Protein AF-A0A8S2F5X7-F1 (afdb_monomer_lite)

Sequence (512 aa):
NLPKNDICSKSENYFACSNTGPCISKDHICDGRFDCPNKIDESHCSKLCSESVCPNHTKCIEHQLFGKLCRCLNTGYHLKMKNNSFICEDIDECSSLDYCSFECVNLNGDYKCKCPTADFVFDEETKSCKRLNNRSHIQLLALLNEQLVLYNMLNVIIDHVDIQIYQTNLIQYDSEQMFFLYYDDRQSTVFCTQANNNSIVIPLITKIRVGDWTYDSNDKTLYLIENSTQTLRIYASITCTTKFSIKMISWPLTAKTITNYPLIRLDIKNKYLYRIFDQCIIQTSTHNPTTVLNMYETTKQIQGLTYDTLTQRIFWTQKETDEQYAIYSCSFQLKSCYDTLIRLPVSQPFIFYNDGILYYSQQRHTFEFMYMFGKKRFNLINVFNTTYESVRSIVFLDTLIYYNHSLCRSSNPCKSNEICLTTNISSYTCLFANETLTYVSFVTSPSKIRIGQLPISVGIVSLIFIFILAIIVVLLVKWYRHQLVDKRQQQHQRSPMDNTADPLGFPLLIDD

Secondary structure (DSSP, 8-state):
---THHHHSSSTTEEESSTTS-EEEGGGSSSSS--STT-HHHHT------TTSS-TTEEEEEETTTEEEEEESSTTEEEEEETTEEEEEE--GGGSTTS-SSEEEEETTEEEEE-SSTTEEEETTTTEEEESS-TTT-PEEEEETTEEEEE-TTS-EEEEE-----S-S-EEEETTTTEEEEEETTTTEEEEEESS-TT-EEEEEES--EEEEEEETTTTEEEEEETTTTEEEEEES---SSEEEEEEEEEE-SSS---SS--EEEETTTTEEEEEETTEEEEEESS-TT-EEEEEE-SSPEEEEEEETTTTEEEEEEE-SSS-EEEEEEETTTTEEEEEEEEE-SS---EEEETTEEEEEEETTEEEEEESSSTTBT--EEEEE-SS-----EEETT---S----HHHHS--S-TTEEEEEEETTEEEEEE-SEEEEEE---------------S-HHHHHHHHHHHHHHHHHHHHHHHHHHHHHHHHGGGS-------------------

Radius of gyration: 37.57 Å; chains: 1; bounding box: 142×71×78 Å

Foldseek 3Di:
DPQPQVVQVPDPFWDALDSRWDIDGLQQALPPDQPTPVSLSNPQQQQDFDPPPADPQWGWDQDSRRRIDIAGVAAQWGWDDDPNHTDTDGNQPVLDPFQALADWAGDRRDIDYDADDPQWDQDQALNFTDGPPPPWPFWKWFCDPQWTWTADPQLDTPDTQPARHAPWQEKAAQLVLQKIWTAHQVQRFIWIAHNVHRQFIGTDGGPFAFLEWDAQNQQRKIWTQTPVQRWTKIWGPDDSDLWGKIFIDIDHPPDPDDDPHWYWEALNAQQWIWIDDQQWTWIAHNVGRPDIDTLDHDPWDWQEWYADNRQRKIKTWTDPDPQKIFIWMDGPVNRDIDPGLDIARHDHKYWDDDRQKIWIDRDFQWIWIARSHHPRGPVTDTSDNPPDGDTSYMDTSPCPPPQNDDPCPPPNPEDPQWRWDANHNPGIDTHGGPDMDTGRHDRDRPPPDPPDDDDDDPVPVVVVVVVVVVVVVVVVVVVVVVVVVVVVVVVVDDDDDDDDDDDDDDDDDDDD

Organism: NCBI:txid1234261

Structure (mmCIF, N/CA/C/O backbone):
data_AF-A0A8S2F5X7-F1
#
_entry.id   AF-A0A8S2F5X7-F1
#
loop_
_atom_site.group_PDB
_atom_site.id
_atom_site.type_symbol
_atom_site.label_atom_id
_atom_site.label_alt_id
_atom_site.label_comp_id
_atom_site.label_asym_id
_atom_site.label_entity_id
_atom_site.label_seq_id
_atom_site.pdbx_PDB_ins_code
_atom_site.Cartn_x
_atom_site.Cartn_y
_atom_site.Cartn_z
_atom_site.occupancy
_atom_site.B_iso_or_equiv
_atom_site.auth_seq_id
_atom_site.auth_comp_id
_atom_site.auth_asym_id
_atom_site.auth_atom_id
_atom_site.pdbx_PDB_model_num
ATOM 1 N N . ASN A 1 1 ? 19.664 37.870 -21.908 1.00 28.17 1 ASN A N 1
ATOM 2 C CA . ASN A 1 1 ? 20.348 37.117 -22.982 1.00 28.17 1 ASN A CA 1
ATOM 3 C C . ASN A 1 1 ? 20.633 35.698 -22.520 1.00 28.17 1 ASN A C 1
ATOM 5 O O . ASN A 1 1 ? 21.740 35.404 -22.098 1.00 28.17 1 ASN A O 1
ATOM 9 N N . LEU A 1 2 ? 19.611 34.841 -22.542 1.00 28.05 2 LEU A N 1
ATOM 10 C CA . LEU A 1 2 ? 19.786 33.393 -22.401 1.00 28.05 2 LEU A CA 1
ATOM 11 C C . LEU A 1 2 ? 20.360 32.854 -23.724 1.00 28.05 2 LEU A C 1
ATOM 13 O O . LEU A 1 2 ? 19.927 33.326 -24.782 1.00 28.05 2 LEU A O 1
ATOM 17 N N . PRO A 1 3 ? 21.325 31.918 -23.714 1.00 38.69 3 PRO A N 1
ATOM 18 C CA . PRO A 1 3 ? 21.802 31.311 -24.948 1.00 38.69 3 PRO A CA 1
ATOM 19 C C . PRO A 1 3 ? 20.632 30.555 -25.592 1.00 38.69 3 PRO A C 1
ATOM 21 O O . PRO A 1 3 ? 20.057 29.656 -24.985 1.00 38.69 3 PRO A O 1
ATOM 24 N N . LYS A 1 4 ? 20.275 30.932 -26.829 1.00 48.62 4 LYS A N 1
ATOM 25 C CA . LYS A 1 4 ? 19.169 30.382 -27.647 1.00 48.62 4 LYS A CA 1
ATOM 26 C C . LYS A 1 4 ? 19.181 28.848 -27.811 1.00 48.62 4 LYS A C 1
ATOM 28 O O . LYS A 1 4 ? 18.230 28.285 -28.340 1.00 48.62 4 LYS A O 1
ATOM 33 N N . ASN A 1 5 ? 20.229 28.178 -27.345 1.00 48.31 5 ASN A N 1
ATOM 34 C CA . ASN A 1 5 ? 20.485 26.762 -27.551 1.00 48.31 5 ASN A CA 1
ATOM 35 C C . ASN A 1 5 ? 19.670 25.830 -26.634 1.00 48.31 5 ASN A C 1
ATOM 37 O O . ASN A 1 5 ? 19.427 24.679 -26.986 1.00 48.31 5 ASN A O 1
ATOM 41 N N . ASP A 1 6 ? 19.197 26.331 -25.490 1.00 50.72 6 ASP A N 1
ATOM 42 C CA . ASP A 1 6 ? 18.423 25.534 -24.523 1.00 50.72 6 ASP A CA 1
ATOM 43 C C . ASP A 1 6 ? 16.944 25.365 -24.934 1.00 50.72 6 ASP A C 1
ATOM 45 O O . ASP A 1 6 ? 16.216 24.546 -24.377 1.00 50.72 6 ASP A O 1
ATOM 49 N N . ILE A 1 7 ? 16.497 26.140 -25.931 1.00 54.81 7 ILE A N 1
ATOM 50 C CA . ILE A 1 7 ? 15.123 26.135 -26.460 1.00 54.81 7 ILE A CA 1
ATOM 51 C C . ILE A 1 7 ? 15.000 25.160 -27.641 1.00 54.81 7 ILE A C 1
ATOM 53 O O . ILE A 1 7 ? 13.971 24.511 -27.804 1.00 54.81 7 ILE A O 1
ATOM 57 N N . CYS A 1 8 ? 16.056 25.012 -28.445 1.00 55.88 8 CYS A N 1
ATOM 58 C CA . CYS A 1 8 ? 16.018 24.188 -29.655 1.00 55.88 8 CYS A CA 1
ATOM 59 C C . CYS A 1 8 ? 16.308 22.707 -29.401 1.00 55.88 8 CYS A C 1
ATOM 61 O O . CYS A 1 8 ? 15.781 21.865 -30.112 1.00 55.88 8 CYS A O 1
ATOM 63 N N . SER A 1 9 ? 17.085 22.378 -28.367 1.00 51.78 9 SER A N 1
ATOM 64 C CA . SER A 1 9 ? 17.365 20.993 -27.954 1.00 51.78 9 SER A CA 1
ATOM 65 C C . SER A 1 9 ? 16.241 20.358 -27.120 1.00 51.78 9 SER A C 1
ATOM 67 O O . SER A 1 9 ? 16.167 19.136 -27.033 1.00 51.78 9 SER A O 1
ATOM 69 N N . LYS A 1 10 ? 15.342 21.170 -26.541 1.00 54.47 10 LYS A N 1
ATOM 70 C CA . LYS A 1 10 ? 14.155 20.717 -25.785 1.00 54.47 10 LYS A CA 1
ATOM 71 C C . LYS A 1 10 ? 12.901 20.521 -26.646 1.00 54.47 10 LYS A C 1
ATOM 73 O O . LYS A 1 10 ? 11.905 20.010 -26.148 1.00 54.47 10 LYS A O 1
ATOM 78 N N . SER A 1 11 ? 12.931 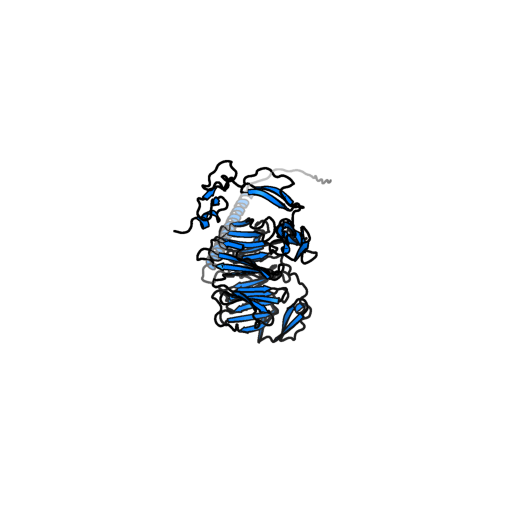20.940 -27.911 1.00 55.59 11 SER A N 1
ATOM 79 C CA . SER A 1 11 ? 11.802 20.839 -28.836 1.00 55.59 11 SER A CA 1
ATOM 80 C C . SER A 1 11 ? 12.011 19.676 -29.804 1.00 55.59 11 SER A C 1
ATOM 82 O O . SER A 1 11 ? 13.014 19.631 -30.513 1.00 55.59 11 SER A O 1
ATOM 84 N N . GLU A 1 12 ? 11.062 18.738 -29.868 1.00 58.66 12 GLU A N 1
ATOM 85 C CA . GLU A 1 12 ? 11.167 17.541 -30.715 1.00 58.66 12 GLU A CA 1
ATOM 86 C C . GLU A 1 12 ? 11.274 17.841 -32.218 1.00 58.66 12 GLU A C 1
ATOM 88 O O . GLU A 1 12 ? 11.702 16.960 -32.955 1.00 58.66 12 GLU A O 1
ATOM 93 N N . ASN A 1 13 ? 10.988 19.067 -32.670 1.00 73.50 13 ASN A N 1
ATOM 94 C CA . ASN A 1 13 ? 10.886 19.410 -34.095 1.00 73.50 13 ASN A CA 1
ATOM 95 C C . ASN A 1 13 ? 12.012 20.312 -34.627 1.00 73.50 13 ASN A C 1
ATOM 97 O O . ASN A 1 13 ? 12.040 20.595 -35.822 1.00 73.50 13 ASN A O 1
ATOM 101 N N . TYR A 1 14 ? 12.942 20.766 -33.781 1.00 78.75 14 TYR A N 1
ATOM 102 C CA . TYR A 1 14 ? 13.989 21.712 -34.185 1.00 78.75 14 TYR A CA 1
ATOM 103 C C . TYR A 1 14 ? 15.395 21.132 -34.000 1.00 78.75 14 TYR A C 1
ATOM 105 O O . TYR A 1 14 ? 15.634 20.275 -33.150 1.00 78.75 14 TYR A O 1
ATOM 113 N N . PHE A 1 15 ? 16.332 21.607 -34.816 1.00 76.56 15 PHE A N 1
ATOM 114 C CA . PHE A 1 15 ? 17.741 21.229 -34.812 1.00 76.56 15 PHE A CA 1
ATOM 115 C C . PHE A 1 15 ? 18.625 22.470 -34.765 1.00 76.56 15 PHE A C 1
ATOM 117 O O . PHE A 1 15 ? 18.369 23.455 -35.455 1.00 76.56 15 PHE A O 1
ATOM 124 N N . ALA A 1 16 ? 19.664 22.434 -33.933 1.00 80.81 16 ALA A N 1
ATOM 125 C CA . ALA A 1 16 ? 20.588 23.547 -33.759 1.00 80.81 16 ALA A CA 1
ATOM 126 C C . ALA A 1 16 ? 21.824 23.369 -34.651 1.00 80.81 16 ALA A C 1
ATOM 128 O O . ALA A 1 16 ? 22.562 22.397 -34.514 1.00 80.81 16 ALA A O 1
ATOM 129 N N . CYS A 1 17 ? 22.091 24.348 -35.519 1.00 74.00 17 CYS A N 1
ATOM 130 C CA . CYS A 1 17 ? 23.213 24.309 -36.462 1.00 74.00 17 CYS A CA 1
ATOM 131 C C . CYS A 1 17 ? 24.606 24.361 -35.802 1.00 74.00 17 CYS A C 1
ATOM 133 O O . CYS A 1 17 ? 25.608 24.032 -36.435 1.00 74.00 17 CYS A O 1
ATOM 135 N N . SER A 1 18 ? 24.705 24.845 -34.561 1.00 72.44 18 SER A N 1
ATOM 136 C CA . SER A 1 18 ? 25.920 24.821 -33.734 1.00 72.44 18 SER A CA 1
ATOM 137 C C . SER A 1 18 ? 25.580 25.192 -32.286 1.00 72.44 18 SER A C 1
ATOM 139 O O . SER A 1 18 ? 24.459 25.613 -32.003 1.00 72.44 18 SER A O 1
ATOM 141 N N . ASN A 1 19 ? 26.564 25.141 -31.379 1.00 62.44 19 ASN A N 1
ATOM 142 C CA . ASN A 1 19 ? 26.390 25.562 -29.980 1.00 62.44 19 ASN A CA 1
ATOM 143 C C . ASN A 1 19 ? 25.943 27.033 -29.803 1.00 62.44 19 ASN A C 1
ATOM 145 O O . ASN A 1 19 ? 25.488 27.418 -28.726 1.00 62.44 19 ASN A O 1
ATOM 149 N N . THR A 1 20 ? 26.075 27.858 -30.843 1.00 60.69 20 THR A N 1
ATOM 150 C CA . THR A 1 20 ? 25.688 29.279 -30.872 1.00 60.69 20 THR A CA 1
ATOM 151 C C . THR A 1 20 ? 24.896 29.652 -32.135 1.00 60.69 20 THR A C 1
ATOM 153 O O . THR A 1 20 ? 24.701 30.836 -32.416 1.00 60.69 20 THR A O 1
ATOM 156 N N . GLY A 1 21 ? 24.458 28.658 -32.912 1.00 68.56 21 GLY A N 1
ATOM 157 C CA . GLY A 1 21 ? 23.900 28.825 -34.253 1.00 68.56 21 GLY A CA 1
ATOM 158 C C . GLY A 1 21 ? 22.380 29.022 -34.294 1.00 68.56 21 GLY A C 1
ATOM 159 O O . GLY A 1 21 ? 21.706 28.912 -33.267 1.00 68.56 21 GLY A O 1
ATOM 160 N N . PRO A 1 22 ? 21.822 29.330 -35.482 1.00 77.50 22 PRO A N 1
ATOM 161 C CA . PRO A 1 22 ? 20.378 29.348 -35.699 1.00 77.50 22 PRO A CA 1
ATOM 162 C C . PRO A 1 22 ? 19.781 27.938 -35.583 1.00 77.50 22 PRO A C 1
ATOM 164 O O . PRO A 1 22 ? 20.491 26.937 -35.710 1.00 77.50 22 PRO A O 1
ATOM 167 N N . CYS A 1 23 ? 18.471 27.878 -35.342 1.00 80.25 23 CYS A N 1
ATOM 168 C CA . CYS A 1 23 ? 17.723 26.628 -35.280 1.00 80.25 23 CYS A CA 1
ATOM 169 C C . CYS A 1 23 ? 16.854 26.479 -36.520 1.00 80.25 23 CYS A C 1
ATOM 171 O O . CYS A 1 23 ? 16.148 27.417 -36.890 1.00 80.25 23 CYS A O 1
ATOM 173 N N . ILE A 1 24 ? 16.903 25.301 -37.125 1.00 79.38 24 ILE A N 1
ATOM 174 C CA . ILE A 1 24 ? 16.149 24.935 -38.324 1.00 79.38 24 ILE A CA 1
ATOM 175 C C . ILE A 1 24 ? 15.167 23.806 -37.986 1.00 79.38 24 ILE A C 1
ATOM 177 O O . ILE A 1 24 ? 15.310 23.158 -36.946 1.00 79.38 24 ILE A O 1
ATOM 181 N N . SER A 1 25 ? 14.146 23.588 -38.820 1.00 79.00 25 SER A N 1
ATOM 182 C CA . SER A 1 25 ? 13.263 22.420 -38.659 1.00 79.00 25 SER A CA 1
ATOM 183 C C . SER A 1 25 ? 14.061 21.137 -38.874 1.00 79.00 25 SER A C 1
ATOM 185 O O . SER A 1 25 ? 14.966 21.106 -39.706 1.00 79.00 25 SER A O 1
ATOM 187 N N . LYS A 1 26 ? 13.695 20.057 -38.181 1.00 74.12 26 LYS A N 1
ATOM 188 C CA . LYS A 1 26 ? 14.249 18.725 -38.460 1.00 74.12 26 LYS A CA 1
ATOM 189 C C . LYS A 1 26 ? 13.960 18.233 -39.884 1.00 74.12 26 LYS A C 1
ATOM 191 O O . LYS A 1 26 ? 14.715 17.410 -40.387 1.00 74.12 26 LYS A O 1
ATOM 196 N N . ASP A 1 27 ? 12.924 18.768 -40.529 1.00 76.12 27 ASP A N 1
ATOM 197 C CA . ASP A 1 27 ? 12.588 18.482 -41.932 1.00 76.12 27 ASP A CA 1
ATOM 198 C C . ASP A 1 27 ? 13.569 19.118 -42.934 1.00 76.12 27 ASP A C 1
ATOM 200 O O . ASP A 1 27 ? 13.604 18.708 -44.090 1.00 76.12 27 ASP A O 1
ATOM 204 N N . HIS A 1 28 ? 14.360 20.101 -42.489 1.00 78.06 28 HIS A N 1
ATOM 205 C CA . HIS A 1 28 ? 15.387 20.807 -43.271 1.00 78.06 28 HIS A CA 1
ATOM 206 C C . HIS A 1 28 ? 16.789 20.233 -43.052 1.00 78.06 28 HIS A C 1
ATOM 208 O O . HIS A 1 28 ? 17.799 20.898 -43.240 1.00 78.06 28 HIS A O 1
ATOM 214 N N . ILE A 1 29 ? 16.862 19.000 -42.566 1.00 76.06 29 ILE A N 1
ATOM 215 C CA . ILE A 1 29 ? 18.111 18.256 -42.476 1.00 76.06 29 ILE A CA 1
ATOM 216 C C . ILE A 1 29 ? 18.056 17.231 -43.582 1.00 76.06 29 ILE A C 1
ATOM 218 O O . ILE A 1 29 ? 17.041 16.544 -43.733 1.00 76.06 29 ILE A O 1
ATOM 222 N N . CYS A 1 30 ? 19.151 17.075 -44.319 1.00 71.75 30 CYS A N 1
ATOM 223 C CA . CYS A 1 30 ? 19.222 16.101 -45.397 1.00 71.75 30 CYS A CA 1
ATOM 224 C C . CYS A 1 30 ? 18.225 16.340 -46.556 1.00 71.75 30 CYS A C 1
ATOM 226 O O . CYS A 1 30 ? 17.946 15.417 -47.346 1.00 71.75 30 CYS A O 1
ATOM 228 N N . ASP A 1 31 ? 17.681 17.550 -46.676 1.00 73.50 31 ASP A N 1
ATOM 229 C CA . ASP A 1 31 ? 16.715 17.943 -47.702 1.00 73.50 31 ASP A CA 1
ATOM 230 C C . ASP A 1 31 ? 17.398 18.390 -49.013 1.00 73.50 31 ASP A C 1
ATOM 232 O O . ASP A 1 31 ? 16.740 18.593 -50.039 1.00 73.50 31 ASP A O 1
ATOM 236 N N . GLY A 1 32 ? 18.735 18.432 -49.016 1.00 71.62 32 GLY A N 1
ATOM 237 C CA . GLY A 1 32 ? 19.561 18.819 -50.153 1.00 71.62 32 GLY A CA 1
ATOM 238 C C . GLY A 1 32 ? 19.787 20.327 -50.254 1.00 71.62 32 GLY A C 1
ATOM 239 O O . GLY A 1 32 ? 20.273 20.791 -51.292 1.00 71.62 32 GLY A O 1
ATOM 240 N N . ARG A 1 33 ? 19.439 21.097 -49.215 1.00 78.44 33 ARG A N 1
ATOM 241 C CA . ARG A 1 33 ? 19.672 22.540 -49.111 1.00 78.44 33 ARG A CA 1
ATOM 242 C C . ARG A 1 33 ? 20.505 22.844 -47.871 1.00 78.44 33 ARG A C 1
ATOM 244 O O . ARG A 1 33 ? 20.418 22.183 -46.855 1.00 78.44 33 ARG A O 1
ATOM 251 N N . PHE A 1 34 ? 21.369 23.851 -47.984 1.00 82.19 34 PHE A N 1
ATOM 252 C CA . PHE A 1 34 ? 22.152 24.329 -46.846 1.00 82.19 34 PHE A CA 1
ATOM 253 C C . PHE A 1 34 ? 21.364 25.425 -46.121 1.00 82.19 34 PHE A C 1
ATOM 255 O O . PHE A 1 34 ? 21.477 26.604 -46.464 1.00 82.19 34 PHE A O 1
ATOM 262 N N . ASP A 1 35 ? 20.581 25.031 -45.128 1.00 82.25 35 ASP A N 1
ATOM 263 C CA . ASP A 1 35 ? 19.828 25.891 -44.218 1.00 82.25 35 ASP A CA 1
ATOM 264 C C . ASP A 1 35 ? 20.657 26.291 -42.983 1.00 82.25 35 ASP A C 1
ATOM 266 O O . ASP A 1 35 ? 20.445 27.354 -42.387 1.00 82.25 35 ASP A O 1
ATOM 270 N N . CYS A 1 36 ? 21.678 25.504 -42.626 1.00 80.62 36 CYS A N 1
ATOM 271 C CA . CYS A 1 36 ? 22.664 25.887 -41.622 1.00 80.62 36 CYS A CA 1
ATOM 272 C C . CYS A 1 36 ? 23.822 26.720 -42.210 1.00 80.62 36 CYS A C 1
ATOM 274 O O . CYS A 1 36 ? 24.428 26.327 -43.209 1.00 80.62 36 CYS A O 1
ATOM 276 N N . PRO A 1 37 ? 24.287 27.785 -41.516 1.00 81.12 37 PRO A N 1
ATOM 277 C CA . PRO A 1 37 ? 25.455 28.572 -41.945 1.00 81.12 37 PRO A CA 1
ATOM 278 C C . PRO A 1 37 ? 26.729 27.732 -42.112 1.00 81.12 37 PRO A C 1
ATOM 280 O O . PRO A 1 37 ? 27.577 28.024 -42.953 1.00 81.12 37 PRO A O 1
ATOM 283 N N . ASN A 1 38 ? 26.842 26.668 -41.312 1.00 77.31 38 ASN A N 1
ATOM 284 C CA . ASN A 1 38 ? 27.977 25.750 -41.304 1.00 77.31 38 ASN A CA 1
ATOM 285 C C . ASN A 1 38 ? 27.779 24.535 -42.225 1.00 77.31 38 ASN A C 1
ATOM 287 O O . ASN A 1 38 ? 28.657 23.676 -42.259 1.00 77.31 38 ASN A O 1
ATOM 291 N N . LYS A 1 39 ? 26.649 24.443 -42.944 1.00 78.88 39 LYS A N 1
ATOM 292 C CA . LYS A 1 39 ? 26.298 23.323 -43.840 1.00 78.88 39 LYS A CA 1
ATOM 293 C C . LYS A 1 39 ? 26.241 21.944 -43.161 1.00 78.88 39 LYS A C 1
ATOM 295 O O . LYS A 1 39 ? 26.389 20.913 -43.817 1.00 78.88 39 LYS A O 1
ATOM 300 N N . ILE A 1 40 ? 26.108 21.924 -41.834 1.00 77.25 40 ILE A N 1
ATOM 301 C CA . ILE A 1 40 ? 26.164 20.700 -41.020 1.00 77.25 40 ILE A CA 1
ATOM 302 C C . ILE A 1 40 ? 24.901 19.837 -41.151 1.00 77.25 40 ILE A C 1
ATOM 304 O O . ILE A 1 40 ? 24.936 18.633 -40.926 1.00 77.25 40 ILE A O 1
ATOM 308 N N . ASP A 1 41 ? 23.804 20.476 -41.536 1.00 73.81 41 ASP A N 1
ATOM 309 C CA . ASP A 1 41 ? 22.525 19.892 -41.931 1.00 73.81 41 ASP A CA 1
ATOM 310 C C . ASP A 1 41 ? 22.629 18.960 -43.147 1.00 73.81 41 ASP A C 1
ATOM 312 O O . ASP A 1 41 ? 21.831 18.039 -43.284 1.00 73.81 41 ASP A O 1
ATOM 316 N N . GLU A 1 42 ? 23.658 19.123 -43.980 1.00 78.31 42 GLU A N 1
ATOM 317 C CA . GLU A 1 42 ? 23.863 18.319 -45.193 1.00 78.31 42 GLU A CA 1
ATOM 318 C C . GLU A 1 42 ? 25.200 17.562 -45.208 1.00 78.31 42 GLU A C 1
ATOM 320 O O . GLU A 1 42 ? 25.403 16.634 -45.995 1.00 78.31 42 GLU A O 1
ATOM 325 N N . SER A 1 43 ? 26.139 17.909 -44.322 1.00 68.88 43 SER A N 1
ATOM 326 C CA . SER A 1 43 ? 27.493 17.338 -44.329 1.00 68.88 43 SER A CA 1
ATOM 327 C C . SER A 1 43 ? 27.544 15.847 -43.979 1.00 68.88 43 SER A C 1
ATOM 329 O O . SER A 1 43 ? 28.499 15.162 -44.344 1.00 68.88 43 SER A O 1
ATOM 331 N N . HIS A 1 44 ? 26.526 15.330 -43.286 1.00 65.94 44 HIS A N 1
ATOM 332 C CA . HIS A 1 44 ? 26.411 13.920 -42.898 1.00 65.94 44 HIS A CA 1
ATOM 333 C C . HIS A 1 44 ? 25.274 13.187 -43.630 1.00 65.94 44 HIS A C 1
ATOM 335 O O . HIS A 1 44 ? 24.839 12.123 -43.195 1.00 65.94 44 HIS A O 1
ATOM 341 N N . CYS A 1 45 ? 24.833 13.698 -44.784 1.00 64.56 45 CYS A N 1
ATOM 342 C CA . CYS A 1 45 ? 23.673 13.177 -45.503 1.00 64.56 45 CYS A CA 1
ATOM 343 C C . CYS A 1 45 ? 23.956 12.059 -46.527 1.00 64.56 45 CYS A C 1
ATOM 345 O O . CYS A 1 45 ? 23.464 12.059 -47.658 1.00 64.56 45 CYS A O 1
ATOM 347 N N . SER A 1 46 ? 24.774 11.069 -46.167 1.00 65.06 46 SER A N 1
ATOM 348 C CA . SER A 1 46 ? 25.006 9.917 -47.054 1.00 65.06 46 SER A CA 1
ATOM 349 C C . SER A 1 46 ? 23.789 8.979 -47.048 1.00 65.06 46 SER A C 1
ATOM 351 O O . SER A 1 46 ? 23.644 8.170 -46.137 1.00 65.06 46 SER A O 1
ATOM 353 N N . LYS A 1 47 ? 22.928 9.096 -48.069 1.00 56.16 47 LYS A N 1
ATOM 354 C CA . LYS A 1 47 ? 21.625 8.408 -48.201 1.00 56.16 47 LYS A CA 1
ATOM 355 C C . LYS A 1 47 ? 21.673 6.908 -48.548 1.00 56.16 47 LYS A C 1
ATOM 357 O O . LYS A 1 47 ? 20.618 6.304 -48.644 1.00 56.16 47 LYS A O 1
ATOM 362 N N . LEU A 1 48 ? 22.843 6.286 -48.742 1.00 58.81 48 LEU A N 1
ATOM 363 C CA . LEU A 1 48 ? 22.921 4.849 -49.048 1.00 58.81 48 LEU A CA 1
ATOM 364 C C . LEU A 1 48 ? 23.488 4.041 -47.880 1.00 58.81 48 LEU A C 1
ATOM 366 O O . LEU A 1 48 ? 24.658 4.170 -47.511 1.00 58.81 48 LEU A O 1
ATOM 370 N N . CYS A 1 49 ? 22.652 3.157 -47.342 1.00 62.00 49 CYS A N 1
ATOM 371 C CA . CYS A 1 49 ? 23.084 2.081 -46.466 1.00 62.00 49 CYS A CA 1
ATOM 372 C C . CYS A 1 49 ? 23.764 0.971 -47.284 1.00 62.00 49 CYS A C 1
ATOM 374 O O . CYS A 1 49 ? 23.097 0.223 -47.993 1.00 62.00 49 CYS A O 1
ATOM 376 N N . SER A 1 50 ? 25.087 0.841 -47.152 1.00 63.22 50 SER A N 1
ATOM 377 C CA . SER A 1 50 ? 25.863 -0.286 -47.695 1.00 63.22 50 SER A CA 1
ATOM 378 C C . SER A 1 50 ? 26.279 -1.239 -46.569 1.00 63.22 50 SER A C 1
ATOM 380 O O . SER A 1 50 ? 26.591 -0.791 -45.464 1.00 63.22 50 SER A O 1
ATOM 382 N N . GLU A 1 51 ? 26.330 -2.547 -46.843 1.00 56.19 51 GLU A N 1
ATOM 383 C CA . GLU A 1 51 ? 26.639 -3.596 -45.847 1.00 56.19 51 GLU A CA 1
ATOM 384 C C . GLU A 1 51 ? 28.015 -3.438 -45.168 1.00 56.19 51 GLU A C 1
ATOM 386 O O . GLU A 1 51 ? 28.217 -3.927 -44.064 1.00 56.19 51 GLU A O 1
ATOM 391 N N . SER A 1 52 ? 28.948 -2.700 -45.776 1.00 60.78 52 SER A N 1
ATOM 392 C CA . SER A 1 52 ? 30.312 -2.477 -45.275 1.00 60.78 52 SER A CA 1
ATOM 393 C C . SER A 1 52 ? 30.464 -1.317 -44.283 1.00 60.78 52 SER A C 1
ATOM 395 O O . SER A 1 52 ? 31.568 -1.049 -43.811 1.00 60.78 52 SER A O 1
ATOM 397 N N . VAL A 1 53 ? 29.386 -0.585 -43.990 1.00 67.25 53 VAL A N 1
ATOM 398 C CA . VAL A 1 53 ? 29.452 0.663 -43.210 1.00 67.25 53 VAL A CA 1
ATOM 399 C C . VAL A 1 53 ? 29.271 0.434 -41.710 1.00 67.25 53 VAL A C 1
ATOM 401 O O . VAL A 1 53 ? 29.730 1.249 -40.910 1.00 67.25 53 VAL A O 1
ATOM 404 N N . CYS A 1 54 ? 28.621 -0.662 -41.320 1.00 71.12 54 CYS A N 1
ATOM 405 C CA . CYS A 1 54 ? 28.345 -0.977 -39.926 1.00 71.12 54 CYS A CA 1
ATOM 406 C C . CYS A 1 54 ? 29.064 -2.275 -39.499 1.00 71.12 54 CYS A C 1
ATOM 408 O O . CYS A 1 54 ? 29.237 -3.173 -40.322 1.00 71.12 54 CYS A O 1
ATOM 410 N N . PRO A 1 55 ? 29.511 -2.389 -38.234 1.00 73.94 55 PRO A N 1
ATOM 411 C CA . PRO A 1 55 ? 30.223 -3.571 -37.746 1.00 73.94 55 PRO A CA 1
ATOM 412 C C . PRO A 1 55 ? 29.346 -4.834 -37.709 1.00 73.94 55 PRO A C 1
ATOM 414 O O . PRO A 1 55 ? 28.121 -4.776 -37.811 1.00 73.94 55 PRO A O 1
ATOM 417 N N . ASN A 1 56 ? 29.968 -6.002 -37.540 1.00 72.44 56 ASN A N 1
ATOM 418 C CA . ASN A 1 56 ? 29.261 -7.287 -37.525 1.00 72.44 56 ASN A CA 1
ATOM 419 C C . ASN A 1 56 ? 28.101 -7.314 -36.509 1.00 72.44 56 ASN A C 1
ATOM 421 O O . ASN A 1 56 ? 28.203 -6.761 -35.415 1.00 72.44 56 ASN A O 1
ATOM 425 N N . HIS A 1 57 ? 27.010 -7.996 -36.880 1.00 75.94 57 HIS A N 1
ATOM 426 C CA . HIS A 1 57 ? 25.746 -8.081 -36.125 1.00 75.94 57 HIS A CA 1
ATOM 427 C C . HIS A 1 57 ? 24.968 -6.762 -35.993 1.00 75.94 57 HIS A C 1
ATOM 429 O O . HIS A 1 57 ? 24.109 -6.625 -35.118 1.00 75.94 57 HIS A O 1
ATOM 435 N N . THR A 1 58 ? 25.203 -5.811 -36.898 1.00 79.62 58 THR A N 1
ATOM 436 C CA . THR A 1 58 ? 24.418 -4.577 -36.998 1.00 79.62 58 THR A CA 1
ATOM 437 C C . THR A 1 58 ? 23.805 -4.409 -38.388 1.00 79.62 58 THR A C 1
ATOM 439 O O . THR A 1 58 ? 24.292 -4.952 -39.375 1.00 79.62 58 THR A O 1
ATOM 442 N N . LYS A 1 59 ? 22.702 -3.666 -38.462 1.00 80.31 59 LYS A N 1
ATOM 443 C CA . LYS A 1 59 ? 22.016 -3.261 -39.685 1.00 80.31 59 LYS A CA 1
ATOM 444 C C . LYS A 1 59 ? 22.083 -1.743 -39.815 1.00 80.31 59 LYS A C 1
ATOM 446 O O . LYS A 1 59 ? 21.776 -1.030 -38.861 1.00 80.31 59 LYS A O 1
ATOM 451 N N . CYS A 1 60 ? 22.426 -1.259 -41.003 1.00 78.06 60 CYS A N 1
ATOM 452 C CA . CYS A 1 60 ? 22.288 0.152 -41.343 1.00 78.06 60 CYS A CA 1
ATOM 453 C C . CYS A 1 60 ? 20.808 0.489 -41.580 1.00 78.06 60 CYS A C 1
ATOM 455 O O . CYS A 1 60 ? 20.104 -0.234 -42.289 1.00 78.06 60 CYS A O 1
ATOM 457 N N . ILE A 1 61 ? 20.341 1.571 -40.967 1.00 75.62 61 ILE A N 1
ATOM 458 C CA . ILE A 1 61 ? 19.039 2.185 -41.210 1.00 75.62 61 ILE A CA 1
ATOM 459 C C . ILE A 1 61 ? 19.245 3.625 -41.674 1.00 75.62 61 ILE A C 1
ATOM 461 O O . ILE A 1 61 ? 20.120 4.335 -41.177 1.00 75.62 61 ILE A O 1
ATOM 465 N N . GLU A 1 62 ? 18.441 4.049 -42.638 1.00 68.31 62 GLU A N 1
ATOM 466 C CA . GLU A 1 62 ? 18.401 5.443 -43.069 1.00 68.31 62 GLU A CA 1
ATOM 467 C C . GLU A 1 62 ? 17.763 6.283 -41.955 1.00 68.31 62 GLU A C 1
ATOM 469 O O . GLU A 1 62 ? 16.744 5.895 -41.378 1.00 68.31 62 GLU A O 1
ATOM 474 N N . HIS A 1 63 ? 18.382 7.410 -41.607 1.00 66.69 63 HIS A N 1
ATOM 475 C CA . HIS A 1 63 ? 17.916 8.279 -40.528 1.00 66.69 63 HIS A CA 1
ATOM 476 C C . HIS A 1 63 ? 17.838 9.722 -41.013 1.00 66.69 63 HIS A C 1
ATOM 478 O O . HIS A 1 63 ? 18.840 10.273 -41.460 1.00 66.69 63 HIS A O 1
ATOM 484 N N . GLN A 1 64 ? 16.676 10.357 -40.859 1.00 60.97 64 GLN A N 1
ATOM 485 C CA . GLN A 1 64 ? 16.416 11.703 -41.385 1.00 60.97 64 GLN A CA 1
ATOM 486 C C . GLN A 1 64 ? 17.420 12.754 -40.877 1.00 60.97 64 GLN A C 1
ATOM 488 O O . GLN A 1 64 ? 17.860 13.590 -41.650 1.00 60.97 64 GLN A O 1
ATOM 493 N N . LEU A 1 65 ? 17.866 12.659 -39.614 1.00 60.09 65 LEU A N 1
ATOM 494 C CA . LEU A 1 65 ? 18.814 13.625 -39.025 1.00 60.09 65 LEU A CA 1
ATOM 495 C C . LEU A 1 65 ? 20.300 13.328 -39.286 1.00 60.09 65 LEU A C 1
ATOM 497 O O . LEU A 1 65 ? 21.139 14.199 -39.093 1.00 60.09 65 LEU A O 1
ATOM 501 N N . PHE A 1 66 ? 20.650 12.084 -39.623 1.00 60.38 66 PHE A N 1
ATOM 502 C CA . PHE A 1 66 ? 22.050 11.622 -39.610 1.00 60.38 66 PHE A CA 1
ATOM 503 C C . PHE A 1 66 ? 22.463 10.916 -40.910 1.00 60.38 66 PHE A C 1
ATOM 505 O O . PHE A 1 66 ? 23.571 10.386 -40.994 1.00 60.38 66 PHE A O 1
ATOM 512 N N . GLY A 1 67 ? 21.569 10.857 -41.903 1.00 64.75 67 GLY A N 1
ATOM 513 C CA . GLY A 1 67 ? 21.703 10.082 -43.138 1.00 64.75 67 GLY A CA 1
ATOM 514 C C . GLY A 1 67 ? 21.627 8.572 -42.893 1.00 64.75 67 GLY A C 1
ATOM 515 O O . GLY A 1 67 ? 20.720 7.901 -43.379 1.00 64.75 67 GLY A O 1
ATOM 516 N N . LYS A 1 68 ? 22.548 8.048 -42.080 1.00 69.00 68 LYS A N 1
ATOM 517 C CA . LYS A 1 68 ? 22.707 6.634 -41.728 1.00 69.00 68 LYS A CA 1
ATOM 518 C C . LYS A 1 68 ? 22.865 6.450 -40.220 1.00 69.00 68 LYS A C 1
ATOM 520 O O . LYS A 1 68 ? 23.561 7.211 -39.554 1.00 69.00 68 LYS A O 1
ATOM 525 N N . LEU A 1 69 ? 22.284 5.384 -39.692 1.00 74.06 69 LEU A N 1
ATOM 526 C CA . LEU A 1 69 ? 22.448 4.957 -38.309 1.00 74.06 69 LEU A CA 1
ATOM 527 C C . LEU A 1 69 ? 22.616 3.436 -38.280 1.00 74.06 69 LEU A C 1
ATOM 529 O O . LEU A 1 69 ? 21.881 2.711 -38.943 1.00 74.06 69 LEU A O 1
ATOM 533 N N . CYS A 1 70 ? 23.591 2.931 -37.528 1.00 77.19 70 CYS A N 1
ATOM 534 C CA . CYS A 1 70 ? 23.708 1.495 -37.291 1.00 77.19 70 CYS A CA 1
ATOM 535 C C . CYS A 1 70 ? 22.805 1.119 -36.108 1.00 77.19 70 CYS A C 1
ATOM 537 O O . CYS A 1 70 ? 22.760 1.838 -35.113 1.00 77.19 70 CYS A O 1
ATOM 539 N N . ARG A 1 71 ? 22.103 -0.011 -36.200 1.00 82.56 71 ARG A N 1
ATOM 540 C CA . ARG A 1 71 ? 21.360 -0.635 -35.093 1.00 82.56 71 ARG A CA 1
ATOM 541 C C . ARG A 1 71 ? 21.727 -2.107 -34.992 1.00 82.56 71 ARG A C 1
ATOM 543 O O . ARG A 1 71 ? 22.150 -2.683 -35.986 1.00 82.56 71 ARG A O 1
ATOM 550 N N . CYS A 1 72 ? 21.538 -2.742 -33.846 1.00 86.38 72 CYS A N 1
ATOM 551 C CA . CYS A 1 72 ? 21.742 -4.187 -33.754 1.00 86.38 72 CYS A CA 1
ATOM 552 C C . CYS A 1 72 ? 20.778 -4.958 -34.668 1.00 86.38 72 CYS A C 1
ATOM 554 O O . CYS A 1 72 ? 19.660 -4.509 -34.934 1.00 86.38 72 CYS A O 1
ATOM 556 N N . LEU A 1 73 ? 21.251 -6.085 -35.214 1.00 82.69 73 LEU A N 1
ATOM 557 C CA . LEU A 1 73 ? 20.479 -6.915 -36.144 1.00 82.69 73 LEU A CA 1
ATOM 558 C C . LEU A 1 73 ? 19.261 -7.536 -35.444 1.00 82.69 73 LEU A C 1
ATOM 560 O O . LEU A 1 73 ? 18.160 -7.536 -35.995 1.00 82.69 73 LEU A O 1
ATOM 564 N N . ASN A 1 74 ? 19.481 -8.014 -34.218 1.00 83.75 74 ASN A N 1
ATOM 565 C CA . ASN A 1 74 ? 18.472 -8.615 -33.360 1.00 83.75 74 ASN A CA 1
ATOM 566 C C . ASN A 1 74 ? 17.821 -7.542 -32.478 1.00 83.75 74 ASN A C 1
ATOM 568 O O . ASN A 1 74 ? 18.496 -6.648 -31.963 1.00 83.75 74 ASN A O 1
ATOM 572 N N . THR A 1 75 ? 16.506 -7.645 -32.293 1.00 82.06 75 THR A N 1
ATOM 573 C CA . THR A 1 75 ? 15.783 -6.915 -31.241 1.00 82.06 75 THR A CA 1
ATOM 574 C C . THR A 1 75 ? 16.263 -7.375 -29.862 1.00 82.06 75 THR A C 1
ATOM 576 O O . THR A 1 75 ? 16.742 -8.498 -29.751 1.00 82.06 75 THR A O 1
ATOM 579 N N . GLY A 1 76 ? 16.168 -6.519 -28.840 1.00 82.38 76 GLY A N 1
ATOM 580 C CA . GLY A 1 76 ? 16.702 -6.823 -27.501 1.00 82.38 76 GLY A CA 1
ATOM 581 C C . GLY A 1 76 ? 18.202 -6.537 -27.343 1.00 82.38 76 GLY A C 1
ATOM 582 O O . GLY A 1 76 ? 18.793 -6.890 -26.338 1.00 82.38 76 GLY A O 1
ATOM 583 N N . TYR A 1 77 ? 18.841 -5.878 -28.320 1.00 86.44 77 TYR A N 1
ATOM 584 C CA . TYR A 1 77 ? 20.256 -5.496 -28.250 1.00 86.44 77 TYR A CA 1
ATOM 585 C C . TYR A 1 77 ? 20.454 -4.015 -28.565 1.00 86.44 77 TYR A C 1
ATOM 587 O O . TYR A 1 77 ? 19.814 -3.462 -29.465 1.00 86.44 77 TYR A O 1
ATOM 595 N N . HIS A 1 78 ? 21.393 -3.378 -27.867 1.00 85.56 78 HIS A N 1
ATOM 596 C CA . HIS A 1 78 ? 21.782 -1.989 -28.088 1.00 85.56 78 HIS A CA 1
ATOM 597 C C . HIS A 1 78 ? 23.265 -1.881 -28.449 1.00 85.56 78 HIS A C 1
ATOM 599 O O . HIS A 1 78 ? 24.087 -2.726 -28.092 1.00 85.56 78 HIS A O 1
ATOM 605 N N . LEU A 1 79 ? 23.616 -0.829 -29.192 1.00 84.44 79 LEU A N 1
ATOM 606 C CA . LEU A 1 79 ? 25.003 -0.581 -29.565 1.00 84.44 79 LEU A CA 1
ATOM 607 C C . LEU A 1 79 ? 25.752 0.095 -28.427 1.00 84.44 79 LEU A C 1
ATOM 609 O O . LEU A 1 79 ? 25.366 1.167 -27.966 1.00 84.44 79 LEU A O 1
ATOM 613 N N . LYS A 1 80 ? 26.884 -0.493 -28.051 1.00 83.69 80 LYS A N 1
ATOM 614 C CA . LYS A 1 80 ? 27.805 0.060 -27.065 1.00 83.69 80 LYS A CA 1
ATOM 615 C C . LYS A 1 80 ? 29.203 0.162 -27.645 1.00 83.69 80 LYS A C 1
ATOM 617 O O . LYS A 1 80 ? 29.687 -0.750 -28.315 1.00 83.69 80 LYS A O 1
ATOM 622 N N . MET A 1 81 ? 29.861 1.287 -27.387 1.00 79.31 81 MET A N 1
ATOM 623 C CA . MET A 1 81 ? 31.241 1.498 -27.804 1.00 79.31 81 MET A CA 1
ATOM 624 C C . MET A 1 81 ? 32.188 0.846 -26.793 1.00 79.31 81 MET A C 1
ATOM 626 O O . MET A 1 81 ? 32.191 1.197 -25.614 1.00 79.31 81 MET A O 1
ATOM 630 N N . LYS A 1 82 ? 33.013 -0.091 -27.257 1.00 78.06 82 LYS A N 1
ATOM 631 C CA . LYS A 1 82 ? 34.049 -0.758 -26.465 1.00 78.06 82 LYS A CA 1
ATOM 632 C C . LYS A 1 82 ? 35.326 -0.831 -27.297 1.00 78.06 82 LYS A C 1
ATOM 634 O O . LYS A 1 82 ? 35.311 -1.372 -28.397 1.00 78.06 82 LYS A O 1
ATOM 639 N N . ASN A 1 83 ? 36.425 -0.277 -26.784 1.00 78.06 83 ASN A N 1
ATOM 640 C CA . ASN A 1 83 ? 37.740 -0.264 -27.445 1.00 78.06 83 ASN A CA 1
ATOM 641 C C . ASN A 1 83 ? 37.693 0.225 -28.910 1.00 78.06 83 ASN A C 1
ATOM 643 O O . ASN A 1 83 ? 38.161 -0.465 -29.809 1.00 78.06 83 ASN A O 1
ATOM 647 N N . ASN A 1 84 ? 37.091 1.394 -29.157 1.00 71.25 84 ASN A N 1
ATOM 648 C CA . ASN A 1 84 ? 36.910 1.986 -30.494 1.00 71.25 84 ASN A CA 1
ATOM 649 C C . ASN A 1 84 ? 36.102 1.131 -31.499 1.00 71.25 84 ASN A C 1
ATOM 651 O O . ASN A 1 84 ? 36.086 1.445 -32.686 1.00 71.25 84 ASN A O 1
ATOM 655 N N . SER A 1 85 ? 35.392 0.095 -31.041 1.00 72.88 85 SER A N 1
ATOM 656 C CA . SER A 1 85 ? 34.454 -0.694 -31.846 1.00 72.88 85 SER A CA 1
ATOM 657 C C . SER A 1 85 ? 33.043 -0.605 -31.267 1.00 72.88 85 SER A C 1
ATOM 659 O O . SER A 1 85 ? 32.870 -0.582 -30.048 1.00 72.88 85 SER A O 1
ATOM 661 N N . PHE A 1 86 ? 32.021 -0.599 -32.126 1.00 78.00 86 PHE A N 1
ATOM 662 C CA . PHE A 1 86 ? 30.637 -0.786 -31.687 1.00 78.00 86 PHE A CA 1
ATOM 663 C C . PHE A 1 86 ? 30.333 -2.280 -31.578 1.00 78.00 86 PHE A C 1
ATOM 665 O O . PHE A 1 86 ? 30.637 -3.045 -32.492 1.00 78.00 86 PHE A O 1
ATOM 672 N N . ILE A 1 87 ? 29.756 -2.690 -30.452 1.00 83.62 87 ILE A N 1
ATOM 673 C CA . ILE A 1 87 ? 29.348 -4.068 -30.169 1.00 83.62 87 ILE A CA 1
ATOM 674 C C . ILE A 1 87 ? 27.875 -4.044 -29.763 1.00 83.62 87 ILE A C 1
ATOM 676 O O . ILE A 1 87 ? 27.434 -3.110 -29.093 1.00 83.62 87 ILE A O 1
ATOM 680 N N . CYS A 1 88 ? 27.124 -5.063 -30.176 1.00 86.88 88 CYS A N 1
ATOM 681 C CA . CYS A 1 88 ? 25.771 -5.296 -29.691 1.00 86.88 88 CYS A CA 1
ATOM 682 C C . CYS A 1 88 ? 25.819 -5.981 -28.331 1.00 86.88 88 CYS A C 1
ATOM 684 O O . CYS A 1 88 ? 26.282 -7.116 -28.227 1.00 86.88 88 CYS A O 1
ATOM 686 N N . GLU A 1 89 ? 25.366 -5.275 -27.305 1.00 88.31 89 GLU A N 1
ATOM 687 C CA . GLU A 1 89 ? 25.165 -5.820 -25.969 1.00 88.31 89 GLU A CA 1
ATOM 688 C C . GLU A 1 89 ? 23.670 -6.029 -25.742 1.00 88.31 89 GLU A C 1
ATOM 690 O O . GLU A 1 89 ? 22.840 -5.266 -26.247 1.00 88.31 89 GLU A O 1
ATOM 695 N N . ASP A 1 90 ? 23.353 -7.097 -25.021 1.00 90.62 90 ASP A N 1
ATOM 696 C CA . ASP A 1 90 ? 22.006 -7.398 -24.559 1.00 90.62 90 ASP A CA 1
ATOM 697 C C . ASP A 1 90 ? 21.419 -6.192 -23.813 1.00 90.62 90 ASP A C 1
ATOM 699 O O . ASP A 1 90 ? 22.121 -5.497 -23.069 1.00 90.62 90 ASP A O 1
ATOM 703 N N . ILE A 1 91 ? 20.154 -5.883 -24.074 1.00 88.25 91 ILE A N 1
ATOM 704 C CA . ILE A 1 91 ? 19.426 -4.881 -23.305 1.00 88.25 91 ILE A CA 1
ATOM 705 C C . ILE A 1 91 ? 18.968 -5.582 -22.037 1.00 88.25 91 ILE A C 1
ATOM 707 O O . ILE A 1 91 ? 18.154 -6.482 -22.105 1.00 88.25 91 ILE A O 1
ATOM 711 N N . ASP A 1 92 ? 19.453 -5.148 -20.877 1.00 85.06 92 ASP A N 1
ATOM 712 C CA . ASP A 1 92 ? 18.897 -5.637 -19.618 1.00 85.06 92 ASP A CA 1
ATOM 713 C C . ASP A 1 92 ? 17.556 -4.941 -19.357 1.00 85.06 92 ASP A C 1
ATOM 715 O O . ASP A 1 92 ? 17.509 -3.871 -18.737 1.00 85.06 92 ASP A O 1
ATOM 719 N N . GLU A 1 93 ? 16.454 -5.505 -19.853 1.00 85.06 93 GLU A N 1
ATOM 720 C CA . GLU A 1 93 ? 15.120 -4.934 -19.642 1.00 85.06 93 GLU A CA 1
ATOM 721 C C . GLU A 1 93 ? 14.743 -4.876 -18.153 1.00 85.06 93 GLU A C 1
ATOM 723 O O . GLU A 1 93 ? 14.016 -3.976 -17.724 1.00 85.06 93 GLU A O 1
ATOM 728 N N . CYS A 1 94 ? 15.282 -5.780 -17.335 1.00 81.12 94 CYS A N 1
ATOM 729 C CA . CYS A 1 94 ? 15.007 -5.837 -15.901 1.00 81.12 94 CYS A CA 1
ATOM 730 C C . CYS A 1 94 ? 15.731 -4.753 -15.095 1.00 81.12 94 CYS A C 1
ATOM 732 O O . CYS A 1 94 ? 15.388 -4.520 -13.933 1.00 81.12 94 CYS A O 1
ATOM 734 N N . SER A 1 95 ? 16.687 -4.048 -15.705 1.00 76.56 95 SER A N 1
ATOM 735 C CA . SER A 1 95 ? 17.293 -2.850 -15.117 1.00 76.56 95 SER A CA 1
ATOM 736 C C . SER A 1 95 ? 16.324 -1.655 -15.044 1.00 76.56 95 SER A C 1
ATOM 738 O O . SER A 1 95 ? 16.553 -0.718 -14.276 1.00 76.56 95 SER A O 1
ATOM 740 N N . SER A 1 96 ? 15.215 -1.689 -15.794 1.00 70.25 96 SER A N 1
ATOM 741 C CA . SER A 1 96 ? 14.146 -0.684 -15.766 1.00 70.25 96 SER A CA 1
ATOM 742 C C . SER A 1 96 ? 12.898 -1.206 -15.042 1.00 70.25 96 SER A C 1
ATOM 744 O O . SER A 1 96 ? 12.530 -2.372 -15.160 1.00 70.25 96 SER A O 1
ATOM 746 N N . LEU A 1 97 ? 12.183 -0.332 -14.322 1.00 65.50 97 LEU A N 1
ATOM 747 C CA . LEU A 1 97 ? 11.001 -0.712 -13.525 1.00 65.50 97 LEU A CA 1
ATOM 748 C C . LEU A 1 97 ? 9.719 -0.887 -14.364 1.00 65.50 97 LEU A C 1
ATOM 750 O O . LEU A 1 97 ? 8.641 -1.028 -13.784 1.00 65.50 97 LEU A O 1
ATOM 754 N N . ASP A 1 98 ? 9.801 -0.799 -15.694 1.00 68.06 98 ASP A N 1
ATOM 755 C CA . ASP A 1 98 ? 8.633 -0.651 -16.577 1.00 68.06 98 ASP A CA 1
ATOM 756 C C . ASP A 1 98 ? 8.267 -1.912 -17.372 1.00 68.06 98 ASP A C 1
ATOM 758 O O . ASP A 1 98 ? 7.214 -1.955 -18.015 1.00 68.06 98 ASP A O 1
ATOM 762 N N . TYR A 1 99 ? 9.122 -2.937 -17.352 1.00 71.69 99 TYR A N 1
ATOM 763 C CA . TYR A 1 99 ? 8.985 -4.090 -18.246 1.00 71.69 99 TYR A CA 1
ATOM 764 C C . TYR A 1 99 ? 8.075 -5.196 -17.712 1.00 71.69 99 TYR A C 1
ATOM 766 O O . TYR A 1 99 ? 7.362 -5.824 -18.501 1.00 71.69 99 TYR A O 1
ATOM 774 N N . CYS A 1 100 ? 8.065 -5.413 -16.397 1.00 73.81 100 CYS A N 1
ATOM 775 C CA . CYS A 1 100 ? 7.229 -6.411 -15.737 1.00 73.81 100 CYS A CA 1
ATOM 776 C C . CYS A 1 100 ? 6.525 -5.801 -14.529 1.00 73.81 100 CYS A C 1
ATOM 778 O O . CYS A 1 100 ? 7.135 -5.061 -13.762 1.00 73.81 100 CYS A O 1
ATOM 780 N N . SER A 1 101 ? 5.261 -6.174 -14.310 1.00 71.75 101 SER A N 1
ATOM 781 C CA . SER A 1 101 ? 4.554 -5.762 -13.097 1.00 71.75 101 SER A CA 1
ATOM 782 C C . SER A 1 101 ? 5.102 -6.416 -11.828 1.00 71.75 101 SER A C 1
ATOM 784 O O . SER A 1 101 ? 5.013 -5.813 -10.773 1.00 71.75 101 SER A O 1
ATOM 786 N N . PHE A 1 102 ? 5.620 -7.647 -11.896 1.00 74.75 102 PHE A N 1
ATOM 787 C CA . PHE A 1 102 ? 6.089 -8.397 -10.723 1.00 74.75 102 PHE A CA 1
ATOM 788 C C . PHE A 1 102 ? 7.573 -8.773 -10.840 1.00 74.75 102 PHE A C 1
ATOM 790 O O . PHE A 1 102 ? 8.427 -7.916 -10.664 1.00 74.75 102 PHE A O 1
ATOM 797 N N . GLU A 1 103 ? 7.900 -10.025 -11.162 1.00 78.88 103 GLU A N 1
ATOM 798 C CA . GLU A 1 103 ? 9.287 -10.480 -11.273 1.00 78.88 103 GLU A CA 1
ATOM 799 C C . GLU A 1 103 ? 9.728 -10.444 -12.740 1.00 78.88 103 GLU A C 1
ATOM 801 O O . GLU A 1 103 ? 9.046 -10.993 -13.610 1.00 78.88 103 GLU A O 1
ATOM 806 N N . CYS A 1 104 ? 10.875 -9.813 -13.003 1.00 82.06 104 CYS A N 1
ATOM 807 C CA . CYS A 1 104 ? 11.520 -9.762 -14.312 1.00 82.06 104 CYS A CA 1
ATOM 808 C C . CYS A 1 104 ? 12.748 -10.676 -14.332 1.00 82.06 104 CYS A C 1
ATOM 810 O O . CYS A 1 104 ? 13.572 -10.633 -13.418 1.00 82.06 104 CYS A O 1
ATOM 812 N N . VAL A 1 105 ? 12.877 -11.490 -15.378 1.00 86.81 105 VAL A N 1
ATOM 813 C CA . VAL A 1 105 ? 14.067 -12.302 -15.645 1.00 86.81 105 VAL A CA 1
ATOM 814 C C . VAL A 1 105 ? 14.656 -11.887 -16.984 1.00 86.81 105 VAL A C 1
ATOM 816 O O . VAL A 1 105 ? 14.018 -12.103 -18.016 1.00 86.81 105 VAL A O 1
ATOM 819 N N . ASN A 1 106 ? 15.866 -11.325 -16.951 1.00 88.31 106 ASN A N 1
ATOM 820 C CA . ASN A 1 106 ? 16.595 -10.934 -18.152 1.00 88.31 106 ASN A CA 1
ATOM 821 C C . ASN A 1 106 ? 17.118 -12.185 -18.863 1.00 88.31 106 ASN A C 1
ATOM 823 O O . ASN A 1 106 ? 17.711 -13.061 -18.223 1.00 88.31 106 ASN A O 1
ATOM 827 N N . LEU A 1 107 ? 16.882 -12.290 -20.166 1.00 90.25 107 LEU A N 1
ATOM 828 C CA . LEU A 1 107 ? 17.388 -13.355 -21.025 1.00 90.25 107 LEU A CA 1
ATOM 829 C C . LEU A 1 107 ? 18.217 -12.714 -22.142 1.00 90.25 107 LEU A C 1
ATOM 831 O O . LEU A 1 107 ? 18.124 -11.530 -22.410 1.00 90.25 107 LEU A O 1
ATOM 835 N N . ASN A 1 108 ? 19.058 -13.494 -22.812 1.00 90.25 108 ASN A N 1
ATOM 836 C CA . ASN A 1 108 ? 19.862 -12.944 -23.899 1.00 90.25 108 ASN A CA 1
ATOM 837 C C . ASN A 1 108 ? 18.965 -12.665 -25.122 1.00 90.25 108 ASN A C 1
ATOM 839 O O . ASN A 1 108 ? 18.511 -13.610 -25.774 1.00 90.25 108 ASN A O 1
ATOM 843 N N . GLY A 1 109 ? 18.734 -11.388 -25.417 1.00 85.00 109 GLY A N 1
ATOM 844 C CA . GLY A 1 109 ? 17.925 -10.868 -26.515 1.00 85.00 109 GLY A CA 1
ATOM 845 C C . GLY A 1 109 ? 16.427 -10.743 -26.226 1.00 85.00 109 GLY A C 1
ATOM 846 O O . GLY A 1 109 ? 15.679 -10.424 -27.153 1.00 85.00 109 GLY A O 1
ATOM 847 N N . ASP A 1 110 ? 15.981 -11.035 -25.000 1.00 86.81 110 ASP A N 1
ATOM 848 C CA . ASP A 1 110 ? 14.575 -10.953 -24.582 1.00 86.81 110 ASP A CA 1
ATOM 849 C C . ASP A 1 110 ? 14.451 -10.968 -23.048 1.00 86.81 110 ASP A C 1
ATOM 851 O O . ASP A 1 110 ? 15.413 -11.188 -22.325 1.00 86.81 110 ASP A O 1
ATOM 855 N N . TYR A 1 111 ? 13.238 -10.866 -22.521 1.00 87.06 111 TYR A N 1
ATOM 856 C CA . TYR A 1 111 ? 12.977 -10.968 -21.093 1.00 87.06 111 TYR A CA 1
ATOM 857 C C . TYR A 1 111 ? 11.713 -11.775 -20.816 1.00 87.06 111 TYR A C 1
ATOM 859 O O . TYR A 1 111 ? 10.784 -11.856 -21.620 1.00 87.06 111 TYR A O 1
ATOM 867 N N . LYS A 1 112 ? 11.640 -12.369 -19.623 1.00 85.44 112 LYS A N 1
ATOM 868 C CA . LYS A 1 112 ? 10.452 -13.098 -19.172 1.00 85.44 112 LYS A CA 1
ATOM 869 C C . LYS A 1 112 ? 9.925 -12.530 -17.868 1.00 85.44 112 LYS A C 1
ATOM 871 O O . LYS A 1 112 ? 10.622 -12.521 -16.856 1.00 85.44 112 LYS A O 1
ATOM 876 N N . CYS A 1 113 ? 8.651 -12.153 -17.869 1.00 83.25 113 CYS A N 1
ATOM 877 C CA . CYS A 1 113 ? 7.944 -11.814 -16.643 1.00 83.25 113 CYS A CA 1
ATOM 878 C C . CYS A 1 113 ? 7.383 -13.073 -15.977 1.00 83.25 113 CYS A C 1
ATOM 880 O O . CYS A 1 113 ? 6.786 -13.929 -16.640 1.00 83.25 113 CYS A O 1
ATOM 882 N N . LYS A 1 114 ? 7.539 -13.177 -14.658 1.00 83.69 114 LYS A N 1
ATOM 883 C CA . LYS A 1 114 ? 6.872 -14.197 -13.844 1.00 83.69 114 LYS A CA 1
ATOM 884 C C . LYS A 1 114 ? 5.800 -13.563 -12.975 1.00 83.69 114 LYS A C 1
ATOM 886 O O . LYS A 1 114 ? 5.957 -12.448 -12.481 1.00 83.69 114 LYS A O 1
ATOM 891 N N . CYS A 1 115 ? 4.717 -14.307 -12.783 1.00 81.12 115 CYS A N 1
ATOM 892 C CA . CYS A 1 115 ? 3.613 -13.923 -11.921 1.00 81.12 115 CYS A CA 1
ATOM 893 C C . CYS A 1 115 ? 3.665 -14.671 -10.581 1.00 81.12 115 CYS A C 1
ATOM 895 O O . CYS A 1 115 ? 4.223 -15.767 -10.518 1.00 81.12 115 CYS A O 1
ATOM 897 N N . PRO A 1 116 ? 3.112 -14.080 -9.507 1.00 71.75 116 PRO A N 1
ATOM 898 C CA . PRO A 1 116 ? 3.355 -14.530 -8.137 1.00 71.75 116 PRO A CA 1
ATOM 899 C C . PRO A 1 116 ? 2.808 -15.927 -7.814 1.00 71.75 116 PRO A C 1
ATOM 901 O O . PRO A 1 116 ? 3.434 -16.654 -7.047 1.00 71.75 116 PRO A O 1
ATOM 904 N N . THR A 1 117 ? 1.659 -16.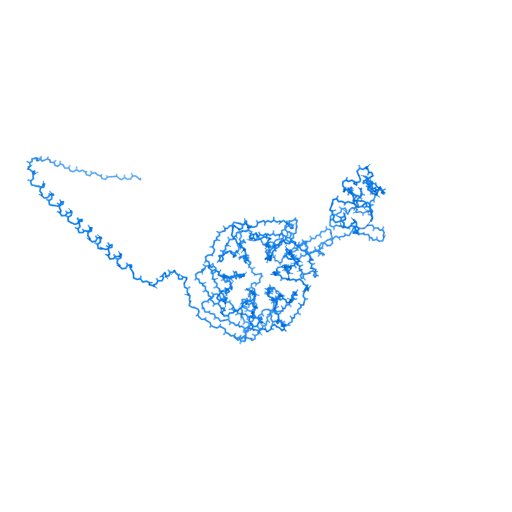317 -8.371 1.00 72.62 117 THR A N 1
ATOM 905 C CA . THR A 1 117 ? 1.073 -17.656 -8.184 1.00 72.62 117 THR A CA 1
ATOM 906 C C . THR A 1 117 ? 0.482 -18.180 -9.492 1.00 72.62 117 THR A C 1
ATOM 908 O O . THR A 1 117 ? 0.299 -17.421 -10.444 1.00 72.62 117 THR A O 1
ATOM 911 N N . ALA A 1 118 ? 0.161 -19.478 -9.535 1.00 69.56 118 ALA A N 1
ATOM 912 C CA . ALA A 1 118 ? -0.444 -20.128 -10.701 1.00 69.56 118 ALA A CA 1
ATOM 913 C C . ALA A 1 118 ? -1.820 -19.550 -11.092 1.00 69.56 118 ALA A C 1
ATOM 915 O O . ALA A 1 118 ? -2.243 -19.710 -12.233 1.00 69.56 118 ALA A O 1
ATOM 916 N N . ASP A 1 119 ? -2.492 -18.837 -10.181 1.00 70.56 119 ASP A N 1
ATOM 917 C CA . ASP A 1 119 ? -3.777 -18.177 -10.445 1.00 70.56 119 ASP A CA 1
ATOM 918 C C . ASP A 1 119 ? -3.637 -16.891 -11.278 1.00 70.56 119 ASP A C 1
ATOM 920 O O . ASP A 1 119 ? -4.643 -16.309 -11.697 1.00 70.56 119 ASP A O 1
ATOM 924 N N . PHE A 1 120 ? -2.401 -16.428 -11.504 1.00 74.38 120 PHE A N 1
ATOM 925 C CA . PHE A 1 120 ? -2.081 -15.230 -12.272 1.00 74.38 120 PHE A CA 1
ATOM 926 C C . PHE A 1 120 ? -1.480 -15.603 -13.617 1.00 74.38 120 PHE A C 1
ATOM 928 O O . PHE A 1 120 ? -0.496 -16.333 -13.709 1.00 74.38 120 PHE A O 1
ATOM 935 N N . VAL A 1 121 ? -2.037 -15.009 -14.663 1.00 79.75 121 VAL A N 1
ATOM 936 C CA . VAL A 1 121 ? -1.512 -15.057 -16.017 1.00 79.75 121 VAL A CA 1
ATOM 937 C C . VAL A 1 121 ? -0.968 -13.696 -16.392 1.00 79.75 121 VAL A C 1
ATOM 939 O O . VAL A 1 121 ? -1.579 -12.654 -16.155 1.00 79.75 121 VAL A O 1
ATOM 942 N N . PHE A 1 122 ? 0.214 -13.729 -16.987 1.00 79.19 122 PHE A N 1
ATOM 943 C CA . PHE A 1 122 ? 0.832 -12.555 -17.558 1.00 79.19 122 PHE A CA 1
ATOM 944 C C . PHE A 1 122 ? 0.047 -12.096 -18.788 1.00 79.19 122 PHE A C 1
ATOM 946 O O . PHE A 1 122 ? -0.173 -12.869 -19.720 1.00 79.19 122 PHE A O 1
ATOM 953 N N . ASP A 1 123 ? -0.378 -10.839 -18.782 1.00 77.12 123 ASP A N 1
ATOM 954 C CA . ASP A 1 123 ? -0.979 -10.178 -19.930 1.00 77.12 123 ASP A CA 1
ATOM 955 C C . ASP A 1 123 ? 0.104 -9.418 -20.702 1.00 77.12 123 ASP A C 1
ATOM 957 O O . ASP A 1 123 ? 0.696 -8.470 -20.184 1.00 77.12 123 ASP A O 1
ATOM 961 N N . GLU A 1 124 ? 0.369 -9.828 -21.944 1.00 73.94 124 GLU A N 1
ATOM 962 C CA . GLU A 1 124 ? 1.394 -9.209 -22.787 1.00 73.94 124 GLU A CA 1
ATOM 963 C C . GLU A 1 124 ? 1.080 -7.761 -23.182 1.00 73.94 124 GLU A C 1
ATOM 965 O O . GLU A 1 124 ? 2.007 -6.981 -23.417 1.00 73.94 124 GLU A O 1
ATOM 970 N N . GLU A 1 125 ? -0.198 -7.380 -23.256 1.00 68.25 125 GLU A N 1
ATOM 971 C CA . GLU A 1 125 ? -0.606 -6.052 -23.715 1.00 68.25 125 GLU A CA 1
ATOM 972 C C . GLU A 1 125 ? -0.359 -4.996 -22.632 1.00 68.25 125 GLU A C 1
ATOM 974 O O . GLU A 1 125 ? 0.232 -3.940 -22.887 1.00 68.25 125 GLU A O 1
ATOM 979 N N . THR A 1 126 ? -0.769 -5.311 -21.402 1.00 67.12 126 THR A N 1
ATOM 980 C CA . THR A 1 126 ? -0.582 -4.450 -20.228 1.00 67.12 126 THR A CA 1
ATOM 981 C C . THR A 1 126 ? 0.709 -4.751 -19.473 1.00 67.12 126 THR A C 1
ATOM 983 O O . THR A 1 126 ? 0.972 -4.101 -18.467 1.00 67.12 126 THR A O 1
ATOM 986 N N . LYS A 1 127 ? 1.494 -5.744 -19.925 1.00 73.75 127 LYS A N 1
ATOM 987 C CA . LYS A 1 127 ? 2.696 -6.282 -19.256 1.00 73.75 127 LYS A CA 1
ATOM 988 C C . LYS A 1 127 ? 2.486 -6.483 -17.748 1.00 73.75 127 LYS A C 1
ATOM 990 O O . LYS A 1 127 ? 3.376 -6.218 -16.937 1.00 73.75 127 LYS A O 1
ATOM 995 N N . SER A 1 128 ? 1.290 -6.942 -17.374 1.00 73.81 128 SER A N 1
ATOM 996 C CA . SER A 1 128 ? 0.869 -7.076 -15.980 1.00 73.81 128 SER A CA 1
ATOM 997 C C . SER A 1 128 ? 0.286 -8.448 -15.663 1.00 73.81 128 SER A C 1
ATOM 999 O O . SER A 1 128 ? -0.280 -9.120 -16.522 1.00 73.81 128 SER A O 1
ATOM 1001 N N . CYS A 1 129 ? 0.439 -8.884 -14.416 1.00 76.75 129 CYS A N 1
ATOM 1002 C CA . CYS A 1 129 ? -0.134 -10.135 -13.931 1.00 76.75 129 CYS A CA 1
ATOM 1003 C C . CYS A 1 129 ? -1.621 -9.957 -13.604 1.00 76.75 129 CYS A C 1
ATOM 1005 O O . CYS A 1 129 ? -1.964 -9.224 -12.681 1.00 76.75 129 CYS A O 1
ATOM 1007 N N . LYS A 1 130 ? -2.495 -10.657 -14.335 1.00 72.44 130 LYS A N 1
ATOM 1008 C CA . LYS A 1 130 ? -3.956 -10.652 -14.153 1.00 72.44 130 LYS A CA 1
ATOM 1009 C C . LYS A 1 130 ? -4.451 -12.030 -13.725 1.00 72.44 130 LYS A C 1
ATOM 1011 O O . LYS A 1 130 ? -3.901 -13.043 -14.140 1.00 72.44 130 LYS A O 1
ATOM 1016 N N . ARG A 1 131 ? -5.517 -12.102 -12.930 1.00 68.25 131 ARG A N 1
ATOM 1017 C CA . ARG A 1 131 ? -6.075 -13.389 -12.472 1.00 68.25 131 ARG A CA 1
ATOM 1018 C C . ARG A 1 131 ? -6.826 -14.134 -13.577 1.00 68.25 131 ARG A C 1
ATOM 1020 O O . ARG A 1 131 ? -7.555 -13.516 -14.352 1.00 68.25 131 ARG A O 1
ATOM 1027 N N . LEU A 1 132 ? -6.703 -15.464 -13.587 1.00 63.38 132 LEU A N 1
ATOM 1028 C CA . LEU A 1 132 ? -7.356 -16.369 -14.545 1.00 63.38 132 LEU A CA 1
ATOM 1029 C C . LEU A 1 132 ? -8.895 -16.348 -14.480 1.00 63.38 132 LEU A C 1
ATOM 1031 O O . LEU A 1 132 ? -9.533 -16.487 -15.519 1.00 63.38 132 LEU A O 1
ATOM 1035 N N . ASN A 1 133 ? -9.491 -16.116 -13.300 1.00 54.34 133 ASN A N 1
ATOM 1036 C CA . ASN A 1 133 ? -10.929 -16.354 -13.073 1.00 54.34 133 ASN A CA 1
ATOM 1037 C C . ASN A 1 133 ? -11.820 -15.111 -12.847 1.00 54.34 133 ASN A C 1
ATOM 1039 O O . ASN A 1 133 ? -13.025 -15.284 -12.721 1.00 54.34 133 ASN A O 1
ATOM 1043 N N . ASN A 1 134 ? -11.299 -13.874 -12.848 1.00 52.59 134 ASN A N 1
ATOM 1044 C CA . ASN A 1 134 ? -12.087 -12.685 -12.443 1.00 52.59 134 ASN A CA 1
ATOM 1045 C C . ASN A 1 134 ? -12.215 -11.573 -13.499 1.00 52.59 134 ASN A C 1
ATOM 1047 O O . ASN A 1 134 ? -12.464 -10.417 -13.160 1.00 52.59 134 ASN A O 1
ATOM 1051 N N . ARG A 1 135 ? -12.122 -11.879 -14.800 1.00 46.53 135 ARG A N 1
ATOM 1052 C CA . ARG A 1 135 ? -12.355 -10.845 -15.835 1.00 46.53 135 ARG A CA 1
ATOM 1053 C C . ARG A 1 135 ? -13.790 -10.279 -15.843 1.00 46.53 135 ARG A C 1
ATOM 1055 O O . ARG A 1 135 ? -14.014 -9.266 -16.494 1.00 46.53 135 ARG A O 1
ATOM 1062 N N . SER A 1 136 ? -14.734 -10.880 -15.112 1.00 41.25 136 SER A N 1
ATOM 1063 C CA . SER A 1 136 ? -16.146 -10.471 -15.052 1.00 41.25 136 SER A CA 1
ATOM 1064 C C . SER A 1 136 ? -16.631 -9.929 -13.697 1.00 41.25 136 SER A C 1
ATOM 1066 O O . SER A 1 136 ? -17.784 -9.509 -13.626 1.00 41.25 136 SER A O 1
ATOM 1068 N N . HIS A 1 137 ? -15.804 -9.904 -12.642 1.00 48.47 137 HIS A N 1
ATOM 1069 C CA . HIS A 1 137 ? -16.283 -9.604 -11.279 1.00 48.47 137 HIS A CA 1
ATOM 1070 C C . HIS A 1 137 ? -15.517 -8.530 -10.509 1.00 48.47 137 HIS A C 1
ATOM 1072 O O . HIS A 1 137 ? -15.928 -8.221 -9.394 1.00 48.47 137 HIS A O 1
ATOM 1078 N N . ILE A 1 138 ? -14.485 -7.890 -11.084 1.00 53.03 138 ILE A N 1
ATOM 1079 C CA . ILE A 1 138 ? -13.863 -6.753 -10.397 1.00 53.03 138 ILE A CA 1
ATOM 1080 C C . ILE A 1 138 ? -14.885 -5.618 -10.355 1.00 53.03 138 ILE A C 1
ATOM 1082 O O . ILE A 1 138 ? -15.123 -4.912 -11.336 1.00 53.03 138 ILE A O 1
ATOM 1086 N N . GLN A 1 139 ? -15.529 -5.502 -9.204 1.00 66.31 139 GLN A N 1
ATOM 1087 C CA . GLN A 1 139 ? -16.496 -4.472 -8.917 1.00 66.31 139 GLN A CA 1
ATOM 1088 C C . GLN A 1 139 ? -15.793 -3.380 -8.126 1.00 66.31 139 GLN A C 1
ATOM 1090 O O . GLN A 1 139 ? -15.207 -3.618 -7.064 1.00 66.31 139 GLN A O 1
ATOM 1095 N N . LEU A 1 140 ? -15.814 -2.189 -8.705 1.00 71.00 140 LEU A N 1
ATOM 1096 C CA . LEU A 1 140 ? -15.263 -0.990 -8.116 1.00 71.00 140 LEU A CA 1
ATOM 1097 C C . LEU A 1 140 ? -16.368 -0.315 -7.318 1.00 71.00 140 LEU A C 1
ATOM 1099 O O . LEU A 1 140 ? -17.395 0.067 -7.868 1.00 71.00 140 LEU A O 1
ATOM 1103 N N . LEU A 1 141 ? -16.156 -0.166 -6.021 1.00 75.81 141 LEU A N 1
ATOM 1104 C CA . LEU A 1 141 ? -17.060 0.563 -5.155 1.00 75.81 141 LEU A CA 1
ATOM 1105 C C . LEU A 1 141 ? -16.481 1.955 -4.911 1.00 75.81 141 LEU A C 1
ATOM 1107 O O . LEU A 1 141 ? -15.388 2.080 -4.358 1.00 75.81 141 LEU A O 1
ATOM 1111 N N . ALA A 1 142 ? -17.202 2.995 -5.321 1.00 75.56 142 ALA A N 1
ATOM 1112 C CA . ALA A 1 142 ? -16.802 4.381 -5.112 1.00 75.56 142 ALA A CA 1
ATOM 1113 C C . ALA A 1 142 ? -17.735 5.072 -4.112 1.00 75.56 142 ALA A C 1
ATOM 1115 O O . ALA A 1 142 ? -18.955 4.923 -4.184 1.00 75.56 142 ALA A O 1
ATOM 1116 N N . LEU A 1 143 ? -17.162 5.858 -3.197 1.00 75.00 143 LEU A N 1
ATOM 1117 C CA . LEU A 1 143 ? -17.925 6.735 -2.307 1.00 75.00 143 LEU A CA 1
ATOM 1118 C C . LEU A 1 143 ? -18.174 8.084 -2.999 1.00 75.00 143 LEU A C 1
ATOM 1120 O O . LEU A 1 143 ? -17.245 8.886 -3.156 1.00 75.00 143 LEU A O 1
ATOM 1124 N N . LEU A 1 144 ? -19.430 8.321 -3.376 1.00 73.31 144 LEU A N 1
ATOM 1125 C CA . LEU A 1 144 ? -19.927 9.515 -4.062 1.00 73.31 144 LEU A CA 1
ATOM 1126 C C . LEU A 1 144 ? -21.113 10.080 -3.273 1.00 73.31 144 LEU A C 1
ATOM 1128 O O . LEU A 1 144 ? -22.074 9.365 -3.025 1.00 73.31 144 LEU A O 1
ATOM 1132 N N . ASN A 1 145 ? -21.066 11.354 -2.874 1.00 70.25 145 ASN A N 1
ATOM 1133 C CA . ASN A 1 145 ? -22.172 12.025 -2.168 1.00 70.25 145 ASN A CA 1
ATOM 1134 C C . ASN A 1 145 ? -22.731 11.239 -0.973 1.00 70.25 145 ASN A C 1
ATOM 1136 O O . ASN A 1 145 ? -23.942 11.101 -0.833 1.00 70.25 145 ASN A O 1
ATOM 1140 N N . GLU A 1 146 ? -21.848 10.710 -0.121 1.00 74.12 146 GLU A N 1
ATOM 1141 C CA . GLU A 1 146 ? -22.249 9.945 1.076 1.00 74.12 146 GLU A CA 1
ATOM 1142 C C . GLU A 1 146 ? -22.974 8.619 0.766 1.00 74.12 146 GLU A C 1
ATOM 1144 O O . GLU A 1 146 ? -23.504 7.972 1.670 1.00 74.12 146 GLU A O 1
ATOM 1149 N N . GLN A 1 147 ? -22.949 8.194 -0.502 1.00 74.19 147 GLN A N 1
ATOM 1150 C CA . GLN A 1 147 ? -23.483 6.933 -1.000 1.00 74.19 147 GLN A CA 1
ATOM 1151 C C . GLN A 1 147 ? -22.381 6.086 -1.632 1.00 74.19 147 GLN A C 1
ATOM 1153 O O . GLN A 1 147 ? -21.441 6.582 -2.257 1.00 74.19 147 GLN A O 1
ATOM 1158 N N . LEU A 1 148 ? -22.513 4.777 -1.476 1.00 78.06 148 LEU A N 1
ATOM 1159 C CA . LEU A 1 148 ? -21.632 3.806 -2.102 1.00 78.06 148 LEU A CA 1
ATOM 1160 C C . LEU A 1 148 ? -22.226 3.386 -3.445 1.00 78.06 148 LEU A C 1
ATOM 1162 O O . LEU A 1 148 ? -23.364 2.930 -3.509 1.00 78.06 148 LEU A O 1
ATOM 1166 N N . VAL A 1 149 ? -21.461 3.540 -4.521 1.00 77.56 149 VAL A N 1
ATOM 1167 C CA . VAL A 1 149 ? -21.892 3.187 -5.878 1.00 77.56 149 VAL A CA 1
ATOM 1168 C C . VAL A 1 149 ? -21.005 2.078 -6.412 1.00 77.56 149 VAL A C 1
ATOM 1170 O O . VAL A 1 149 ? -19.777 2.170 -6.353 1.00 77.56 149 VAL A O 1
ATOM 1173 N N . LEU A 1 150 ? -21.640 1.026 -6.920 1.00 77.75 150 LEU A N 1
ATOM 1174 C CA . LEU A 1 150 ? -20.995 -0.151 -7.470 1.00 77.75 150 LEU A CA 1
ATOM 1175 C C . LEU A 1 150 ? -20.857 -0.011 -8.984 1.00 77.75 150 LEU A C 1
ATOM 1177 O O . LEU A 1 150 ? -21.846 0.131 -9.700 1.00 77.75 150 LEU A O 1
ATOM 1181 N N . TYR A 1 151 ? -19.633 -0.116 -9.474 1.00 74.81 151 TYR A N 1
ATOM 1182 C CA . TYR A 1 151 ? -19.284 -0.051 -10.884 1.00 74.81 151 TYR A CA 1
ATOM 1183 C C . TYR A 1 151 ? -18.661 -1.362 -11.345 1.00 74.81 151 TYR A C 1
ATOM 1185 O O . TYR A 1 151 ? -17.957 -2.033 -10.590 1.00 74.81 151 TYR A O 1
ATOM 1193 N N . ASN A 1 152 ? -18.869 -1.709 -12.613 1.00 68.62 152 ASN A N 1
ATOM 1194 C CA . ASN A 1 152 ? -18.051 -2.721 -13.276 1.00 68.62 152 ASN A CA 1
ATOM 1195 C C . ASN A 1 152 ? -16.788 -2.091 -13.895 1.00 68.62 152 ASN A C 1
ATOM 1197 O O . ASN A 1 152 ? -16.655 -0.872 -13.992 1.00 68.62 152 ASN A O 1
ATOM 1201 N N . MET A 1 153 ? -15.882 -2.932 -14.397 1.00 65.06 153 MET A N 1
ATOM 1202 C CA . MET A 1 153 ? -14.660 -2.500 -15.099 1.00 65.06 153 MET A CA 1
ATOM 1203 C C . MET A 1 153 ? -14.899 -1.779 -16.440 1.00 65.06 153 MET A C 1
ATOM 1205 O O . MET A 1 153 ? -13.947 -1.285 -17.037 1.00 65.06 153 MET A O 1
ATOM 1209 N N . LEU A 1 154 ? -16.139 -1.749 -16.940 1.00 64.19 154 LEU A N 1
ATOM 1210 C CA . LEU A 1 154 ? -16.547 -0.997 -18.135 1.00 64.19 154 LEU A CA 1
ATOM 1211 C C . LEU A 1 154 ? -17.215 0.340 -17.770 1.00 64.19 154 LEU A C 1
ATOM 1213 O O . LEU A 1 154 ? -17.825 0.973 -18.629 1.00 64.19 154 LEU A O 1
ATOM 1217 N N . ASN A 1 155 ? -17.112 0.758 -16.505 1.00 65.94 155 ASN A N 1
ATOM 1218 C CA . ASN A 1 155 ? -17.651 2.005 -15.955 1.00 65.94 155 ASN A CA 1
ATOM 1219 C C . ASN A 1 155 ? -19.179 2.100 -15.973 1.00 65.94 155 ASN A C 1
ATOM 1221 O O . ASN A 1 155 ? -19.752 3.185 -15.881 1.00 65.94 155 ASN A O 1
ATOM 1225 N N . VAL A 1 156 ? -19.853 0.960 -16.073 1.00 68.75 156 VAL A N 1
ATOM 1226 C CA . VAL A 1 156 ? -21.304 0.873 -15.961 1.00 68.75 156 VAL A CA 1
ATOM 1227 C C . VAL A 1 156 ? -21.656 0.760 -14.485 1.00 68.75 156 VAL A C 1
ATOM 1229 O O . VAL A 1 156 ? -21.116 -0.097 -13.779 1.00 68.75 156 VAL A O 1
ATOM 1232 N N . ILE A 1 157 ? -22.564 1.626 -14.031 1.00 74.44 157 ILE A N 1
ATOM 1233 C CA . ILE A 1 157 ? -23.173 1.523 -12.703 1.00 74.44 157 ILE A CA 1
ATOM 1234 C C . ILE A 1 157 ? -23.944 0.205 -12.661 1.00 74.44 157 ILE A C 1
ATOM 1236 O O . ILE A 1 157 ? -24.867 -0.005 -13.447 1.00 74.44 157 ILE A O 1
ATOM 1240 N N . ILE A 1 158 ? -23.530 -0.684 -11.765 1.00 75.38 158 ILE A N 1
ATOM 1241 C CA . ILE A 1 158 ? -24.223 -1.939 -11.492 1.00 75.38 158 ILE A CA 1
ATOM 1242 C C . ILE A 1 158 ? -25.348 -1.678 -10.494 1.00 75.38 158 ILE A C 1
ATOM 1244 O O . ILE A 1 158 ? -26.470 -2.115 -10.724 1.00 75.38 158 ILE A O 1
ATOM 1248 N N . ASP A 1 159 ? -25.034 -0.991 -9.391 1.00 73.62 159 ASP A N 1
ATOM 1249 C CA . ASP A 1 159 ? -25.958 -0.815 -8.272 1.00 73.62 159 ASP A CA 1
ATOM 1250 C C . ASP A 1 159 ? -25.576 0.373 -7.368 1.00 73.62 159 ASP A C 1
ATOM 1252 O O . ASP A 1 159 ? -24.440 0.858 -7.392 1.00 73.62 159 ASP A O 1
ATOM 1256 N N . HIS A 1 160 ? -26.520 0.804 -6.533 1.00 75.88 160 HIS A N 1
ATOM 1257 C CA . HIS A 1 160 ? -26.299 1.726 -5.423 1.00 75.88 160 HIS A CA 1
ATOM 1258 C C . HIS A 1 160 ? -26.421 0.959 -4.106 1.00 75.88 160 HIS A C 1
ATOM 1260 O O . HIS A 1 160 ? -27.448 0.360 -3.802 1.00 75.88 160 HIS A O 1
ATOM 1266 N N . VAL A 1 161 ? -25.368 0.987 -3.296 1.00 74.62 161 VAL A N 1
ATOM 1267 C CA . VAL A 1 161 ? -25.355 0.316 -2.000 1.00 74.62 161 VAL A CA 1
ATOM 1268 C C . VAL A 1 161 ? -25.976 1.259 -0.968 1.00 74.62 161 VAL A C 1
ATOM 1270 O O . VAL A 1 161 ? -25.391 2.288 -0.623 1.00 74.62 161 VAL A O 1
ATOM 1273 N N . ASP A 1 162 ? -27.163 0.893 -0.475 1.00 69.50 162 ASP A N 1
ATOM 1274 C CA . ASP A 1 162 ? -27.944 1.639 0.524 1.00 69.50 162 ASP A CA 1
ATOM 1275 C C . ASP A 1 162 ? -27.256 1.660 1.903 1.00 69.50 162 ASP A C 1
ATOM 1277 O O . ASP A 1 162 ? -27.665 0.984 2.848 1.00 69.50 162 ASP A O 1
ATOM 1281 N N . ILE A 1 163 ? -26.181 2.435 2.026 1.00 70.06 163 ILE A N 1
ATOM 1282 C CA . ILE A 1 163 ? -25.495 2.739 3.283 1.00 70.06 163 ILE A CA 1
ATOM 1283 C C . ILE A 1 163 ? -25.313 4.254 3.333 1.00 70.06 163 ILE A C 1
ATOM 1285 O O . ILE A 1 163 ? -24.701 4.846 2.447 1.00 70.06 163 ILE A O 1
ATOM 1289 N N . GLN A 1 164 ? -25.839 4.888 4.380 1.00 68.19 164 GLN A N 1
ATOM 1290 C CA . GLN A 1 164 ? -25.634 6.316 4.615 1.00 68.19 164 GLN A CA 1
ATOM 1291 C C . GLN A 1 164 ? -24.283 6.525 5.301 1.00 68.19 164 GLN A C 1
ATOM 1293 O O . GLN A 1 164 ? -24.135 6.239 6.491 1.00 68.19 164 GLN A O 1
ATOM 1298 N N . ILE A 1 165 ? -23.294 7.003 4.543 1.00 74.19 165 ILE A N 1
ATOM 1299 C CA . ILE A 1 165 ? -21.927 7.217 5.028 1.00 74.19 165 ILE A CA 1
ATOM 1300 C C . ILE A 1 165 ? -21.631 8.706 5.068 1.00 74.19 165 ILE A C 1
ATOM 1302 O O . ILE A 1 165 ? -21.332 9.330 4.054 1.00 74.19 165 ILE A O 1
ATOM 1306 N N . TYR A 1 166 ? -21.654 9.278 6.262 1.00 73.62 166 TYR A N 1
ATOM 1307 C CA . TYR A 1 166 ? -21.473 10.709 6.424 1.00 73.62 166 TYR A CA 1
ATOM 1308 C C . TYR A 1 166 ? -20.007 11.096 6.595 1.00 73.62 166 TYR A C 1
ATOM 1310 O O . TYR A 1 166 ? -19.305 10.536 7.431 1.00 73.62 166 TYR A O 1
ATOM 1318 N N . GLN A 1 167 ? -19.561 12.090 5.820 1.00 73.44 167 GLN A N 1
ATOM 1319 C CA . GLN A 1 167 ? -18.231 12.716 5.946 1.00 73.44 167 GLN A CA 1
ATOM 1320 C C . GLN A 1 167 ? -17.046 11.745 6.146 1.00 73.44 167 GLN A C 1
ATOM 1322 O O . GLN A 1 167 ? -16.130 12.002 6.924 1.00 73.44 167 GLN A O 1
ATOM 1327 N N . THR A 1 168 ? -17.037 10.637 5.405 1.00 77.12 168 THR A N 1
ATOM 1328 C CA . THR A 1 168 ? -15.908 9.699 5.348 1.00 77.12 168 THR A CA 1
ATOM 1329 C C . THR A 1 168 ? -15.004 9.995 4.150 1.00 77.12 168 THR A C 1
ATOM 1331 O O . THR A 1 168 ? -15.494 10.273 3.054 1.00 77.12 168 THR A O 1
ATOM 1334 N N . ASN A 1 169 ? -13.688 9.858 4.346 1.00 72.75 169 ASN A N 1
ATOM 1335 C CA . ASN A 1 169 ? -12.677 9.980 3.285 1.00 72.75 169 ASN A CA 1
ATOM 1336 C C . ASN A 1 169 ? -12.072 8.638 2.846 1.00 72.75 169 ASN A C 1
ATOM 1338 O O . ASN A 1 169 ? -11.459 8.559 1.790 1.00 72.75 169 ASN A O 1
ATOM 1342 N N . LEU A 1 170 ? -12.220 7.577 3.639 1.00 81.25 170 LEU A N 1
ATOM 1343 C CA . LEU A 1 170 ? -11.640 6.269 3.347 1.00 81.25 170 LEU A CA 1
ATOM 1344 C C . LEU A 1 170 ? -12.585 5.157 3.794 1.00 81.25 170 LEU A C 1
ATOM 1346 O O . LEU A 1 170 ? -13.114 5.212 4.903 1.00 81.25 170 LEU A O 1
ATOM 1350 N N . ILE A 1 171 ? -12.758 4.148 2.945 1.00 85.94 171 ILE A N 1
ATOM 1351 C CA . ILE A 1 171 ? -13.482 2.913 3.251 1.00 85.94 171 ILE A CA 1
ATOM 1352 C C . ILE A 1 171 ? -12.523 1.741 3.046 1.00 85.94 171 ILE A C 1
ATOM 1354 O O . ILE A 1 171 ? -11.683 1.765 2.148 1.00 85.94 171 ILE A O 1
ATOM 1358 N N . GLN A 1 172 ? -12.630 0.727 3.898 1.00 87.75 172 GLN A N 1
ATOM 1359 C CA . GLN A 1 172 ? -11.923 -0.546 3.755 1.00 87.75 172 GLN A CA 1
ATOM 1360 C C . GLN A 1 172 ? -12.945 -1.679 3.695 1.00 87.75 172 GLN A C 1
ATOM 1362 O O . GLN A 1 172 ? -14.018 -1.577 4.290 1.00 87.75 172 GLN A O 1
ATOM 1367 N N . TYR A 1 173 ? -12.618 -2.756 2.990 1.00 85.00 173 TYR A N 1
ATOM 1368 C CA . TYR A 1 173 ? -13.494 -3.914 2.844 1.00 85.00 173 TYR A CA 1
ATOM 1369 C C . TYR A 1 173 ? -12.769 -5.191 3.235 1.00 85.00 173 TYR A C 1
ATOM 1371 O O . TYR A 1 173 ? -11.652 -5.451 2.791 1.00 85.00 173 TYR A O 1
ATOM 1379 N N . ASP A 1 174 ? -13.426 -5.982 4.072 1.00 85.44 174 ASP A N 1
ATOM 1380 C CA . ASP A 1 174 ? -13.002 -7.333 4.391 1.00 85.44 174 ASP A CA 1
ATOM 1381 C C . ASP A 1 174 ? -13.769 -8.303 3.489 1.00 85.44 174 ASP A C 1
ATOM 1383 O O . ASP A 1 174 ? -14.951 -8.569 3.715 1.00 85.44 174 ASP A O 1
ATOM 1387 N N . SER A 1 175 ? -13.094 -8.823 2.462 1.00 78.19 175 SER A N 1
ATOM 1388 C CA . SER A 1 175 ? -13.689 -9.740 1.480 1.00 78.19 175 SER A CA 1
ATOM 1389 C C . SER A 1 175 ? -14.045 -11.108 2.048 1.00 78.19 175 SER A C 1
ATOM 1391 O O . SER A 1 175 ? -14.795 -11.857 1.433 1.00 78.19 175 SER A O 1
ATOM 1393 N N . GLU A 1 176 ? -13.539 -11.445 3.228 1.00 77.94 176 GLU A N 1
ATOM 1394 C CA . GLU A 1 176 ? -13.764 -12.743 3.834 1.00 77.94 176 GLU A CA 1
ATOM 1395 C C . GLU A 1 176 ? -14.921 -12.727 4.833 1.00 77.94 176 GLU A C 1
ATOM 1397 O O . GLU A 1 176 ? -15.748 -13.636 4.843 1.00 77.94 176 GLU A O 1
ATOM 1402 N N . GLN A 1 177 ? -14.987 -11.701 5.684 1.00 79.19 177 GLN A N 1
ATOM 1403 C CA . GLN A 1 177 ? -16.118 -11.508 6.594 1.00 79.19 177 GLN A CA 1
ATOM 1404 C C . GLN A 1 177 ? -17.253 -10.689 5.959 1.00 79.19 177 GLN A C 1
ATOM 1406 O O . GLN A 1 177 ? -18.295 -10.520 6.591 1.00 79.19 177 GLN A O 1
ATOM 1411 N N . MET A 1 178 ? -17.068 -10.213 4.722 1.00 82.44 178 MET A N 1
ATOM 1412 C CA . MET A 1 178 ? -18.053 -9.471 3.933 1.00 82.44 178 MET A CA 1
ATOM 1413 C C . MET A 1 178 ? -18.586 -8.238 4.680 1.00 82.44 178 MET A C 1
ATOM 1415 O O . MET A 1 178 ? -19.796 -8.076 4.848 1.00 82.44 178 MET A O 1
ATOM 1419 N N . PHE A 1 179 ? -17.696 -7.363 5.155 1.00 86.44 179 PHE A N 1
ATOM 1420 C CA . PHE A 1 179 ? -18.087 -6.102 5.794 1.00 86.44 179 PHE A CA 1
ATOM 1421 C C . PHE A 1 179 ? -17.239 -4.917 5.338 1.00 86.44 179 PHE A C 1
ATOM 1423 O O . PHE A 1 179 ? -16.074 -5.062 4.966 1.00 86.44 179 PHE A O 1
ATOM 1430 N N . PHE A 1 180 ? -17.824 -3.727 5.435 1.00 87.31 180 PHE A N 1
ATOM 1431 C CA . PHE A 1 180 ? -17.148 -2.454 5.233 1.00 87.31 180 PHE A CA 1
ATOM 1432 C C . PHE A 1 180 ? -16.770 -1.826 6.571 1.00 87.31 180 PHE A C 1
ATOM 1434 O O . PHE A 1 180 ? -17.564 -1.824 7.512 1.00 87.31 180 PHE A O 1
ATOM 1441 N N . LEU A 1 181 ? -15.574 -1.247 6.628 1.00 90.56 181 LEU A N 1
ATOM 1442 C CA . LEU A 1 181 ? -15.130 -0.356 7.694 1.00 90.56 181 LEU A CA 1
ATOM 1443 C C . LEU A 1 181 ? -15.073 1.063 7.162 1.00 90.56 181 LEU A C 1
ATOM 1445 O O . LEU A 1 181 ? -14.569 1.305 6.063 1.00 90.56 181 LEU A O 1
ATOM 1449 N N . TYR A 1 182 ? -15.539 2.002 7.971 1.00 90.75 182 TYR A N 1
ATOM 1450 C CA . TYR A 1 182 ? -15.455 3.418 7.657 1.00 90.75 182 TYR A CA 1
ATOM 1451 C C . TYR A 1 182 ? -15.413 4.260 8.930 1.00 90.75 182 TYR A C 1
ATOM 1453 O O . TYR A 1 182 ? -15.869 3.841 9.993 1.00 90.75 182 TYR A O 1
ATOM 1461 N N . TYR A 1 183 ? -14.850 5.458 8.820 1.00 90.81 183 TYR A N 1
ATOM 1462 C CA . TYR A 1 183 ? -14.819 6.443 9.897 1.00 90.81 183 TYR A CA 1
ATOM 1463 C C . TYR A 1 183 ? -15.743 7.610 9.545 1.00 90.81 183 TYR A C 1
ATOM 1465 O O . TYR A 1 183 ? -15.558 8.240 8.503 1.00 90.81 183 TYR A O 1
ATOM 1473 N N . ASP A 1 184 ? -16.725 7.885 10.402 1.00 88.19 184 ASP A N 1
ATOM 1474 C CA . ASP A 1 184 ? -17.603 9.056 10.298 1.00 88.19 184 ASP A CA 1
ATOM 1475 C C . ASP A 1 184 ? -17.044 10.171 11.188 1.00 88.19 184 ASP A C 1
ATOM 1477 O O . ASP A 1 184 ? -17.007 10.040 12.419 1.00 88.19 184 ASP A O 1
ATOM 1481 N N . ASP A 1 185 ? -16.614 11.268 10.562 1.00 85.25 185 ASP A N 1
ATOM 1482 C CA . ASP A 1 185 ? -15.978 12.383 11.263 1.00 85.25 185 ASP A CA 1
ATOM 1483 C C . ASP A 1 185 ? -16.953 13.153 12.166 1.00 85.25 185 ASP A C 1
ATOM 1485 O O . ASP A 1 185 ? -16.596 13.546 13.281 1.00 85.25 185 ASP A O 1
ATOM 1489 N N . ARG A 1 186 ? -18.230 13.273 11.767 1.00 86.19 186 ARG A N 1
ATOM 1490 C CA . ARG A 1 186 ? -19.258 13.982 12.556 1.00 86.19 186 ARG A CA 1
ATOM 1491 C C . ARG A 1 186 ? -19.536 13.278 13.873 1.00 86.19 186 ARG A C 1
ATOM 1493 O O . ARG A 1 186 ? -19.795 13.925 14.885 1.00 86.19 186 ARG A O 1
ATOM 1500 N N . GLN A 1 187 ? -19.507 11.949 13.841 1.00 87.44 187 GLN A N 1
ATOM 1501 C CA . GLN A 1 187 ? -19.715 11.106 15.016 1.00 87.44 187 GLN A CA 1
ATOM 1502 C C . GLN A 1 187 ? -18.401 10.738 15.715 1.00 87.44 187 GLN A C 1
ATOM 1504 O O . GLN A 1 187 ? -18.435 10.111 16.778 1.00 87.44 187 GLN A O 1
ATOM 1509 N N . SER A 1 188 ? -17.250 11.096 15.131 1.00 90.62 188 SER A N 1
ATOM 1510 C CA . SER A 1 188 ? -15.910 10.722 15.602 1.00 90.62 188 SER A CA 1
ATOM 1511 C C . SER A 1 188 ? -15.830 9.232 15.965 1.00 90.62 188 SER A C 1
ATOM 1513 O O . SER A 1 188 ? -15.399 8.861 17.063 1.00 90.62 188 SER A O 1
ATOM 1515 N N . THR A 1 189 ? -16.362 8.380 15.082 1.00 91.00 189 THR A N 1
ATOM 1516 C CA . THR A 1 189 ? -16.583 6.953 15.352 1.00 91.00 189 THR A CA 1
ATOM 1517 C C . THR A 1 189 ? -16.224 6.095 14.142 1.00 91.00 189 THR A C 1
ATOM 1519 O O . THR A 1 189 ? -16.595 6.402 13.010 1.00 91.00 189 THR A O 1
ATOM 1522 N N . VAL A 1 190 ? -15.512 4.995 14.396 1.00 92.38 190 VAL A N 1
ATOM 1523 C CA . VAL A 1 190 ? -15.268 3.930 13.418 1.00 92.38 190 VAL A CA 1
ATOM 1524 C C . VAL A 1 190 ? -16.444 2.963 13.452 1.00 92.38 190 VAL A C 1
ATOM 1526 O O . VAL A 1 190 ? -16.735 2.367 14.493 1.00 92.38 190 VAL A O 1
ATOM 1529 N N . PHE A 1 191 ? -17.095 2.803 12.309 1.00 90.75 191 PHE A N 1
ATOM 1530 C CA . PHE A 1 191 ? -18.221 1.910 12.105 1.00 90.75 191 PHE A CA 1
ATOM 1531 C C . PHE A 1 191 ? -17.819 0.687 11.292 1.00 90.75 191 PHE A C 1
ATOM 1533 O O . PHE A 1 191 ? -16.886 0.715 10.487 1.00 90.75 191 PHE A O 1
ATOM 1540 N N . CYS A 1 192 ? -18.583 -0.377 11.497 1.00 90.56 192 CYS A N 1
ATOM 1541 C CA . CYS A 1 192 ? -18.607 -1.531 10.629 1.00 90.56 192 CYS A CA 1
ATOM 1542 C C . CYS A 1 192 ? -20.029 -1.809 10.148 1.00 90.56 192 CYS A C 1
ATOM 1544 O O . CYS A 1 192 ? -20.972 -1.718 10.935 1.00 90.56 192 CYS A O 1
ATOM 1546 N N . THR A 1 193 ? -20.188 -2.177 8.879 1.00 86.94 193 THR A N 1
ATOM 1547 C CA . THR A 1 193 ? -21.478 -2.597 8.323 1.00 86.94 193 THR A CA 1
ATOM 1548 C C . THR A 1 193 ? -21.323 -3.816 7.426 1.00 86.94 193 THR A C 1
ATOM 1550 O O . THR A 1 193 ? -20.357 -3.920 6.670 1.00 86.94 193 THR A O 1
ATOM 1553 N N . GLN A 1 194 ? -22.244 -4.772 7.540 1.00 84.06 194 GLN A N 1
ATOM 1554 C CA . GLN A 1 194 ? -22.193 -6.001 6.751 1.00 84.06 194 GLN A CA 1
ATOM 1555 C C . GLN A 1 194 ? -22.613 -5.721 5.305 1.00 84.06 194 GLN A C 1
ATOM 1557 O O . GLN A 1 194 ? -23.651 -5.112 5.074 1.00 84.06 194 GLN A O 1
ATOM 1562 N N . ALA A 1 195 ? -21.840 -6.215 4.338 1.00 77.44 195 ALA A N 1
ATOM 1563 C CA . ALA A 1 195 ? -22.071 -5.979 2.912 1.00 77.44 195 ALA A CA 1
ATOM 1564 C C . ALA A 1 195 ? -23.298 -6.726 2.359 1.00 77.44 195 ALA A C 1
ATOM 1566 O O . ALA A 1 195 ? -23.859 -6.332 1.344 1.00 77.44 195 ALA A O 1
ATOM 1567 N N . ASN A 1 196 ? -23.713 -7.817 3.009 1.00 71.44 196 ASN A N 1
ATOM 1568 C CA . ASN A 1 196 ? -24.912 -8.580 2.648 1.00 71.44 196 ASN A CA 1
ATOM 1569 C C . ASN A 1 196 ? -26.191 -8.045 3.316 1.00 71.44 196 ASN A C 1
ATOM 1571 O O . ASN A 1 196 ? -27.294 -8.340 2.859 1.00 71.44 196 ASN A O 1
ATOM 1575 N N . ASN A 1 197 ? -26.052 -7.308 4.419 1.00 67.69 197 ASN A N 1
ATOM 1576 C CA . ASN A 1 197 ? -27.154 -6.814 5.224 1.00 67.69 197 ASN A CA 1
ATOM 1577 C C . ASN A 1 197 ? -26.823 -5.423 5.771 1.00 67.69 197 ASN A C 1
ATOM 1579 O O . ASN A 1 197 ? -26.526 -5.240 6.955 1.00 67.69 197 ASN A O 1
ATOM 1583 N N . ASN A 1 198 ? -26.955 -4.435 4.889 1.00 66.12 198 ASN A N 1
ATOM 1584 C CA . ASN A 1 198 ? -26.670 -3.021 5.141 1.00 66.12 198 ASN A CA 1
ATOM 1585 C C . ASN A 1 198 ? -27.503 -2.408 6.289 1.00 66.12 198 ASN A C 1
ATOM 1587 O O . ASN A 1 198 ? -27.266 -1.275 6.697 1.00 66.12 198 ASN A O 1
ATOM 1591 N N . SER A 1 199 ? -28.487 -3.137 6.834 1.00 65.81 199 SER A N 1
ATOM 1592 C CA . SER A 1 199 ? -29.287 -2.693 7.982 1.00 65.81 199 SER A CA 1
ATOM 1593 C C . SER A 1 199 ? -28.536 -2.741 9.317 1.00 65.81 199 SER A C 1
ATOM 1595 O O . SER A 1 199 ? -28.971 -2.111 10.283 1.00 65.81 199 SER A O 1
ATOM 1597 N N . ILE A 1 200 ? -27.424 -3.480 9.388 1.00 71.69 200 ILE A N 1
ATOM 1598 C CA . ILE A 1 200 ? -26.620 -3.615 10.601 1.00 71.69 200 ILE A CA 1
ATOM 1599 C C . ILE A 1 200 ? -25.410 -2.688 10.491 1.00 71.69 200 ILE A C 1
ATOM 1601 O O . ILE A 1 200 ? -24.469 -2.948 9.740 1.00 71.69 200 ILE A O 1
ATOM 1605 N N . VAL A 1 201 ? -25.439 -1.614 11.276 1.00 83.75 201 VAL A N 1
ATOM 1606 C CA . VAL A 1 201 ? -24.329 -0.673 11.450 1.00 83.75 201 VAL A CA 1
ATOM 1607 C C . VAL A 1 201 ? -23.882 -0.737 12.906 1.00 83.75 201 VAL A C 1
ATOM 1609 O O . VAL A 1 201 ? -24.676 -0.508 13.819 1.00 83.75 201 VAL A O 1
ATOM 1612 N N . ILE A 1 202 ? -22.618 -1.088 13.131 1.00 88.00 202 ILE A N 1
ATOM 1613 C CA . ILE A 1 202 ? -22.051 -1.330 14.460 1.00 88.00 202 ILE A CA 1
ATOM 1614 C C . ILE A 1 202 ? -20.960 -0.289 14.731 1.00 88.00 202 ILE A C 1
ATOM 1616 O O . ILE A 1 202 ? -19.958 -0.270 14.012 1.00 88.00 202 ILE A O 1
ATOM 1620 N N . PRO A 1 203 ? -21.104 0.564 15.761 1.00 89.94 203 PRO A N 1
ATOM 1621 C CA . PRO A 1 203 ? -20.021 1.432 16.208 1.00 89.94 203 PRO A CA 1
ATOM 1622 C C . PRO A 1 203 ? -18.959 0.590 16.928 1.00 89.94 203 PRO A C 1
ATOM 1624 O O . PRO A 1 203 ? -19.226 0.023 17.986 1.00 89.94 203 PRO A O 1
ATOM 1627 N N . LEU A 1 204 ? -17.755 0.504 16.361 1.00 91.50 204 LEU A N 1
ATOM 1628 C CA . LEU A 1 204 ? -16.648 -0.274 16.927 1.00 91.50 204 LEU A CA 1
ATOM 1629 C C . LEU A 1 204 ? -15.805 0.552 17.901 1.00 91.50 204 LEU A C 1
ATOM 1631 O O . LEU A 1 204 ? -15.502 0.106 19.006 1.00 91.50 204 LEU A O 1
ATOM 1635 N N . ILE A 1 205 ? -15.400 1.753 17.480 1.00 91.62 205 ILE A N 1
ATOM 1636 C CA . ILE A 1 205 ? -14.485 2.618 18.235 1.00 91.62 205 ILE A CA 1
ATOM 1637 C C . ILE A 1 205 ? -15.059 4.028 18.227 1.00 91.62 205 ILE A C 1
ATOM 1639 O O . ILE A 1 205 ? -15.072 4.686 17.192 1.00 91.62 205 ILE A O 1
ATOM 1643 N N . THR A 1 206 ? -15.536 4.492 19.378 1.00 90.56 206 THR A N 1
ATOM 1644 C CA . THR A 1 206 ? -16.194 5.799 19.525 1.00 90.56 206 THR A CA 1
ATOM 1645 C C . THR A 1 206 ? -15.262 6.852 20.115 1.00 90.56 206 THR A C 1
ATOM 1647 O O . THR A 1 206 ? -14.346 6.504 20.860 1.00 90.56 206 THR A O 1
ATOM 1650 N N . LYS A 1 207 ? -15.588 8.135 19.909 1.00 89.75 207 LYS A N 1
ATOM 1651 C CA . LYS A 1 207 ? -14.898 9.291 20.517 1.00 89.75 207 LYS A CA 1
ATOM 1652 C C . LYS A 1 207 ? -13.413 9.358 20.150 1.00 89.75 207 LYS A C 1
ATOM 1654 O O . LYS A 1 207 ? -12.575 9.666 20.996 1.00 89.75 207 LYS A O 1
ATOM 1659 N N . ILE A 1 208 ? -13.093 9.071 18.893 1.00 90.19 208 ILE A N 1
ATOM 1660 C CA . ILE A 1 208 ? -11.724 9.076 18.388 1.00 90.19 208 ILE A CA 1
ATOM 1661 C C . ILE A 1 208 ? -11.576 10.050 17.224 1.00 90.19 208 ILE A C 1
ATOM 1663 O O . ILE A 1 208 ? -12.421 10.087 16.337 1.00 90.19 208 ILE A O 1
ATOM 1667 N N . ARG A 1 209 ? -10.497 10.840 17.228 1.00 89.81 209 ARG A N 1
ATOM 1668 C CA . ARG A 1 209 ? -10.153 11.739 16.119 1.00 89.81 209 ARG A CA 1
ATOM 1669 C C . ARG A 1 209 ? -9.107 11.085 15.235 1.00 89.81 209 ARG A C 1
ATOM 1671 O O . ARG A 1 209 ? -7.914 11.134 15.542 1.00 89.81 209 ARG A O 1
ATOM 1678 N N . VAL A 1 210 ? -9.568 10.456 14.163 1.00 90.19 210 VAL A N 1
ATOM 1679 C CA . VAL A 1 210 ? -8.709 9.727 13.226 1.00 90.19 210 VAL A CA 1
ATOM 1680 C C . VAL A 1 210 ? -8.091 10.706 12.230 1.00 90.19 210 VAL A C 1
ATOM 1682 O O . VAL A 1 210 ? -8.804 11.476 11.597 1.00 90.19 210 VAL A O 1
ATOM 1685 N N . GLY A 1 211 ? -6.763 10.686 12.108 1.00 87.75 211 GLY A N 1
ATOM 1686 C CA . GLY A 1 211 ? -6.043 11.393 11.051 1.00 87.75 211 GLY A CA 1
ATOM 1687 C C . GLY A 1 211 ? -6.063 10.609 9.743 1.00 87.75 211 GLY A C 1
ATOM 1688 O O . GLY A 1 211 ? -6.598 11.077 8.746 1.00 87.75 211 GLY A O 1
ATOM 1689 N N . ASP A 1 212 ? -5.528 9.391 9.777 1.00 89.50 212 ASP A N 1
ATOM 1690 C CA . ASP A 1 212 ? -5.629 8.406 8.698 1.00 89.50 212 ASP A CA 1
ATOM 1691 C C . ASP A 1 212 ? -5.521 6.994 9.284 1.00 89.50 212 ASP A C 1
ATOM 1693 O O . ASP A 1 212 ? -5.104 6.813 10.438 1.00 89.50 212 ASP A O 1
ATOM 1697 N N . TRP A 1 213 ? -5.932 5.991 8.516 1.00 92.06 213 TRP A N 1
ATOM 1698 C CA . TRP A 1 213 ? -6.022 4.616 8.988 1.00 92.06 213 TRP A CA 1
ATOM 1699 C C . TRP A 1 213 ? -5.873 3.590 7.863 1.00 92.06 213 TRP A C 1
ATOM 1701 O O . TRP A 1 213 ? -6.031 3.878 6.681 1.00 92.06 213 TRP A O 1
ATOM 1711 N N . THR A 1 214 ? -5.544 2.360 8.242 1.00 91.88 214 THR A N 1
ATOM 1712 C CA . THR A 1 214 ? -5.413 1.224 7.331 1.00 91.88 214 THR A CA 1
ATOM 1713 C C . THR A 1 214 ? -5.772 -0.071 8.055 1.00 91.88 214 THR A C 1
ATOM 1715 O O . THR A 1 214 ? -5.687 -0.154 9.283 1.00 91.88 214 THR A O 1
ATOM 1718 N N . TYR A 1 215 ? -6.216 -1.077 7.308 1.00 91.88 215 TYR A N 1
ATOM 1719 C CA . TYR A 1 215 ? -6.758 -2.311 7.859 1.00 91.88 215 TYR A CA 1
ATOM 1720 C C . TYR A 1 215 ? -6.008 -3.528 7.323 1.00 91.88 215 TYR A C 1
ATOM 1722 O O . TYR A 1 215 ? -5.847 -3.691 6.116 1.00 91.88 215 TYR A O 1
ATOM 1730 N N . ASP A 1 216 ? -5.573 -4.388 8.238 1.00 89.75 216 ASP A N 1
ATOM 1731 C CA . ASP A 1 216 ? -5.049 -5.711 7.939 1.00 89.75 216 ASP A CA 1
ATOM 1732 C C . ASP A 1 216 ? -6.172 -6.737 8.054 1.00 89.75 216 ASP A C 1
ATOM 1734 O O . ASP A 1 216 ? -6.556 -7.168 9.144 1.00 89.75 216 ASP A O 1
ATOM 1738 N N . SER A 1 217 ? -6.688 -7.146 6.907 1.00 84.69 217 SER A N 1
ATOM 1739 C CA . SER A 1 217 ? -7.711 -8.178 6.781 1.00 84.69 217 SER A CA 1
ATOM 1740 C C . SER A 1 217 ? -7.210 -9.590 7.099 1.00 84.69 217 SER A C 1
ATOM 1742 O O . SER A 1 217 ? -8.033 -10.458 7.381 1.00 84.69 217 SER A O 1
ATOM 1744 N N . ASN A 1 218 ? -5.899 -9.860 7.071 1.00 83.44 218 ASN A N 1
ATOM 1745 C CA . ASN A 1 218 ? -5.363 -11.185 7.407 1.00 83.44 218 ASN A CA 1
ATOM 1746 C C . ASN A 1 218 ? -5.327 -11.383 8.922 1.00 83.44 218 ASN A C 1
ATOM 1748 O O . ASN A 1 218 ? -5.742 -12.429 9.425 1.00 83.44 218 ASN A O 1
ATOM 1752 N N . ASP A 1 219 ? -4.877 -10.355 9.643 1.00 85.44 219 ASP A N 1
ATOM 1753 C CA . ASP A 1 219 ? -4.766 -10.369 11.107 1.00 85.44 219 ASP A CA 1
ATOM 1754 C C . ASP A 1 219 ? -5.995 -9.762 11.803 1.00 85.44 219 ASP A C 1
ATOM 1756 O O . ASP A 1 219 ? -6.046 -9.694 13.032 1.00 85.44 219 ASP A O 1
ATOM 1760 N N . LYS A 1 220 ? -6.983 -9.291 11.032 1.00 88.19 220 LYS A N 1
ATOM 1761 C CA . LYS A 1 220 ? -8.169 -8.557 11.507 1.00 88.19 220 LYS A CA 1
ATOM 1762 C C . LYS A 1 220 ? -7.785 -7.416 12.457 1.00 88.19 220 LYS A C 1
ATOM 1764 O O . LYS A 1 220 ? -8.349 -7.262 13.546 1.00 88.19 220 LYS A O 1
ATOM 1769 N N . THR A 1 221 ? -6.785 -6.642 12.042 1.00 91.38 221 THR A N 1
ATOM 1770 C CA . THR A 1 221 ? -6.148 -5.603 12.853 1.00 91.38 221 THR A CA 1
ATOM 1771 C C . THR A 1 221 ? -6.223 -4.253 12.153 1.00 91.38 221 THR A C 1
ATOM 1773 O O . THR A 1 221 ? -5.837 -4.101 11.001 1.00 91.38 221 THR A O 1
ATOM 1776 N N . LEU A 1 222 ? -6.737 -3.255 12.861 1.00 94.50 222 LEU A N 1
ATOM 1777 C CA . LEU A 1 222 ? -6.883 -1.881 12.406 1.00 94.50 222 LEU A CA 1
ATOM 1778 C C . LEU A 1 222 ? -5.743 -1.029 12.969 1.00 94.50 222 LEU A C 1
ATOM 1780 O O . LEU A 1 222 ? -5.545 -0.972 14.182 1.00 94.50 222 LEU A O 1
ATOM 1784 N N . TYR A 1 223 ? -5.037 -0.328 12.089 1.00 94.12 223 TYR A N 1
ATOM 1785 C CA . TYR A 1 223 ? -3.983 0.622 12.432 1.00 94.12 223 TYR A CA 1
ATOM 1786 C C . TYR A 1 223 ? -4.491 2.028 12.136 1.00 94.12 223 TYR A C 1
ATOM 1788 O O . TYR A 1 223 ? -4.878 2.317 11.005 1.00 94.12 223 TYR A O 1
ATOM 1796 N N . LEU A 1 224 ? -4.488 2.915 13.127 1.00 93.31 224 LEU A N 1
ATOM 1797 C CA . LEU A 1 224 ? -4.928 4.295 12.937 1.00 93.31 224 LEU A CA 1
ATOM 1798 C C . LEU A 1 224 ? -4.022 5.286 13.652 1.00 93.31 224 LEU A C 1
ATOM 1800 O O . LEU A 1 224 ? -3.459 4.994 14.708 1.00 93.31 224 LEU A O 1
ATOM 1804 N N . ILE A 1 225 ? -3.904 6.475 13.075 1.00 90.69 225 ILE A N 1
ATOM 1805 C CA . ILE A 1 225 ? -3.215 7.609 13.682 1.00 90.69 225 ILE A CA 1
ATOM 1806 C C . ILE A 1 225 ? -4.268 8.477 14.360 1.00 90.69 225 ILE A C 1
ATOM 1808 O O . ILE A 1 225 ? -5.186 8.971 13.707 1.00 90.69 225 ILE A O 1
ATOM 1812 N N . GLU A 1 226 ? -4.147 8.664 15.671 1.00 90.25 226 GLU A N 1
ATOM 1813 C CA . GLU A 1 226 ? -5.034 9.550 16.414 1.00 90.25 226 GLU A CA 1
ATOM 1814 C C . GLU A 1 226 ? -4.424 10.953 16.529 1.00 90.25 226 GLU A C 1
ATOM 1816 O O . GLU A 1 226 ? -3.381 11.147 17.159 1.00 90.25 226 GLU A O 1
ATOM 1821 N N . ASN A 1 227 ? -5.116 11.954 15.985 1.00 85.56 227 ASN A N 1
ATOM 1822 C CA . ASN A 1 227 ? -4.628 13.335 15.954 1.00 85.56 227 ASN A CA 1
ATOM 1823 C C . ASN A 1 227 ? -4.644 14.011 17.331 1.00 85.56 227 ASN A C 1
ATOM 1825 O O . ASN A 1 227 ? -3.766 14.820 17.626 1.00 85.56 227 ASN A O 1
ATOM 1829 N N . SER A 1 228 ? -5.620 13.696 18.188 1.00 84.75 228 SER A N 1
ATOM 1830 C CA . SER A 1 228 ? -5.758 14.302 19.523 1.00 84.75 228 SER A CA 1
ATOM 1831 C C . SER A 1 228 ? -4.595 13.961 20.448 1.00 84.75 228 SER A C 1
ATOM 1833 O O . SER A 1 228 ? -4.134 14.820 21.194 1.00 84.75 228 SER A O 1
ATOM 1835 N N . THR A 1 229 ? -4.131 12.713 20.407 1.00 85.44 229 THR A N 1
ATOM 1836 C CA . THR A 1 229 ? -3.080 12.207 21.305 1.00 85.44 229 THR A CA 1
ATOM 1837 C C . THR A 1 229 ? -1.725 12.056 20.623 1.00 85.44 229 THR A C 1
ATOM 1839 O O . THR A 1 229 ? -0.730 11.845 21.310 1.00 85.44 229 THR A O 1
ATOM 1842 N N . GLN A 1 230 ? -1.678 12.176 19.292 1.00 84.12 230 GLN A N 1
ATOM 1843 C CA . GLN A 1 230 ? -0.481 11.964 18.478 1.00 84.12 230 GLN A CA 1
ATOM 1844 C C . GLN A 1 230 ? 0.087 10.544 18.665 1.00 84.12 230 GLN A C 1
ATOM 1846 O O . GLN A 1 230 ? 1.291 10.339 18.831 1.00 84.12 230 GLN A O 1
ATOM 1851 N N . THR A 1 231 ? -0.798 9.545 18.668 1.00 87.75 231 THR A N 1
ATOM 1852 C CA . THR A 1 231 ? -0.434 8.134 18.858 1.00 87.75 231 THR A CA 1
ATOM 1853 C C . THR A 1 231 ? -0.813 7.289 17.649 1.00 87.75 231 THR A C 1
ATOM 1855 O O . THR A 1 231 ? -1.827 7.524 16.990 1.00 87.75 231 THR A O 1
ATOM 1858 N N . LEU A 1 232 ? 0.003 6.272 17.369 1.00 90.62 232 LEU A N 1
ATOM 1859 C CA . LEU A 1 232 ? -0.408 5.149 16.536 1.00 90.62 232 LEU A CA 1
ATOM 1860 C C . LEU A 1 232 ? -1.171 4.172 17.428 1.00 90.62 232 LEU A C 1
ATOM 1862 O O . LEU A 1 232 ? -0.590 3.591 18.347 1.00 90.62 232 LEU A O 1
ATOM 1866 N N . ARG A 1 233 ? -2.461 3.989 17.157 1.00 91.69 233 ARG A N 1
ATOM 1867 C CA . ARG A 1 233 ? -3.292 3.003 17.841 1.00 91.69 233 ARG A CA 1
ATOM 1868 C C . ARG A 1 233 ? -3.502 1.782 16.963 1.00 91.69 233 ARG A C 1
ATOM 1870 O O . ARG A 1 233 ? -3.776 1.895 15.769 1.00 91.69 233 ARG A O 1
ATOM 1877 N N . ILE A 1 234 ? -3.392 0.619 17.585 1.00 93.12 234 ILE A N 1
ATOM 1878 C CA . ILE A 1 234 ? -3.548 -0.684 16.950 1.00 93.12 234 ILE A CA 1
ATOM 1879 C C . ILE A 1 234 ? -4.685 -1.395 17.654 1.00 93.12 234 ILE A C 1
ATOM 1881 O O . ILE A 1 234 ? -4.602 -1.655 18.852 1.00 93.12 234 ILE A O 1
ATOM 1885 N N . TYR A 1 235 ? -5.734 -1.701 16.906 1.00 92.75 235 TYR A N 1
ATOM 1886 C CA . TYR A 1 235 ? -6.928 -2.374 17.385 1.00 92.75 235 TYR A CA 1
ATOM 1887 C C . TYR A 1 235 ? -7.008 -3.754 16.750 1.00 92.75 235 TYR A C 1
ATOM 1889 O O . TYR A 1 235 ? -7.172 -3.871 15.540 1.00 92.75 235 TYR A O 1
ATOM 1897 N N . ALA A 1 236 ? -6.898 -4.801 17.554 1.00 91.12 236 ALA A N 1
ATOM 1898 C CA . ALA A 1 236 ? -6.922 -6.174 17.070 1.00 91.12 236 ALA A CA 1
ATOM 1899 C C . ALA A 1 236 ? -8.248 -6.867 17.376 1.00 91.12 236 ALA A C 1
ATOM 1901 O O . ALA A 1 236 ? -8.982 -6.468 18.284 1.00 91.12 236 ALA A O 1
ATOM 1902 N N . SER A 1 237 ? -8.495 -7.973 16.667 1.00 87.69 237 SER A N 1
ATOM 1903 C CA . SER A 1 237 ? -9.738 -8.754 16.767 1.00 87.69 237 SER A CA 1
ATOM 1904 C C . SER A 1 237 ? -10.969 -7.974 16.289 1.00 87.69 237 SER A C 1
ATOM 1906 O O . SER A 1 237 ? -12.054 -8.084 16.862 1.00 87.69 237 SER A O 1
ATOM 1908 N N . ILE A 1 238 ? -10.802 -7.175 15.230 1.00 90.94 238 ILE A N 1
ATOM 1909 C CA . ILE A 1 238 ? -11.908 -6.456 14.595 1.00 90.94 238 ILE A CA 1
ATOM 1910 C C . ILE A 1 238 ? -12.870 -7.467 13.969 1.00 90.94 238 ILE A C 1
ATOM 1912 O O . ILE A 1 238 ? -12.478 -8.284 13.137 1.00 90.94 238 ILE A O 1
ATOM 1916 N N . THR A 1 239 ? -14.138 -7.402 14.372 1.00 87.88 239 THR A N 1
ATOM 1917 C CA . THR A 1 239 ? -15.224 -8.218 13.818 1.00 87.88 239 THR A CA 1
ATOM 1918 C C . THR A 1 239 ? -16.490 -7.380 13.701 1.00 87.88 239 THR A C 1
ATOM 1920 O O . THR A 1 239 ? -16.739 -6.500 14.525 1.00 87.88 239 THR A O 1
ATOM 1923 N N . CYS A 1 240 ? -17.312 -7.674 12.696 1.00 88.62 240 CYS A N 1
ATOM 1924 C CA . CYS A 1 240 ? -18.584 -6.989 12.467 1.00 88.62 240 CYS A CA 1
ATOM 1925 C C . CYS A 1 240 ? -19.755 -7.740 13.111 1.00 88.62 240 CYS A C 1
ATOM 1927 O O . CYS A 1 240 ? -20.685 -8.192 12.438 1.00 88.62 240 CYS A O 1
ATOM 1929 N N . THR A 1 241 ? -19.677 -7.950 14.425 1.00 86.12 241 THR A N 1
ATOM 1930 C CA . THR A 1 241 ? -20.687 -8.706 15.178 1.00 86.12 241 THR A CA 1
ATOM 1931 C C . THR A 1 241 ? -21.213 -7.898 16.352 1.00 86.12 241 THR A C 1
ATOM 1933 O O . THR A 1 241 ? -20.549 -6.994 16.851 1.00 86.12 241 THR A O 1
ATOM 1936 N N . THR A 1 242 ? -22.427 -8.208 16.811 1.00 81.00 242 THR A N 1
ATOM 1937 C CA . THR A 1 242 ? -23.073 -7.426 17.875 1.00 81.00 242 THR A CA 1
ATOM 1938 C C . THR A 1 242 ? -22.365 -7.548 19.224 1.00 81.00 242 THR A C 1
ATOM 1940 O O . THR A 1 242 ? -22.479 -6.648 20.055 1.00 81.00 242 THR A O 1
ATOM 1943 N N . LYS A 1 243 ? -21.614 -8.633 19.438 1.00 82.69 243 LYS A N 1
ATOM 1944 C CA . LYS A 1 243 ? -20.803 -8.882 20.631 1.00 82.69 243 LYS A CA 1
ATOM 1945 C C . LYS A 1 243 ? -19.341 -8.965 20.232 1.00 82.69 243 LYS A C 1
ATOM 1947 O O . LYS A 1 243 ? -18.940 -9.936 19.600 1.00 82.69 243 LYS A O 1
ATOM 1952 N N . PHE A 1 244 ? -18.547 -7.993 20.658 1.00 84.31 244 PHE A N 1
ATOM 1953 C CA . PHE A 1 244 ? -17.132 -7.938 20.314 1.00 84.31 244 PHE A CA 1
ATOM 1954 C C . PHE A 1 244 ? -16.264 -7.554 21.512 1.00 84.31 244 PHE A C 1
ATOM 1956 O O . PHE A 1 244 ? -16.711 -6.924 22.474 1.00 84.31 244 PHE A O 1
ATOM 1963 N N . SER A 1 245 ? -14.996 -7.949 21.428 1.00 84.50 245 SER A N 1
ATOM 1964 C CA . SER A 1 245 ? -13.945 -7.586 22.372 1.00 84.50 245 SER A CA 1
ATOM 1965 C C . SER A 1 245 ? -12.719 -7.163 21.577 1.00 84.50 245 SER A C 1
ATOM 1967 O O . SER A 1 245 ? -12.005 -8.011 21.044 1.00 84.50 245 SER A O 1
ATOM 1969 N N . ILE A 1 246 ? -12.476 -5.860 21.503 1.00 87.69 246 ILE A N 1
ATOM 1970 C CA . ILE A 1 246 ? -11.342 -5.291 20.777 1.00 87.69 246 ILE A CA 1
ATOM 1971 C C . ILE A 1 246 ? -10.226 -5.002 21.774 1.00 87.69 246 ILE A C 1
ATOM 1973 O O . ILE A 1 246 ? -10.433 -4.346 22.794 1.00 87.69 246 ILE A O 1
ATOM 1977 N N . LYS A 1 247 ? -9.025 -5.484 21.470 1.00 89.88 247 LYS A N 1
ATOM 1978 C CA . LYS A 1 247 ? -7.816 -5.181 22.243 1.00 89.88 247 LYS A CA 1
ATOM 1979 C C . LYS A 1 247 ? -7.064 -4.045 21.577 1.00 89.88 247 LYS A C 1
ATOM 1981 O O . LYS A 1 247 ? -6.986 -4.021 20.350 1.00 89.88 247 LYS A O 1
ATOM 1986 N N . MET A 1 248 ? -6.498 -3.144 22.374 1.00 90.38 248 MET A N 1
ATOM 1987 C CA . MET A 1 248 ? -5.805 -1.968 21.862 1.00 90.38 248 MET A CA 1
ATOM 1988 C C . MET A 1 248 ? -4.394 -1.824 22.431 1.00 90.38 248 MET A C 1
ATOM 1990 O O . MET A 1 248 ? -4.160 -2.039 23.622 1.00 90.38 248 MET A O 1
ATOM 1994 N N . ILE A 1 249 ? -3.462 -1.435 21.560 1.00 90.75 249 ILE A N 1
ATOM 1995 C CA . ILE A 1 249 ? -2.120 -0.966 21.916 1.00 90.75 249 ILE A CA 1
ATOM 1996 C C . ILE A 1 249 ? -1.929 0.435 21.346 1.00 90.75 249 ILE A C 1
ATOM 1998 O O . ILE A 1 249 ? -2.257 0.698 20.188 1.00 90.75 249 ILE A O 1
ATOM 2002 N N . SER A 1 250 ? -1.372 1.325 22.161 1.00 89.38 250 SER A N 1
ATOM 2003 C CA . SER A 1 250 ? -1.056 2.699 21.783 1.00 89.38 250 SER A CA 1
ATOM 2004 C C . SER A 1 250 ? 0.452 2.907 21.814 1.00 89.38 250 SER A C 1
ATOM 2006 O O . SER A 1 250 ? 1.082 2.707 22.855 1.00 89.38 250 SER A O 1
ATOM 2008 N N . TRP A 1 251 ? 1.017 3.377 20.707 1.00 87.81 251 TRP A N 1
ATOM 2009 C CA . TRP A 1 251 ? 2.410 3.797 20.637 1.00 87.81 251 TRP A CA 1
ATOM 2010 C C . TRP A 1 251 ? 2.514 5.310 20.436 1.00 87.81 251 TRP A C 1
ATOM 2012 O O . TRP A 1 251 ? 1.943 5.833 19.474 1.00 87.81 251 TRP A O 1
ATOM 2022 N N . PRO A 1 252 ? 3.248 6.031 21.305 1.00 85.38 252 PRO A N 1
ATOM 2023 C CA . PRO A 1 252 ? 3.498 7.447 21.098 1.00 85.38 252 PRO A CA 1
ATOM 2024 C C . PRO A 1 252 ? 4.374 7.637 19.862 1.00 85.38 252 PRO A C 1
ATOM 2026 O O . PRO A 1 252 ? 5.395 6.966 19.696 1.00 85.38 252 PRO A O 1
ATOM 2029 N N . LEU A 1 253 ? 3.985 8.567 18.995 1.00 79.12 253 LEU A N 1
ATOM 2030 C CA . LEU A 1 253 ? 4.826 8.976 17.881 1.00 79.12 253 LEU A CA 1
ATOM 2031 C C . LEU A 1 253 ? 5.904 9.902 18.458 1.00 79.12 253 LEU A C 1
ATOM 2033 O O . LEU A 1 253 ? 5.629 11.031 18.850 1.00 79.12 253 LEU A O 1
ATOM 2037 N N . THR A 1 254 ? 7.131 9.391 18.593 1.00 60.56 254 THR A N 1
ATOM 2038 C CA . THR A 1 254 ? 8.262 10.044 19.284 1.00 60.56 254 THR A CA 1
ATOM 2039 C C . THR A 1 254 ? 8.773 11.321 18.615 1.00 60.56 254 THR A C 1
ATOM 2041 O O . THR A 1 254 ? 9.651 11.987 19.160 1.00 60.56 254 THR A O 1
ATOM 2044 N N . ALA A 1 255 ? 8.204 11.715 17.480 1.00 54.62 255 ALA A N 1
ATOM 2045 C CA . ALA A 1 255 ? 8.551 12.939 16.791 1.00 54.62 255 ALA A CA 1
ATOM 2046 C C . ALA A 1 255 ? 7.408 13.953 16.948 1.00 54.62 255 ALA A C 1
ATOM 2048 O O . ALA A 1 255 ? 6.315 13.797 16.403 1.00 54.62 255 ALA A O 1
ATOM 2049 N N . LYS A 1 256 ? 7.649 14.970 17.783 1.00 49.84 256 LYS A N 1
ATOM 2050 C CA . LYS A 1 256 ? 6.707 16.065 18.032 1.00 49.84 256 LYS A CA 1
ATOM 2051 C C . LYS A 1 256 ? 6.386 16.761 16.707 1.00 49.84 256 LYS A C 1
ATOM 2053 O O . LYS A 1 256 ? 7.296 17.242 16.044 1.00 49.84 256 LYS A O 1
ATOM 2058 N N . THR A 1 257 ? 5.087 16.867 16.426 1.00 50.09 257 THR A N 1
ATOM 2059 C CA . THR A 1 257 ? 4.409 17.481 15.268 1.00 50.09 257 THR A CA 1
ATOM 2060 C C . THR A 1 257 ? 4.159 16.535 14.087 1.00 50.09 257 THR A C 1
ATOM 2062 O O . THR A 1 257 ? 4.940 16.424 13.150 1.00 50.09 257 THR A O 1
ATOM 2065 N N . ILE A 1 258 ? 3.008 15.849 14.126 1.00 54.28 258 ILE A N 1
ATOM 2066 C CA . ILE A 1 258 ? 2.369 15.311 12.919 1.00 54.28 258 ILE A CA 1
ATOM 2067 C C . ILE A 1 258 ? 2.178 16.468 11.923 1.00 54.28 258 ILE A C 1
ATOM 2069 O O . ILE A 1 258 ? 1.756 17.562 12.301 1.00 54.28 258 ILE A O 1
ATOM 2073 N N . THR A 1 259 ? 2.503 16.224 10.652 1.00 55.69 259 THR A N 1
ATOM 2074 C CA . THR A 1 259 ? 2.154 17.130 9.548 1.00 55.69 259 THR A CA 1
ATOM 2075 C C . THR A 1 259 ? 0.637 17.332 9.516 1.00 55.69 259 THR A C 1
ATOM 2077 O O . THR A 1 259 ? -0.106 16.450 9.928 1.00 55.69 259 THR A O 1
ATOM 2080 N N . ASN A 1 260 ? 0.126 18.445 8.983 1.00 57.00 260 ASN A N 1
ATOM 2081 C CA . ASN A 1 260 ? -1.329 18.684 8.923 1.00 57.00 260 ASN A CA 1
ATOM 2082 C C . ASN A 1 260 ? -2.143 17.580 8.193 1.00 57.00 260 ASN A C 1
ATOM 2084 O O . ASN A 1 260 ? -3.369 17.617 8.239 1.00 57.00 260 ASN A O 1
ATOM 2088 N N . TYR A 1 261 ? -1.488 16.611 7.538 1.00 66.50 261 TYR A N 1
ATOM 2089 C CA . TYR A 1 261 ? -2.098 15.531 6.762 1.00 66.50 261 TYR A CA 1
ATOM 2090 C C . TYR A 1 261 ? -1.360 14.197 7.005 1.00 66.50 261 TYR A C 1
ATOM 2092 O O . TYR A 1 261 ? -0.560 13.781 6.162 1.00 66.50 261 TYR A O 1
ATOM 2100 N N . PRO A 1 262 ? -1.561 13.520 8.155 1.00 80.06 262 PRO A N 1
ATOM 2101 C CA . PRO A 1 262 ? -0.970 12.204 8.375 1.00 80.06 262 PRO A CA 1
ATOM 2102 C C . PRO A 1 262 ? -1.514 11.220 7.340 1.00 80.06 262 PRO A C 1
ATOM 2104 O O . PRO A 1 262 ? -2.718 11.174 7.122 1.00 80.06 262 PRO A O 1
ATOM 2107 N N . LEU A 1 263 ? -0.638 10.419 6.733 1.00 87.25 263 LEU A N 1
ATOM 2108 C CA . LEU A 1 263 ? -1.032 9.302 5.876 1.00 87.25 263 LEU A CA 1
ATOM 2109 C C . LEU A 1 263 ? -0.377 8.011 6.358 1.00 87.25 263 LEU A C 1
ATOM 2111 O O . LEU A 1 263 ? 0.778 8.032 6.791 1.00 87.25 263 LEU A O 1
ATOM 2115 N N . ILE A 1 264 ? -1.106 6.897 6.275 1.00 90.31 264 ILE A N 1
ATOM 2116 C CA . ILE A 1 264 ? -0.637 5.561 6.653 1.00 90.31 264 ILE A CA 1
ATOM 2117 C C . ILE A 1 264 ? -1.112 4.493 5.665 1.00 90.31 264 ILE A C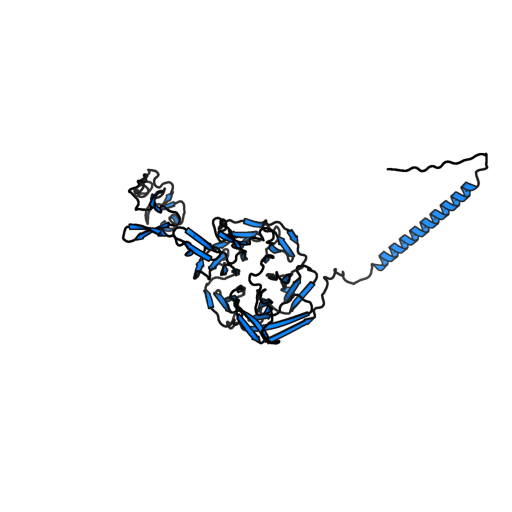 1
ATOM 2119 O O . ILE A 1 264 ? -2.299 4.372 5.373 1.00 90.31 264 ILE A O 1
ATOM 2123 N N . ARG A 1 265 ? -0.192 3.676 5.151 1.00 91.19 265 ARG A N 1
ATOM 2124 C CA . ARG A 1 265 ? -0.508 2.540 4.271 1.00 91.19 265 ARG A CA 1
ATOM 2125 C C . ARG A 1 265 ? 0.214 1.283 4.732 1.00 91.19 265 ARG A C 1
ATOM 2127 O O . ARG A 1 265 ? 1.344 1.355 5.208 1.00 91.19 265 ARG A O 1
ATOM 2134 N N . LEU A 1 266 ? -0.458 0.147 4.602 1.00 89.75 266 LEU A N 1
ATOM 2135 C CA . LEU A 1 266 ? 0.012 -1.149 5.072 1.00 89.75 266 LEU A CA 1
ATOM 2136 C C . LEU A 1 266 ? 0.560 -1.988 3.916 1.00 89.75 266 LEU A C 1
ATOM 2138 O O . LEU A 1 266 ? -0.105 -2.179 2.901 1.00 89.75 266 LEU A O 1
ATOM 2142 N N . ASP A 1 267 ? 1.745 -2.549 4.123 1.00 87.88 267 ASP A N 1
ATOM 2143 C CA . ASP A 1 267 ? 2.219 -3.727 3.409 1.00 87.88 267 ASP A CA 1
ATOM 2144 C C . ASP A 1 267 ? 1.751 -4.971 4.158 1.00 87.88 267 ASP A C 1
ATOM 2146 O O . ASP A 1 267 ? 2.349 -5.381 5.158 1.00 87.88 267 ASP A O 1
ATOM 2150 N N . ILE A 1 268 ? 0.664 -5.568 3.671 1.00 84.12 268 ILE A N 1
ATOM 2151 C CA . ILE A 1 268 ? 0.055 -6.739 4.305 1.00 84.12 268 ILE A CA 1
ATOM 2152 C C . ILE A 1 268 ? 0.995 -7.953 4.228 1.00 84.12 268 ILE A C 1
ATOM 2154 O O . ILE A 1 268 ? 0.932 -8.827 5.086 1.00 84.12 268 ILE A O 1
ATOM 2158 N N . LYS A 1 269 ? 1.886 -8.040 3.232 1.00 79.38 269 LYS A N 1
ATOM 2159 C CA . LYS A 1 269 ? 2.757 -9.209 3.038 1.00 79.38 269 LYS A CA 1
ATOM 2160 C C . LYS A 1 269 ? 3.957 -9.179 3.977 1.00 79.38 269 LYS A C 1
ATOM 2162 O O . LYS A 1 269 ? 4.231 -10.166 4.658 1.00 79.38 269 LYS A O 1
ATOM 2167 N N . ASN A 1 270 ? 4.680 -8.061 3.993 1.00 83.12 270 ASN A N 1
ATOM 2168 C CA . ASN A 1 270 ? 5.907 -7.929 4.782 1.00 83.12 270 ASN A CA 1
ATOM 2169 C C . ASN A 1 270 ? 5.674 -7.264 6.147 1.00 83.12 270 ASN A C 1
ATOM 2171 O O . ASN A 1 270 ? 6.617 -7.117 6.921 1.00 83.12 270 ASN A O 1
ATOM 2175 N N . LYS A 1 271 ? 4.427 -6.885 6.455 1.00 88.00 271 LYS A N 1
ATOM 2176 C CA . LYS A 1 271 ? 3.998 -6.378 7.765 1.00 88.00 271 LYS A CA 1
ATOM 2177 C C . LYS A 1 271 ? 4.707 -5.080 8.154 1.00 88.00 271 LYS A C 1
ATOM 2179 O O . LYS A 1 271 ? 5.105 -4.885 9.309 1.00 88.00 271 LYS A O 1
ATOM 2184 N N . TYR A 1 272 ? 4.788 -4.164 7.189 1.00 90.38 272 TYR A N 1
ATOM 2185 C CA . TYR A 1 272 ? 5.299 -2.805 7.361 1.00 90.38 272 TYR A CA 1
ATOM 2186 C C . TYR A 1 272 ? 4.205 -1.749 7.196 1.00 90.38 272 TYR A C 1
ATOM 2188 O O . TYR A 1 272 ? 3.271 -1.905 6.418 1.00 90.38 272 TYR A O 1
ATOM 2196 N N . LEU A 1 273 ? 4.359 -0.641 7.911 1.00 91.31 273 LEU A N 1
ATOM 2197 C CA . LEU A 1 273 ? 3.552 0.564 7.790 1.00 91.31 273 LEU A CA 1
ATOM 2198 C C . LEU A 1 273 ? 4.396 1.662 7.151 1.00 91.31 273 LEU A C 1
ATOM 2200 O O . LEU A 1 273 ? 5.445 2.035 7.688 1.00 91.31 273 LEU A O 1
ATOM 2204 N N . TYR A 1 274 ? 3.903 2.205 6.044 1.00 91.06 274 TYR A N 1
ATOM 2205 C CA . TYR A 1 274 ? 4.437 3.400 5.408 1.00 91.06 274 TYR A CA 1
ATOM 2206 C C . TYR A 1 274 ? 3.667 4.613 5.888 1.00 91.06 274 TYR A C 1
ATOM 2208 O O . TYR A 1 274 ? 2.436 4.629 5.836 1.00 91.06 274 TYR A O 1
ATOM 2216 N N . ARG A 1 275 ? 4.389 5.616 6.379 1.00 88.25 275 ARG A N 1
ATOM 2217 C CA . ARG A 1 275 ? 3.804 6.822 6.962 1.00 88.25 275 ARG A CA 1
ATOM 2218 C C . ARG A 1 275 ? 4.497 8.060 6.437 1.00 88.25 275 ARG A C 1
ATOM 2220 O O . ARG A 1 275 ? 5.656 7.994 6.035 1.00 88.25 275 ARG A O 1
ATOM 2227 N N . ILE A 1 276 ? 3.798 9.184 6.497 1.00 84.00 276 ILE A N 1
ATOM 2228 C CA . ILE A 1 276 ? 4.388 10.489 6.206 1.00 84.00 276 ILE A CA 1
ATOM 2229 C C . ILE A 1 276 ? 4.710 11.196 7.513 1.00 84.00 276 ILE A C 1
ATOM 2231 O O . ILE A 1 276 ? 3.846 11.348 8.379 1.00 84.00 276 ILE A O 1
ATOM 2235 N N . PHE A 1 277 ? 5.948 11.654 7.630 1.00 76.88 277 PHE A N 1
ATOM 2236 C CA . PHE A 1 277 ? 6.424 12.454 8.745 1.00 76.88 277 PHE A CA 1
ATOM 2237 C C . PHE A 1 277 ? 7.316 13.573 8.213 1.00 76.88 277 PHE A C 1
ATOM 2239 O O . PHE A 1 277 ? 8.286 13.276 7.535 1.00 76.88 277 PHE A O 1
ATOM 2246 N N . ASP A 1 278 ? 6.972 14.832 8.489 1.00 75.25 278 ASP A N 1
ATOM 2247 C CA . ASP A 1 278 ? 7.708 16.028 8.045 1.00 75.25 278 ASP A CA 1
ATOM 2248 C C . ASP A 1 278 ? 8.201 15.954 6.587 1.00 75.25 278 ASP A C 1
ATOM 2250 O O . ASP A 1 278 ? 9.391 16.011 6.301 1.00 75.25 278 ASP A O 1
ATOM 2254 N N . GLN A 1 279 ? 7.267 15.707 5.657 1.00 78.69 279 GLN A N 1
ATOM 2255 C CA . GLN A 1 279 ? 7.551 15.544 4.219 1.00 78.69 279 GLN A CA 1
ATOM 2256 C C . GLN A 1 279 ? 8.487 14.367 3.868 1.00 78.69 279 GLN A C 1
ATOM 2258 O O . GLN A 1 279 ? 8.865 14.196 2.715 1.00 78.69 279 GLN A O 1
ATOM 2263 N N . CYS A 1 280 ? 8.793 13.492 4.820 1.00 83.25 280 CYS A N 1
ATOM 2264 C CA . CYS A 1 280 ? 9.510 12.245 4.602 1.00 83.25 280 CYS A CA 1
ATOM 2265 C C . CYS A 1 280 ? 8.529 11.072 4.542 1.00 83.25 280 CYS A C 1
ATOM 2267 O O . CYS A 1 280 ? 7.568 10.997 5.314 1.00 83.25 280 CYS A O 1
ATOM 2269 N N . ILE A 1 281 ? 8.797 10.116 3.656 1.00 87.44 281 ILE A N 1
ATOM 2270 C CA . ILE A 1 281 ? 8.141 8.810 3.680 1.00 87.44 281 ILE A CA 1
ATOM 2271 C C . ILE A 1 281 ? 8.999 7.898 4.544 1.00 87.44 281 ILE A C 1
ATOM 2273 O O . ILE A 1 281 ? 10.166 7.647 4.239 1.00 87.44 281 ILE A O 1
ATOM 2277 N N . ILE A 1 282 ? 8.408 7.391 5.618 1.00 87.00 282 ILE A N 1
ATOM 2278 C CA . ILE A 1 282 ? 9.066 6.495 6.559 1.00 87.00 282 ILE A CA 1
ATOM 2279 C C . ILE A 1 282 ? 8.421 5.115 6.534 1.00 87.00 282 ILE A C 1
ATOM 2281 O O . ILE A 1 282 ? 7.206 4.978 6.393 1.00 87.00 282 ILE A O 1
ATOM 2285 N N . GLN A 1 283 ? 9.238 4.088 6.723 1.00 88.88 283 GLN A N 1
ATOM 2286 C CA . GLN A 1 283 ? 8.811 2.708 6.894 1.00 88.88 283 GLN A CA 1
ATOM 2287 C C . GLN A 1 283 ? 9.005 2.292 8.351 1.00 88.88 283 GLN A C 1
ATOM 2289 O O . GLN A 1 283 ? 10.042 2.554 8.960 1.00 88.88 283 GLN A O 1
ATOM 2294 N N . THR A 1 284 ? 8.001 1.626 8.910 1.00 88.69 284 THR A N 1
ATOM 2295 C CA . THR A 1 284 ? 8.021 1.105 10.281 1.00 88.69 284 THR A CA 1
ATOM 2296 C C . THR A 1 284 ? 7.434 -0.289 10.347 1.00 88.69 284 THR A C 1
ATOM 2298 O O . THR A 1 284 ? 6.602 -0.651 9.523 1.00 88.69 284 THR A O 1
ATOM 2301 N N . SER A 1 285 ? 7.859 -1.089 11.319 1.00 88.69 285 SER A N 1
ATOM 2302 C CA . SER A 1 285 ? 7.264 -2.404 11.554 1.00 88.69 285 SER A CA 1
ATOM 2303 C C . SER A 1 285 ? 5.865 -2.269 12.170 1.00 88.69 285 SER A C 1
ATOM 2305 O O . SER A 1 285 ? 5.645 -1.436 13.048 1.00 88.69 285 SER A O 1
ATOM 2307 N N . THR A 1 286 ? 4.927 -3.122 11.751 1.00 89.31 286 THR A N 1
ATOM 2308 C CA . THR A 1 286 ? 3.578 -3.221 12.348 1.00 89.31 286 THR A CA 1
ATOM 2309 C C . THR A 1 286 ? 3.590 -3.666 13.812 1.00 89.31 286 THR A C 1
ATOM 2311 O O . THR A 1 286 ? 2.675 -3.328 14.559 1.00 89.31 286 THR A O 1
ATOM 2314 N N . HIS A 1 287 ? 4.612 -4.416 14.227 1.00 85.19 287 HIS A N 1
ATOM 2315 C CA . HIS A 1 287 ? 4.725 -4.991 15.568 1.00 85.19 287 HIS A CA 1
ATOM 2316 C C . HIS A 1 287 ? 5.759 -4.291 16.452 1.00 85.19 287 HIS A C 1
ATOM 2318 O O . HIS A 1 287 ? 5.801 -4.520 17.658 1.00 85.19 287 HIS A O 1
ATOM 2324 N N . ASN A 1 288 ? 6.608 -3.452 15.862 1.00 85.06 288 ASN A N 1
ATOM 2325 C CA . ASN A 1 288 ? 7.479 -2.554 16.603 1.00 85.06 288 ASN A CA 1
ATOM 2326 C C . ASN A 1 288 ? 7.649 -1.231 15.837 1.00 85.06 288 ASN A C 1
ATOM 2328 O O . ASN A 1 288 ? 8.642 -1.039 15.132 1.00 85.06 288 ASN A O 1
ATOM 2332 N N . PRO A 1 289 ? 6.704 -0.289 15.980 1.00 82.88 289 PRO A N 1
ATOM 2333 C CA . PRO A 1 289 ? 6.706 0.957 15.213 1.00 82.88 289 PRO A CA 1
ATOM 2334 C C . PRO A 1 289 ? 7.807 1.952 15.609 1.00 82.88 289 PRO A C 1
ATOM 2336 O O . PRO A 1 289 ? 7.865 3.046 15.048 1.00 82.88 289 PRO A O 1
ATOM 2339 N N . THR A 1 290 ? 8.650 1.612 16.592 1.00 79.81 290 THR A N 1
ATOM 2340 C CA . THR A 1 290 ? 9.741 2.474 17.075 1.00 79.81 290 THR A CA 1
ATOM 2341 C C . THR A 1 290 ? 10.951 2.470 16.146 1.00 79.81 290 THR A C 1
ATOM 2343 O O . THR A 1 290 ? 11.667 3.465 16.071 1.00 79.81 290 THR A O 1
ATOM 2346 N N . THR A 1 291 ? 11.172 1.379 15.409 1.00 78.81 291 THR A N 1
ATOM 2347 C CA . THR A 1 291 ? 12.232 1.298 14.403 1.00 78.81 291 THR A CA 1
ATOM 2348 C C . THR A 1 291 ? 11.750 1.958 13.120 1.00 78.81 291 THR A C 1
ATOM 2350 O O . THR A 1 291 ? 10.831 1.446 12.473 1.00 78.81 291 THR A O 1
ATOM 2353 N N . VAL A 1 292 ? 12.367 3.084 12.769 1.00 83.19 292 VAL A N 1
ATOM 2354 C CA . VAL A 1 292 ? 12.007 3.896 11.605 1.00 83.19 292 VAL A CA 1
ATOM 2355 C C . VAL A 1 292 ? 13.118 3.839 10.567 1.00 83.19 292 VAL A C 1
ATOM 2357 O O . VAL A 1 292 ? 14.283 4.048 10.892 1.00 83.19 292 VAL A O 1
ATOM 2360 N N . LEU A 1 293 ? 12.743 3.565 9.320 1.00 84.81 293 LEU A N 1
ATOM 2361 C CA . LEU A 1 293 ? 13.610 3.671 8.154 1.00 84.81 293 LEU A CA 1
ATOM 2362 C C . LEU A 1 293 ? 13.120 4.825 7.274 1.00 84.81 293 LEU A C 1
ATOM 2364 O O . LEU A 1 293 ? 11.965 4.820 6.845 1.00 84.81 293 LEU A O 1
ATOM 2368 N N . ASN A 1 294 ? 13.993 5.791 6.987 1.00 84.19 294 ASN A N 1
ATOM 2369 C CA . ASN A 1 294 ? 13.698 6.861 6.035 1.00 84.19 294 ASN A CA 1
ATOM 2370 C C . ASN A 1 294 ? 13.829 6.312 4.614 1.00 84.19 294 ASN A C 1
ATOM 2372 O O . ASN A 1 294 ? 14.888 5.818 4.229 1.00 84.19 294 ASN A O 1
ATOM 2376 N N . MET A 1 295 ? 12.739 6.376 3.853 1.00 83.38 295 MET A N 1
ATOM 2377 C CA . MET A 1 295 ? 12.677 5.859 2.484 1.00 83.38 295 MET A CA 1
ATOM 2378 C C . MET A 1 295 ? 12.866 6.958 1.447 1.00 83.38 295 MET A C 1
ATOM 2380 O O . MET A 1 295 ? 13.503 6.739 0.421 1.00 83.38 295 MET A O 1
ATOM 2384 N N . TYR A 1 296 ? 12.273 8.120 1.700 1.00 84.94 296 TYR A N 1
ATOM 2385 C CA . TYR A 1 296 ? 12.282 9.250 0.785 1.00 84.94 296 TYR A CA 1
ATOM 2386 C C . TYR A 1 296 ? 12.164 10.545 1.578 1.00 84.94 296 TYR A C 1
ATOM 2388 O O . TYR A 1 296 ? 11.362 10.620 2.510 1.00 84.94 296 TYR A O 1
ATOM 2396 N N . GLU A 1 297 ? 12.938 11.551 1.190 1.00 84.06 297 GLU A N 1
ATOM 2397 C CA . GLU A 1 297 ? 12.958 12.872 1.812 1.00 84.06 297 GLU A CA 1
ATOM 2398 C C . GLU A 1 297 ? 12.744 13.923 0.724 1.00 84.06 297 GLU A C 1
ATOM 2400 O O . GLU A 1 297 ? 13.339 13.860 -0.353 1.00 84.06 297 GLU A O 1
ATOM 2405 N N . THR A 1 298 ? 11.866 14.884 0.991 1.00 84.00 298 THR A N 1
ATOM 2406 C CA . THR A 1 298 ? 11.554 15.977 0.071 1.00 84.00 298 THR A CA 1
ATOM 2407 C C . THR A 1 298 ? 11.244 17.236 0.864 1.00 84.00 298 THR A C 1
ATOM 2409 O O . THR A 1 298 ? 10.854 17.171 2.024 1.00 84.00 298 THR A O 1
ATOM 2412 N N . THR A 1 299 ? 11.416 18.393 0.230 1.00 84.38 299 THR A N 1
ATOM 2413 C CA . THR A 1 299 ? 11.019 19.699 0.779 1.00 84.38 299 THR A CA 1
ATOM 2414 C C . THR A 1 299 ? 9.602 20.100 0.367 1.00 84.38 299 THR A C 1
ATOM 2416 O O . THR A 1 299 ? 9.115 21.183 0.708 1.00 84.38 299 THR A O 1
ATOM 2419 N N . LYS A 1 300 ? 8.938 19.256 -0.428 1.00 85.62 300 LYS A N 1
ATOM 2420 C CA . LYS A 1 300 ? 7.610 19.520 -0.971 1.00 85.62 300 LYS A CA 1
ATOM 2421 C C . LYS A 1 300 ? 6.542 18.745 -0.217 1.00 85.62 300 LYS A C 1
ATOM 2423 O O . LYS A 1 300 ? 6.770 17.675 0.340 1.00 85.62 300 LYS A O 1
ATOM 2428 N N . GLN A 1 301 ? 5.328 19.284 -0.226 1.00 84.50 301 GLN A N 1
ATOM 2429 C CA . GLN A 1 301 ? 4.210 18.673 0.478 1.00 84.50 301 GLN A CA 1
ATOM 2430 C C . GLN A 1 301 ? 3.726 17.413 -0.246 1.00 84.50 301 GLN A C 1
ATOM 2432 O O . GLN A 1 301 ? 3.292 17.478 -1.396 1.00 84.50 301 GLN A O 1
ATOM 2437 N N . ILE A 1 302 ? 3.729 16.287 0.463 1.00 84.94 302 ILE A N 1
ATOM 2438 C CA . ILE A 1 302 ? 3.098 15.041 0.023 1.00 84.94 302 ILE A CA 1
ATOM 2439 C C . ILE A 1 302 ? 1.612 15.077 0.415 1.00 84.94 302 ILE A C 1
ATOM 2441 O O . ILE A 1 302 ? 1.281 15.495 1.525 1.00 84.94 302 ILE A O 1
ATOM 2445 N N . GLN A 1 303 ? 0.718 14.675 -0.490 1.00 80.75 303 GLN A N 1
ATOM 2446 C CA . GLN A 1 303 ? -0.738 14.756 -0.287 1.00 80.75 303 GLN A CA 1
ATOM 2447 C C . GLN A 1 303 ? -1.484 13.431 -0.430 1.00 80.75 303 GLN A C 1
ATOM 2449 O O . GLN A 1 303 ? -2.571 13.285 0.120 1.00 80.75 303 GLN A O 1
ATOM 2454 N N . GLY A 1 304 ? -0.919 12.468 -1.151 1.00 82.31 304 GLY A N 1
ATOM 2455 C CA . GLY A 1 304 ? -1.517 11.160 -1.378 1.00 82.31 304 GLY A CA 1
ATOM 2456 C C . GLY A 1 304 ? -0.473 10.071 -1.223 1.00 82.31 304 GLY A C 1
ATOM 2457 O O . GLY A 1 304 ? 0.696 10.275 -1.543 1.00 82.31 304 GLY A O 1
ATOM 2458 N N . LEU A 1 305 ? -0.903 8.913 -0.731 1.00 86.25 305 LEU A N 1
ATOM 2459 C CA . LEU A 1 305 ? -0.065 7.739 -0.530 1.00 86.25 305 LEU A CA 1
ATOM 2460 C C . LEU A 1 305 ? -0.898 6.494 -0.828 1.00 86.25 305 LEU A C 1
ATOM 2462 O O . LEU A 1 305 ? -2.010 6.354 -0.314 1.00 86.25 305 LEU A O 1
ATOM 2466 N N . THR A 1 306 ? -0.367 5.577 -1.625 1.00 86.19 306 THR A N 1
ATOM 2467 C CA . THR A 1 306 ? -0.910 4.224 -1.766 1.00 86.19 306 THR A CA 1
ATOM 2468 C C . THR A 1 306 ? 0.224 3.216 -1.902 1.00 86.19 306 THR A C 1
ATOM 2470 O O . THR A 1 306 ? 1.320 3.551 -2.356 1.00 86.19 306 THR A O 1
ATOM 2473 N N . TYR A 1 307 ? -0.021 1.991 -1.454 1.00 85.44 307 TYR A N 1
ATOM 2474 C CA . TYR A 1 307 ? 0.951 0.909 -1.486 1.00 85.44 307 TYR A CA 1
ATOM 2475 C C . TYR A 1 307 ? 0.326 -0.303 -2.155 1.00 85.44 307 TYR A C 1
ATOM 2477 O O . TYR A 1 307 ? -0.771 -0.721 -1.788 1.00 85.44 307 TYR A O 1
ATOM 2485 N N . ASP A 1 308 ? 1.045 -0.872 -3.112 1.00 78.88 308 ASP A N 1
ATOM 2486 C CA . ASP A 1 308 ? 0.670 -2.126 -3.727 1.00 78.88 308 ASP A CA 1
ATOM 2487 C C . ASP A 1 308 ? 1.428 -3.294 -3.100 1.00 78.88 308 ASP A C 1
ATOM 2489 O O . ASP A 1 308 ? 2.651 -3.411 -3.217 1.00 78.88 308 ASP A O 1
ATOM 2493 N N . THR A 1 309 ? 0.667 -4.196 -2.482 1.00 74.06 309 THR A N 1
ATOM 2494 C CA . THR A 1 309 ? 1.195 -5.400 -1.832 1.00 74.06 309 THR A CA 1
ATOM 2495 C C . THR A 1 309 ? 1.736 -6.416 -2.839 1.00 74.06 309 THR A C 1
ATOM 2497 O O . THR A 1 309 ? 2.628 -7.198 -2.500 1.00 74.06 309 THR A O 1
ATOM 2500 N N . LEU A 1 310 ? 1.233 -6.421 -4.078 1.00 71.62 310 LEU A N 1
ATOM 2501 C CA . LEU A 1 310 ? 1.651 -7.389 -5.089 1.00 71.62 310 LEU A CA 1
ATOM 2502 C C . LEU A 1 310 ? 3.000 -7.047 -5.680 1.00 71.62 310 LEU A C 1
ATOM 2504 O O . LEU A 1 310 ? 3.929 -7.847 -5.606 1.00 71.62 310 LEU A O 1
ATOM 2508 N N . THR A 1 311 ? 3.101 -5.855 -6.255 1.00 70.12 311 THR A N 1
ATOM 2509 C CA . THR A 1 311 ? 4.319 -5.390 -6.921 1.00 70.12 311 THR A CA 1
ATOM 2510 C C . THR A 1 311 ? 5.331 -4.801 -5.939 1.00 70.12 311 THR A C 1
ATOM 2512 O O . THR A 1 311 ? 6.426 -4.419 -6.344 1.00 70.12 311 THR A O 1
ATOM 2515 N N . GLN A 1 312 ? 4.986 -4.763 -4.642 1.00 77.00 312 GLN A N 1
ATOM 2516 C CA . GLN A 1 312 ? 5.792 -4.181 -3.568 1.00 77.00 312 GLN A CA 1
ATOM 2517 C C . GLN A 1 312 ? 6.270 -2.790 -3.963 1.00 77.00 312 GLN A C 1
ATOM 2519 O O . GLN A 1 312 ? 7.469 -2.517 -4.080 1.00 77.00 312 GLN A O 1
ATOM 2524 N N . ARG A 1 313 ? 5.300 -1.926 -4.250 1.00 78.88 313 ARG A N 1
ATOM 2525 C CA . ARG A 1 313 ? 5.540 -0.623 -4.855 1.00 78.88 313 ARG A CA 1
ATOM 2526 C C . ARG A 1 313 ? 4.719 0.434 -4.148 1.00 78.88 313 ARG A C 1
ATOM 2528 O O . ARG A 1 313 ? 3.524 0.264 -3.925 1.00 78.88 313 ARG A O 1
ATOM 2535 N N . ILE A 1 314 ? 5.373 1.533 -3.799 1.00 85.31 314 ILE A N 1
ATOM 2536 C CA . ILE A 1 314 ? 4.713 2.682 -3.186 1.00 85.31 314 ILE A CA 1
ATOM 2537 C C . ILE A 1 314 ? 4.517 3.775 -4.226 1.00 85.31 314 ILE A C 1
ATOM 2539 O O . ILE A 1 314 ? 5.379 3.992 -5.084 1.00 85.31 314 ILE A O 1
ATOM 2543 N N . PHE A 1 315 ? 3.380 4.453 -4.147 1.00 85.94 315 PHE A N 1
ATOM 2544 C CA . PHE A 1 315 ? 3.041 5.600 -4.973 1.00 85.94 315 PHE A CA 1
ATOM 2545 C C . PHE A 1 315 ? 2.649 6.752 -4.065 1.00 85.94 315 PHE A C 1
ATOM 2547 O O . PHE A 1 315 ? 1.912 6.561 -3.094 1.00 85.94 315 PHE A O 1
ATOM 2554 N N . TRP A 1 316 ? 3.119 7.950 -4.386 1.00 87.38 316 TRP A N 1
ATOM 2555 C CA . TRP A 1 316 ? 2.733 9.151 -3.660 1.00 87.38 316 TRP A CA 1
ATOM 2556 C C . TRP A 1 316 ? 2.523 10.321 -4.606 1.00 87.38 316 TRP A C 1
ATOM 2558 O O . TRP A 1 316 ? 3.071 10.355 -5.709 1.00 87.38 316 TRP A O 1
ATOM 2568 N N . THR A 1 317 ? 1.709 11.276 -4.168 1.00 86.44 317 THR A N 1
ATOM 2569 C CA . THR A 1 317 ? 1.529 12.546 -4.869 1.00 86.44 317 THR A CA 1
ATOM 2570 C C . THR A 1 317 ? 2.198 13.664 -4.101 1.00 86.44 317 THR A C 1
ATOM 2572 O O . THR A 1 317 ? 2.074 13.764 -2.879 1.00 86.44 317 THR A O 1
ATOM 2575 N N . GLN A 1 318 ? 2.911 14.512 -4.828 1.00 86.38 318 GLN A N 1
ATOM 2576 C CA . GLN A 1 318 ? 3.648 15.640 -4.284 1.00 86.38 318 GLN A CA 1
ATOM 2577 C C . GLN A 1 318 ? 3.191 16.926 -4.968 1.00 86.38 318 GLN A C 1
ATOM 2579 O O . GLN A 1 318 ? 2.959 16.947 -6.178 1.00 86.38 318 GLN A O 1
ATOM 2584 N N . LYS A 1 319 ? 3.055 17.998 -4.187 1.00 85.69 319 LYS A N 1
ATOM 2585 C CA . LYS A 1 319 ? 2.756 19.340 -4.686 1.00 85.69 319 LYS A CA 1
ATOM 2586 C C . LYS A 1 319 ? 4.020 19.955 -5.286 1.00 85.69 319 LYS A C 1
ATOM 2588 O O . LYS A 1 319 ? 4.966 20.238 -4.558 1.00 85.69 319 LYS A O 1
ATOM 2593 N N . GLU A 1 320 ? 4.032 20.169 -6.597 1.00 84.94 320 GLU A N 1
ATOM 2594 C CA . GLU A 1 320 ? 5.173 20.742 -7.318 1.00 84.94 320 GLU A CA 1
ATOM 2595 C C . GLU A 1 320 ? 5.124 22.272 -7.333 1.00 84.94 320 GLU A C 1
ATOM 2597 O O . GLU A 1 320 ? 6.132 22.924 -7.060 1.00 84.94 320 GLU A O 1
ATOM 2602 N N . THR A 1 321 ? 3.944 22.825 -7.620 1.00 81.00 321 THR A N 1
ATOM 2603 C CA . THR A 1 321 ? 3.615 24.259 -7.584 1.00 81.00 321 THR A CA 1
ATOM 2604 C C . THR A 1 321 ? 2.207 24.437 -7.002 1.00 81.00 321 THR A C 1
ATOM 2606 O O . THR A 1 321 ? 1.561 23.460 -6.622 1.00 81.00 321 THR A O 1
ATOM 2609 N N . ASP A 1 322 ? 1.693 25.667 -6.906 1.00 75.44 322 ASP A N 1
ATOM 2610 C CA . ASP A 1 322 ? 0.324 25.891 -6.416 1.00 75.44 322 ASP A CA 1
ATOM 2611 C C . ASP A 1 322 ? -0.765 25.247 -7.285 1.00 75.44 322 ASP A C 1
ATOM 2613 O O . ASP A 1 322 ? -1.803 24.846 -6.757 1.00 75.44 322 ASP A O 1
ATOM 2617 N N . GLU A 1 323 ? -0.487 25.056 -8.574 1.00 74.94 323 GLU A N 1
ATOM 2618 C CA . GLU A 1 323 ? -1.429 24.506 -9.554 1.00 74.94 323 GLU A CA 1
ATOM 2619 C C . GLU A 1 323 ? -1.001 23.141 -10.110 1.00 74.94 323 GLU A C 1
ATOM 2621 O O . GLU A 1 323 ? -1.738 22.538 -10.882 1.00 74.94 323 GLU A O 1
ATOM 2626 N N . GLN A 1 324 ? 0.179 22.629 -9.744 1.00 78.25 324 GLN A N 1
ATOM 2627 C CA . GLN A 1 324 ? 0.691 21.371 -10.289 1.00 78.25 324 GLN A CA 1
ATOM 2628 C C . GLN A 1 324 ? 1.093 20.380 -9.211 1.00 78.25 324 GLN A C 1
ATOM 2630 O O . GLN A 1 324 ? 1.755 20.711 -8.225 1.00 78.25 324 GLN A O 1
ATOM 2635 N N . TYR A 1 325 ? 0.750 19.127 -9.475 1.00 81.12 325 TYR A N 1
ATOM 2636 C CA . TYR A 1 325 ? 1.130 17.969 -8.684 1.00 81.12 325 TYR A CA 1
ATOM 2637 C C . TYR A 1 325 ? 1.871 16.975 -9.555 1.00 81.12 325 TYR A C 1
ATOM 2639 O O . TYR A 1 325 ? 1.710 16.961 -10.773 1.00 81.12 325 TYR A O 1
ATOM 2647 N N . ALA A 1 326 ? 2.664 16.117 -8.934 1.00 82.25 326 ALA A N 1
ATOM 2648 C CA . ALA A 1 326 ? 3.292 15.005 -9.618 1.00 82.25 326 ALA A CA 1
ATOM 2649 C C . ALA A 1 326 ? 3.088 13.704 -8.847 1.00 82.25 326 ALA A C 1
ATOM 2651 O O . ALA A 1 326 ? 3.074 13.693 -7.614 1.00 82.25 326 ALA A O 1
ATOM 2652 N N . ILE A 1 327 ? 2.908 12.614 -9.593 1.00 83.00 327 ILE A N 1
ATOM 2653 C CA . ILE A 1 327 ? 2.890 11.261 -9.041 1.00 83.00 327 ILE A CA 1
ATOM 2654 C C . ILE A 1 327 ? 4.299 10.687 -9.124 1.00 83.00 327 ILE A C 1
ATOM 2656 O O . ILE A 1 327 ? 4.942 10.750 -10.171 1.00 83.00 327 ILE A O 1
ATOM 2660 N N . TYR A 1 328 ? 4.744 10.082 -8.036 1.00 84.94 328 TYR A N 1
ATOM 2661 C CA . TYR A 1 328 ? 6.036 9.427 -7.903 1.00 84.94 328 TYR A CA 1
ATOM 2662 C C . TYR A 1 328 ? 5.846 7.962 -7.527 1.00 84.94 328 TYR A C 1
ATOM 2664 O O . TYR A 1 328 ? 4.783 7.562 -7.042 1.00 84.94 328 TYR A O 1
ATOM 2672 N N . SER A 1 329 ? 6.881 7.151 -7.745 1.00 83.12 329 SER A N 1
ATOM 2673 C CA . SER A 1 329 ? 6.854 5.756 -7.323 1.00 83.12 329 SER A CA 1
ATOM 2674 C C . SER A 1 329 ? 8.234 5.169 -7.079 1.00 83.12 329 SER A C 1
ATOM 2676 O O . SER A 1 329 ? 9.155 5.413 -7.853 1.00 83.12 329 SER A O 1
ATOM 2678 N N . CYS A 1 330 ? 8.341 4.304 -6.072 1.00 78.50 330 CYS A N 1
ATOM 2679 C CA . CYS A 1 330 ? 9.528 3.495 -5.802 1.00 78.50 330 CYS A CA 1
ATOM 2680 C C . CYS A 1 330 ? 9.146 2.017 -5.734 1.00 78.50 330 CYS A C 1
ATOM 2682 O O . CYS A 1 330 ? 8.201 1.655 -5.025 1.00 78.50 330 CYS A O 1
ATOM 2684 N N . SER A 1 331 ? 9.893 1.168 -6.446 1.00 75.56 331 SER A N 1
ATOM 2685 C CA . SER A 1 331 ? 9.803 -0.287 -6.285 1.00 75.56 331 SER A CA 1
ATOM 2686 C C . SER A 1 331 ? 10.828 -0.762 -5.262 1.00 75.56 331 SER A C 1
ATOM 2688 O O . SER A 1 331 ? 12.003 -0.394 -5.321 1.00 75.56 331 SER A O 1
ATOM 2690 N N . PHE A 1 332 ? 10.396 -1.626 -4.345 1.00 66.38 332 PHE A N 1
ATOM 2691 C CA . PHE A 1 332 ? 11.276 -2.193 -3.324 1.00 66.38 332 PHE A CA 1
ATOM 2692 C C . PHE A 1 332 ? 12.113 -3.372 -3.841 1.00 66.38 332 PHE A C 1
ATOM 2694 O O . PHE A 1 332 ? 13.151 -3.674 -3.256 1.00 66.38 332 PHE A O 1
ATOM 2701 N N . GLN A 1 333 ? 11.720 -4.002 -4.954 1.00 58.09 333 GLN A N 1
ATOM 2702 C CA . GLN A 1 333 ? 12.466 -5.122 -5.544 1.00 58.09 333 GLN A CA 1
ATOM 2703 C C . GLN A 1 333 ? 13.706 -4.671 -6.331 1.00 58.09 333 GLN A C 1
ATOM 2705 O O . GLN A 1 333 ? 14.621 -5.466 -6.524 1.00 58.09 333 GLN A O 1
ATOM 2710 N N . LEU A 1 334 ? 13.774 -3.396 -6.736 1.00 50.91 334 LEU A N 1
ATOM 2711 C CA . LEU A 1 334 ? 14.807 -2.892 -7.653 1.00 50.91 334 LEU A CA 1
ATOM 2712 C C . LEU A 1 334 ? 15.597 -1.677 -7.124 1.00 50.91 334 LEU A C 1
ATOM 2714 O O . LEU A 1 334 ? 16.456 -1.162 -7.832 1.00 50.91 334 LEU A O 1
ATOM 2718 N N . LYS A 1 335 ? 15.358 -1.227 -5.878 1.00 58.56 335 LYS A N 1
ATOM 2719 C CA . LYS A 1 335 ? 16.019 -0.054 -5.247 1.00 58.56 335 LYS A CA 1
ATOM 2720 C C . LYS A 1 335 ? 16.041 1.215 -6.122 1.00 58.56 335 LYS A C 1
ATOM 2722 O O . LYS A 1 335 ? 16.865 2.099 -5.901 1.00 58.56 335 LYS A O 1
ATOM 2727 N N . SER A 1 336 ? 15.146 1.320 -7.099 1.00 61.12 336 SER A N 1
ATOM 2728 C CA . SER A 1 336 ? 15.043 2.466 -7.993 1.00 61.12 336 SER A CA 1
ATOM 2729 C C . SER A 1 336 ? 13.684 3.144 -7.838 1.00 61.12 336 SER A C 1
ATOM 2731 O O . SER A 1 336 ? 12.639 2.512 -7.629 1.00 61.12 336 SER A O 1
ATOM 2733 N N . CYS A 1 337 ? 13.722 4.469 -7.908 1.00 66.81 337 CYS A N 1
ATOM 2734 C CA . CYS A 1 337 ? 12.569 5.350 -7.828 1.00 66.81 337 CYS A CA 1
ATOM 2735 C C . CYS A 1 337 ? 12.426 6.110 -9.144 1.00 66.81 337 CYS A C 1
ATOM 2737 O O . CYS A 1 337 ? 13.420 6.433 -9.790 1.00 66.81 337 CYS A O 1
ATOM 2739 N N . TYR A 1 338 ? 11.189 6.404 -9.532 1.00 65.31 338 TYR A N 1
ATOM 2740 C CA . TYR A 1 338 ? 10.906 7.326 -10.623 1.00 65.31 338 TYR A CA 1
ATOM 2741 C C . TYR A 1 338 ? 10.776 8.752 -10.095 1.00 65.31 338 TYR A C 1
ATOM 2743 O O . TYR A 1 338 ? 9.942 9.013 -9.227 1.00 65.31 338 TYR A O 1
ATOM 2751 N N . ASP A 1 339 ? 11.549 9.667 -10.685 1.00 58.22 339 ASP A N 1
ATOM 2752 C CA . ASP A 1 339 ? 11.567 11.091 -10.329 1.00 58.22 339 ASP A CA 1
ATOM 2753 C C . ASP A 1 339 ? 10.301 11.854 -10.741 1.00 58.22 339 ASP A C 1
ATOM 2755 O O . ASP A 1 339 ? 10.043 12.916 -10.194 1.00 58.22 339 ASP A O 1
ATOM 2759 N N . THR A 1 340 ? 9.507 11.385 -11.710 1.00 61.53 340 THR A N 1
ATOM 2760 C CA . THR A 1 340 ? 8.143 11.879 -11.999 1.00 61.53 340 THR A CA 1
ATOM 2761 C C . THR A 1 340 ? 7.458 10.909 -12.961 1.00 61.53 340 THR A C 1
ATOM 2763 O O . THR A 1 340 ? 7.952 10.692 -14.064 1.00 61.53 340 THR A O 1
ATOM 2766 N N . LEU A 1 341 ? 6.306 10.355 -12.582 1.00 64.44 341 LEU A N 1
ATOM 2767 C CA . LEU A 1 341 ? 5.489 9.512 -13.461 1.00 64.44 341 LEU A CA 1
ATOM 2768 C C . LEU A 1 341 ? 4.507 10.333 -14.301 1.00 64.44 341 LEU A C 1
ATOM 2770 O O . LEU A 1 341 ? 4.426 10.141 -15.507 1.00 64.44 341 LEU A O 1
ATOM 2774 N N . ILE A 1 342 ? 3.757 11.240 -13.673 1.00 68.88 342 ILE A N 1
ATOM 2775 C CA . ILE A 1 342 ? 2.745 12.085 -14.328 1.00 68.88 342 ILE A CA 1
ATOM 2776 C C . ILE A 1 342 ? 2.745 13.449 -13.648 1.00 68.88 342 ILE A C 1
ATOM 2778 O O . ILE A 1 342 ? 2.881 13.511 -12.426 1.00 68.88 342 ILE A O 1
ATOM 2782 N N . ARG A 1 343 ? 2.537 14.523 -14.418 1.00 72.50 343 ARG A N 1
ATOM 2783 C CA . ARG A 1 343 ? 2.197 15.852 -13.893 1.00 72.50 343 ARG A CA 1
ATOM 2784 C C . ARG A 1 343 ? 0.697 16.099 -14.028 1.00 72.50 343 ARG A C 1
ATOM 2786 O O . ARG A 1 343 ? 0.140 15.922 -15.106 1.00 72.50 343 ARG A O 1
ATOM 2793 N N . LEU A 1 344 ? 0.062 16.507 -12.937 1.00 69.44 344 LEU A N 1
ATOM 2794 C CA . LEU A 1 344 ? -1.376 16.718 -12.815 1.00 69.44 344 LEU A CA 1
ATOM 2795 C C . LEU A 1 344 ? -1.672 18.212 -12.604 1.00 69.44 344 LEU A C 1
ATOM 2797 O O . LEU A 1 344 ? -1.013 18.832 -11.767 1.00 69.44 344 LEU A O 1
ATOM 2801 N N . PRO A 1 345 ? -2.650 18.796 -13.318 1.00 61.53 345 PRO A N 1
ATOM 2802 C CA . PRO A 1 345 ? -2.906 20.239 -13.308 1.00 61.53 345 PRO A CA 1
ATOM 2803 C C . PRO A 1 345 ? -3.841 20.740 -12.184 1.00 61.53 345 PRO A C 1
ATOM 2805 O O . PRO A 1 345 ? -4.342 21.857 -12.288 1.00 61.53 345 PRO A O 1
ATOM 2808 N N . VAL A 1 346 ? -4.165 19.941 -11.151 1.00 64.19 346 VAL A N 1
ATOM 2809 C CA . VAL A 1 346 ? -5.260 20.268 -10.204 1.00 64.19 346 VAL A CA 1
ATOM 2810 C C . VAL A 1 346 ? -4.914 20.039 -8.738 1.00 64.19 346 VAL A C 1
ATOM 2812 O O . VAL A 1 346 ? -4.159 19.138 -8.395 1.00 64.19 346 VAL A O 1
ATOM 2815 N N . SER A 1 347 ? -5.536 20.845 -7.867 1.00 58.00 347 SER A N 1
ATOM 2816 C CA . SER A 1 347 ? -5.481 20.775 -6.405 1.00 58.00 347 SER A CA 1
ATOM 2817 C C . SER A 1 347 ? -5.944 19.418 -5.851 1.00 58.00 347 SER A C 1
ATOM 2819 O O . SER A 1 347 ? -7.137 19.128 -5.880 1.00 58.00 347 SER A O 1
ATOM 2821 N N . GLN A 1 348 ? -5.016 18.663 -5.256 1.00 62.59 348 GLN A N 1
ATOM 2822 C CA . GLN A 1 348 ? -5.251 17.455 -4.445 1.00 62.59 348 GLN A CA 1
ATOM 2823 C C . GLN A 1 348 ? -5.661 16.184 -5.211 1.00 62.59 348 GLN A C 1
ATOM 2825 O O . GLN A 1 348 ? -6.801 15.729 -5.118 1.00 62.59 348 GLN A O 1
ATOM 2830 N N . PRO A 1 349 ? -4.722 15.552 -5.935 1.00 63.59 349 PRO A N 1
ATOM 2831 C CA . PRO A 1 349 ? -4.979 14.277 -6.589 1.00 63.59 349 PRO A CA 1
ATOM 2832 C C . PRO A 1 349 ? -5.061 13.123 -5.580 1.00 63.59 349 PRO A C 1
ATOM 2834 O O . PRO A 1 349 ? -4.092 12.805 -4.883 1.00 63.59 349 PRO A O 1
ATOM 2837 N N . PHE A 1 350 ? -6.211 12.450 -5.559 1.00 69.94 350 PHE A N 1
ATOM 2838 C CA . PHE A 1 350 ? -6.357 11.127 -4.953 1.00 69.94 350 PHE A CA 1
ATOM 2839 C C . PHE A 1 350 ? -5.710 10.083 -5.856 1.00 69.94 350 PHE A C 1
ATOM 2841 O O . PHE A 1 350 ? -5.866 10.160 -7.072 1.00 69.94 350 PHE A O 1
ATOM 2848 N N . ILE A 1 351 ? -5.008 9.115 -5.264 1.00 73.94 351 ILE A N 1
ATOM 2849 C CA . ILE A 1 351 ? -4.382 8.005 -5.988 1.00 73.94 351 ILE A CA 1
ATOM 2850 C C . ILE A 1 351 ? -4.766 6.665 -5.373 1.00 73.94 351 ILE A C 1
ATOM 2852 O O . ILE A 1 351 ? -4.781 6.502 -4.152 1.00 73.94 351 ILE A O 1
ATOM 2856 N N . PHE A 1 352 ? -5.036 5.695 -6.234 1.00 74.69 352 PHE A N 1
ATOM 2857 C CA . PHE A 1 352 ? -5.269 4.306 -5.869 1.00 74.69 352 PHE A CA 1
ATOM 2858 C C . PHE A 1 352 ? -4.585 3.402 -6.892 1.00 74.69 352 PHE A C 1
ATOM 2860 O O . PHE A 1 352 ? -4.494 3.758 -8.059 1.00 74.69 352 PHE A O 1
ATOM 2867 N N . TYR A 1 353 ? -4.105 2.232 -6.489 1.00 72.25 353 TYR A N 1
ATOM 2868 C CA . TYR A 1 353 ? -3.485 1.287 -7.412 1.00 72.25 353 TYR A CA 1
ATOM 2869 C C . TYR A 1 353 ? -4.120 -0.094 -7.258 1.00 72.25 353 TYR A C 1
ATOM 2871 O O . TYR A 1 353 ? -4.272 -0.568 -6.135 1.00 72.25 353 TYR A O 1
ATOM 2879 N N . ASN A 1 354 ? -4.449 -0.741 -8.378 1.00 69.44 354 ASN A N 1
ATOM 2880 C CA . ASN A 1 354 ? -4.875 -2.140 -8.412 1.00 69.44 354 ASN A CA 1
ATOM 2881 C C . ASN A 1 354 ? -4.370 -2.839 -9.683 1.00 69.44 354 ASN A C 1
ATOM 2883 O O . ASN A 1 354 ? -4.535 -2.294 -10.772 1.00 69.44 354 ASN A O 1
ATOM 2887 N N . ASP A 1 355 ? -3.810 -4.047 -9.572 1.00 67.44 355 ASP A N 1
ATOM 2888 C CA . ASP A 1 355 ? -3.490 -4.941 -10.705 1.00 67.44 355 ASP A CA 1
ATOM 2889 C C . ASP A 1 355 ? -2.736 -4.297 -11.899 1.00 67.44 355 ASP A C 1
ATOM 2891 O O . ASP A 1 355 ? -3.007 -4.576 -13.073 1.00 67.44 355 ASP A O 1
ATOM 2895 N N . GLY A 1 356 ? -1.761 -3.420 -11.635 1.00 66.81 356 GLY A N 1
ATOM 2896 C CA . GLY A 1 356 ? -0.993 -2.744 -12.696 1.00 66.81 356 GLY A CA 1
ATOM 2897 C C . GLY A 1 356 ? -1.638 -1.471 -13.241 1.00 66.81 356 GLY A C 1
ATOM 2898 O O . GLY A 1 356 ? -1.091 -0.854 -14.159 1.00 66.81 356 GLY A O 1
ATOM 2899 N N . ILE A 1 357 ? -2.781 -1.075 -12.684 1.00 72.62 357 ILE A N 1
ATOM 2900 C CA . ILE A 1 357 ? -3.529 0.119 -13.055 1.00 72.62 357 ILE A CA 1
ATOM 2901 C C . ILE A 1 357 ? -3.447 1.123 -11.907 1.00 72.62 357 ILE A C 1
ATOM 2903 O O . ILE A 1 357 ? -3.843 0.838 -10.776 1.00 72.62 357 ILE A O 1
ATOM 2907 N N . LEU A 1 358 ? -2.939 2.313 -12.216 1.00 76.25 358 LEU A N 1
ATOM 2908 C CA . LEU A 1 358 ? -2.961 3.454 -11.316 1.00 76.25 358 LEU A CA 1
ATOM 2909 C C . LEU A 1 358 ? -4.177 4.312 -11.644 1.00 76.25 358 LEU A C 1
ATOM 2911 O O . LEU A 1 358 ? -4.319 4.810 -12.757 1.00 76.25 358 LEU A O 1
ATOM 2915 N N . TYR A 1 359 ? -5.021 4.501 -10.649 1.00 76.88 359 TYR A N 1
ATOM 2916 C CA . TYR A 1 359 ? -6.192 5.347 -10.682 1.00 76.88 359 TYR A CA 1
ATOM 2917 C C . TYR A 1 359 ? -5.876 6.676 -10.011 1.00 76.88 359 TYR A C 1
ATOM 2919 O O . TYR A 1 359 ? -5.300 6.691 -8.919 1.00 76.88 359 TYR A O 1
ATOM 2927 N N . TYR A 1 360 ? -6.258 7.785 -10.634 1.00 75.50 360 TYR A N 1
ATOM 2928 C CA . TYR A 1 360 ? -6.037 9.101 -10.058 1.00 75.50 360 TYR A CA 1
ATOM 2929 C C . TYR A 1 360 ? -7.103 10.120 -10.465 1.00 75.50 360 TYR A C 1
ATOM 2931 O O . TYR A 1 360 ? -7.785 9.987 -11.480 1.00 75.50 360 TYR A O 1
ATOM 2939 N N . SER A 1 361 ? -7.240 11.169 -9.655 1.00 72.88 361 SER A N 1
ATOM 2940 C CA . SER A 1 361 ? -8.106 12.307 -9.979 1.00 72.88 361 SER A CA 1
ATOM 2941 C C . SER A 1 361 ? -7.333 13.376 -10.753 1.00 72.88 361 SER A C 1
ATOM 2943 O O . SER A 1 361 ? -6.281 13.826 -10.291 1.00 72.88 361 SER A O 1
ATOM 2945 N N . GLN A 1 362 ? -7.848 13.774 -11.922 1.00 61.16 362 GLN A N 1
ATOM 2946 C CA . GLN A 1 362 ? -7.212 14.782 -12.777 1.00 61.16 362 GLN A CA 1
ATOM 2947 C C . GLN A 1 362 ? -7.877 16.160 -12.671 1.00 61.16 362 GLN A C 1
ATOM 2949 O O . GLN A 1 362 ? -7.165 17.156 -12.618 1.00 61.16 362 GLN A O 1
ATOM 2954 N N . GLN A 1 363 ? -9.212 16.238 -12.637 1.00 58.94 363 GLN A N 1
ATOM 2955 C CA . GLN A 1 363 ? -9.976 17.476 -12.443 1.00 58.94 363 GLN A CA 1
ATOM 2956 C C . GLN A 1 363 ? -11.051 17.295 -11.371 1.00 58.94 363 GLN A C 1
ATOM 2958 O O . GLN A 1 363 ? -11.363 16.168 -10.978 1.00 58.94 363 GLN A O 1
ATOM 2963 N N . ARG A 1 364 ? -11.648 18.401 -10.890 1.00 56.81 364 ARG A N 1
ATOM 2964 C CA . ARG A 1 364 ? -12.868 18.307 -10.076 1.00 56.81 364 ARG A CA 1
ATOM 2965 C C . ARG A 1 364 ? -13.870 17.470 -10.880 1.00 56.81 364 ARG A C 1
ATOM 2967 O O . ARG A 1 364 ? -14.289 17.914 -11.942 1.00 56.81 364 ARG A O 1
ATOM 2974 N N . HIS A 1 365 ? -14.218 16.285 -10.371 1.00 60.34 365 HIS A N 1
ATOM 2975 C CA . HIS A 1 365 ? -15.250 15.384 -10.918 1.00 60.34 365 HIS A CA 1
ATOM 2976 C C . HIS A 1 365 ? -14.820 14.433 -12.051 1.00 60.34 365 HIS A C 1
ATOM 2978 O O . HIS A 1 365 ? -15.654 13.680 -12.552 1.00 60.34 365 HIS A O 1
ATOM 2984 N N . THR A 1 366 ? -13.531 14.386 -12.420 1.00 60.66 366 THR A N 1
ATOM 2985 C CA . THR A 1 366 ? -13.022 13.356 -13.343 1.00 60.66 366 THR A CA 1
ATOM 2986 C C . THR A 1 366 ? -12.049 12.415 -12.650 1.00 60.66 366 THR A C 1
ATOM 2988 O O . THR A 1 366 ? -11.136 12.815 -11.916 1.00 60.66 366 THR A O 1
ATOM 2991 N N . PHE A 1 367 ? -12.282 11.128 -12.883 1.00 68.69 367 PHE A N 1
ATOM 2992 C CA . PHE A 1 367 ? -11.449 10.047 -12.392 1.00 68.69 367 PHE A CA 1
ATOM 2993 C C . PHE A 1 367 ? -10.905 9.279 -13.592 1.00 68.69 367 PHE A C 1
ATOM 2995 O O . PHE A 1 367 ? -11.669 8.831 -14.453 1.00 68.69 367 PHE A O 1
ATOM 3002 N N . GLU A 1 368 ? -9.585 9.167 -13.656 1.00 71.38 368 GLU A N 1
ATOM 3003 C CA . GLU A 1 368 ? -8.857 8.534 -14.748 1.00 71.38 368 GLU A CA 1
ATOM 3004 C C . GLU A 1 368 ? -8.092 7.327 -14.218 1.00 71.38 368 GLU A C 1
ATOM 3006 O O . GLU A 1 368 ? -7.776 7.226 -13.027 1.00 71.38 368 GLU A O 1
ATOM 3011 N N . PHE A 1 369 ? -7.757 6.412 -15.119 1.00 72.38 369 PHE A N 1
ATOM 3012 C CA . PHE A 1 369 ? -6.719 5.437 -14.846 1.00 72.38 369 PHE A CA 1
ATOM 3013 C C . PHE A 1 369 ? -5.696 5.375 -15.957 1.00 72.38 369 PHE A C 1
ATOM 3015 O O . PHE A 1 369 ? -5.934 5.764 -17.100 1.00 72.38 369 PHE A O 1
ATOM 3022 N N . MET A 1 370 ? -4.555 4.823 -15.582 1.00 70.69 370 MET A N 1
ATOM 3023 C CA . MET A 1 370 ? -3.419 4.630 -16.443 1.00 70.69 370 MET A CA 1
ATOM 3024 C C . MET A 1 370 ? -2.815 3.255 -16.195 1.00 70.69 370 MET A C 1
ATOM 3026 O O . MET A 1 370 ? -2.608 2.839 -15.052 1.00 70.69 370 MET A O 1
ATOM 3030 N N . TYR A 1 371 ? -2.472 2.562 -17.279 1.00 71.06 371 TYR A N 1
ATOM 3031 C CA . TYR A 1 371 ? -1.624 1.382 -17.186 1.00 71.06 371 TYR A CA 1
ATOM 3032 C C . TYR A 1 371 ? -0.207 1.798 -16.807 1.00 71.06 371 TYR A C 1
ATOM 3034 O O . TYR A 1 371 ? 0.402 2.648 -17.458 1.00 71.06 371 TYR A O 1
ATOM 3042 N N . MET A 1 372 ? 0.327 1.180 -15.761 1.00 68.75 372 MET A N 1
ATOM 3043 C CA . MET A 1 372 ? 1.682 1.467 -15.295 1.00 68.75 372 MET A CA 1
ATOM 3044 C C . MET A 1 372 ? 2.758 0.752 -16.112 1.00 68.75 372 MET A C 1
ATOM 3046 O O . MET A 1 372 ? 3.909 1.178 -16.100 1.00 68.75 372 MET A O 1
ATOM 3050 N N . PHE A 1 373 ? 2.379 -0.299 -16.841 1.00 68.19 373 PHE A N 1
ATOM 3051 C CA . PHE A 1 373 ? 3.292 -1.171 -17.570 1.00 68.19 373 PHE A CA 1
ATOM 3052 C C . PHE A 1 373 ? 2.812 -1.394 -19.010 1.00 68.19 373 PHE A C 1
ATOM 3054 O O . PHE A 1 373 ? 1.638 -1.212 -19.346 1.00 68.19 373 PHE A O 1
ATOM 3061 N N . GLY A 1 374 ? 3.742 -1.815 -19.865 1.00 63.16 374 GLY A N 1
ATOM 3062 C CA . GLY A 1 374 ? 3.444 -2.277 -21.218 1.00 63.16 374 GLY A CA 1
ATOM 3063 C C . GLY A 1 374 ? 3.163 -1.195 -22.253 1.00 63.16 374 GLY A C 1
ATOM 3064 O O . GLY A 1 374 ? 3.401 -0.009 -22.046 1.00 63.16 374 GLY A O 1
ATOM 3065 N N . LYS A 1 375 ? 2.691 -1.623 -23.430 1.00 58.31 375 LYS A N 1
ATOM 3066 C CA . LYS A 1 375 ? 2.549 -0.747 -24.610 1.00 58.31 375 LYS A CA 1
ATOM 3067 C C . LYS A 1 375 ? 1.406 0.264 -24.482 1.00 58.31 375 LYS A C 1
ATOM 3069 O O . LYS A 1 375 ? 1.386 1.244 -25.213 1.00 58.31 375 LYS A O 1
ATOM 3074 N N . LYS A 1 376 ? 0.467 0.024 -23.561 1.00 59.16 376 LYS A N 1
ATOM 3075 C CA . LYS A 1 376 ? -0.643 0.930 -23.223 1.00 59.16 376 LYS A CA 1
ATOM 3076 C C . LYS A 1 376 ? -0.307 1.903 -22.088 1.00 59.16 376 LYS A C 1
ATOM 3078 O O . LYS A 1 376 ? -1.210 2.536 -21.543 1.00 59.16 376 LYS A O 1
ATOM 3083 N N . ARG A 1 377 ? 0.963 2.007 -21.691 1.00 62.38 377 ARG A N 1
ATOM 3084 C CA . ARG A 1 377 ? 1.395 2.952 -20.661 1.00 62.38 377 ARG A CA 1
ATOM 3085 C C . ARG A 1 377 ? 0.989 4.375 -21.046 1.00 62.38 377 ARG A C 1
ATOM 3087 O O . ARG A 1 377 ? 1.139 4.757 -22.200 1.00 62.38 377 ARG A O 1
ATOM 3094 N N . PHE A 1 378 ? 0.465 5.136 -20.086 1.00 57.66 378 PHE A N 1
ATOM 3095 C CA . PHE A 1 378 ? -0.093 6.482 -20.305 1.00 57.66 378 PHE A CA 1
ATOM 3096 C C . PHE A 1 378 ? -1.365 6.553 -21.160 1.00 57.66 378 PHE A C 1
ATOM 3098 O O . PHE A 1 378 ? -1.864 7.654 -21.385 1.00 57.66 378 PHE A O 1
ATOM 3105 N N . ASN A 1 379 ? -1.951 5.423 -21.583 1.00 56.44 379 ASN A N 1
ATOM 3106 C CA . ASN A 1 379 ? -3.279 5.466 -22.187 1.00 56.44 379 ASN A CA 1
ATOM 3107 C C . ASN A 1 379 ? -4.304 5.843 -21.122 1.00 56.44 379 ASN A C 1
ATOM 3109 O O . ASN A 1 379 ? -4.576 5.067 -20.204 1.00 56.44 379 ASN A O 1
ATOM 3113 N N . LEU A 1 380 ? -4.854 7.042 -21.285 1.00 56.41 380 LEU A N 1
ATOM 3114 C CA . LEU A 1 380 ? -5.918 7.588 -20.464 1.00 56.41 380 LEU A CA 1
ATOM 3115 C C . LEU A 1 380 ? -7.241 6.961 -20.876 1.00 56.41 380 LEU A C 1
ATOM 3117 O O . LEU A 1 380 ? -7.617 6.982 -22.050 1.00 56.41 380 LEU A O 1
ATOM 3121 N N . ILE A 1 381 ? -7.961 6.429 -19.900 1.00 58.09 381 ILE A N 1
ATOM 3122 C CA . ILE A 1 381 ? -9.350 6.028 -20.080 1.00 58.09 381 ILE A CA 1
ATOM 3123 C C . ILE A 1 381 ? -10.151 6.750 -19.001 1.00 58.09 381 ILE A C 1
ATOM 3125 O O . ILE A 1 381 ? -9.950 6.536 -17.804 1.00 58.09 381 ILE A O 1
ATOM 3129 N N . ASN A 1 382 ? -11.044 7.636 -19.444 1.00 57.44 382 ASN A N 1
ATOM 3130 C CA . ASN A 1 382 ? -11.975 8.325 -18.561 1.00 57.44 382 ASN A CA 1
ATOM 3131 C C . ASN A 1 382 ? -12.933 7.302 -17.967 1.00 57.44 382 ASN A C 1
ATOM 3133 O O . ASN A 1 382 ? -13.672 6.634 -18.694 1.00 57.44 382 ASN A O 1
ATOM 3137 N N . VAL A 1 383 ? -12.905 7.183 -16.644 1.00 55.44 383 VAL A N 1
ATOM 3138 C CA . VAL A 1 383 ? -13.763 6.239 -15.932 1.00 55.44 383 VAL A CA 1
ATOM 3139 C C . VAL A 1 383 ? -15.127 6.857 -15.731 1.00 55.44 383 VAL A C 1
ATOM 3141 O O . VAL A 1 383 ? -16.150 6.284 -16.088 1.00 55.44 383 VAL A O 1
ATOM 3144 N N . PHE A 1 384 ? -15.126 8.082 -15.215 1.00 57.69 384 PHE A N 1
ATOM 3145 C CA . PHE A 1 384 ? -16.333 8.756 -14.785 1.00 57.69 384 PHE A CA 1
ATOM 3146 C C . PHE A 1 384 ? -16.305 10.213 -15.218 1.00 57.69 384 PHE A C 1
ATOM 3148 O O . PHE A 1 384 ? -15.368 10.948 -14.910 1.00 57.69 384 PHE A O 1
ATOM 3155 N N . ASN A 1 385 ? -17.368 10.630 -15.898 1.00 52.91 385 ASN A N 1
ATOM 3156 C CA . ASN A 1 385 ? -17.781 12.022 -15.915 1.00 52.91 385 ASN A CA 1
ATOM 3157 C C . ASN A 1 385 ? -18.876 12.135 -14.852 1.00 52.91 385 ASN A C 1
ATOM 3159 O O . ASN A 1 385 ? -20.046 11.880 -15.148 1.00 52.91 385 ASN A O 1
ATOM 3163 N N . THR A 1 386 ? -18.504 12.358 -13.585 1.00 54.16 386 THR A N 1
ATOM 3164 C CA . THR A 1 386 ? -19.532 12.526 -12.556 1.00 54.16 386 THR A CA 1
ATOM 3165 C C . THR A 1 386 ? -20.168 13.893 -12.776 1.00 54.16 386 THR A C 1
ATOM 3167 O O . THR A 1 386 ? -19.524 14.931 -12.676 1.00 54.16 386 THR A O 1
ATOM 3170 N N . THR A 1 387 ? -21.461 13.917 -13.100 1.00 53.19 387 THR A N 1
ATOM 3171 C CA . THR A 1 387 ? -22.213 15.177 -13.228 1.00 53.19 387 THR A CA 1
ATOM 3172 C C . THR A 1 387 ? -22.337 15.908 -11.886 1.00 53.19 387 THR A C 1
ATOM 3174 O O . THR A 1 387 ? -22.733 17.069 -11.856 1.00 53.19 387 THR A O 1
ATOM 3177 N N . TYR A 1 388 ? -21.982 15.237 -10.784 1.00 49.66 388 TYR A N 1
ATOM 3178 C CA . TYR A 1 388 ? -22.009 15.749 -9.423 1.00 49.66 388 TYR A CA 1
ATOM 3179 C C . TYR A 1 388 ? -20.818 15.191 -8.622 1.00 49.66 388 TYR A C 1
ATOM 3181 O O . TYR A 1 388 ? -20.729 13.989 -8.394 1.00 49.66 388 TYR A O 1
ATOM 3189 N N . GLU A 1 389 ? -19.940 16.090 -8.172 1.00 60.56 389 GLU A N 1
ATOM 3190 C CA . GLU A 1 389 ? -19.067 15.953 -6.990 1.00 60.56 389 GLU A CA 1
ATOM 3191 C C . GLU A 1 389 ? -17.942 14.882 -7.000 1.00 60.56 389 GLU A C 1
ATOM 3193 O O . GLU A 1 389 ? -17.813 14.062 -7.905 1.00 60.56 389 GLU A O 1
ATOM 3198 N N . SER A 1 390 ? -16.960 15.048 -6.100 1.00 63.84 390 SER A N 1
ATOM 3199 C CA . SER A 1 390 ? -15.638 14.390 -6.133 1.00 63.84 390 SER A CA 1
ATOM 3200 C C . SER A 1 390 ? -15.636 13.002 -5.482 1.00 63.84 390 SER A C 1
ATOM 3202 O O . SER A 1 390 ? -16.110 12.859 -4.354 1.00 63.84 390 SER A O 1
ATOM 3204 N N . VAL A 1 391 ? -15.010 12.015 -6.134 1.00 69.69 391 VAL A N 1
ATOM 3205 C CA . VAL A 1 391 ? -14.729 10.683 -5.562 1.00 69.69 391 VAL A CA 1
ATOM 3206 C C . VAL A 1 391 ? -13.918 10.828 -4.272 1.00 69.69 391 VAL A C 1
ATOM 3208 O O . VAL A 1 391 ? -12.849 11.435 -4.292 1.00 69.69 391 VAL A O 1
ATOM 3211 N N . ARG A 1 392 ? -14.407 10.261 -3.161 1.00 72.56 392 ARG A N 1
ATOM 3212 C CA . ARG A 1 392 ? -13.700 10.312 -1.865 1.00 72.56 392 ARG A CA 1
ATOM 3213 C C . ARG A 1 392 ? -12.851 9.077 -1.589 1.00 72.56 392 ARG A C 1
ATOM 3215 O O . ARG A 1 392 ? -11.753 9.194 -1.066 1.00 72.56 392 ARG A O 1
ATOM 3222 N N . SER A 1 393 ? -13.352 7.894 -1.935 1.00 76.31 393 SER A N 1
ATOM 3223 C CA . SER A 1 393 ? -12.672 6.621 -1.691 1.00 76.31 393 SER A CA 1
ATOM 3224 C C . SER A 1 393 ? -13.081 5.587 -2.731 1.00 76.31 393 SER A C 1
ATOM 3226 O O . SER A 1 393 ? -14.191 5.657 -3.263 1.00 76.31 393 SER A O 1
ATOM 3228 N N . ILE A 1 394 ? -12.184 4.638 -2.999 1.00 75.69 394 ILE A N 1
ATOM 3229 C CA . ILE A 1 394 ? -12.410 3.512 -3.897 1.00 75.69 394 ILE A CA 1
ATOM 3230 C C . ILE A 1 394 ? -11.993 2.229 -3.201 1.00 75.69 394 ILE A C 1
ATOM 3232 O O . ILE A 1 394 ? -10.922 2.156 -2.597 1.00 75.69 394 ILE A O 1
ATOM 3236 N N . VAL A 1 395 ? -12.839 1.217 -3.336 1.00 76.44 395 VAL A N 1
ATOM 3237 C CA . VAL A 1 395 ? -12.627 -0.125 -2.813 1.00 76.44 395 VAL A CA 1
ATOM 3238 C C . VAL A 1 395 ? -12.856 -1.130 -3.934 1.00 76.44 395 VAL A C 1
ATOM 3240 O O . VAL A 1 395 ? -13.809 -1.014 -4.699 1.00 76.44 395 VAL A O 1
ATOM 3243 N N . PHE A 1 396 ? -11.992 -2.133 -4.021 1.00 75.00 396 PHE A N 1
ATOM 3244 C CA . PHE A 1 396 ? -12.136 -3.238 -4.961 1.00 75.00 396 PHE A CA 1
ATOM 3245 C C . PHE A 1 396 ? -12.692 -4.441 -4.201 1.00 75.00 396 PHE A C 1
ATOM 3247 O O . PHE A 1 396 ? -12.067 -4.913 -3.257 1.00 75.00 396 PHE A O 1
ATOM 3254 N N . LEU A 1 397 ? -13.872 -4.933 -4.585 1.00 71.00 397 LEU A N 1
ATOM 3255 C CA . LEU A 1 397 ? -14.530 -6.033 -3.858 1.00 71.00 397 LEU A CA 1
ATOM 3256 C C . LEU A 1 397 ? -13.868 -7.400 -4.101 1.00 71.00 397 LEU A C 1
ATOM 3258 O O . LEU A 1 397 ? -14.013 -8.322 -3.304 1.00 71.00 397 LEU A O 1
ATOM 3262 N N . ASP A 1 398 ? -13.088 -7.501 -5.174 1.00 62.66 398 ASP A N 1
ATOM 3263 C CA . ASP A 1 398 ? -12.442 -8.732 -5.634 1.00 62.66 398 ASP A CA 1
ATOM 3264 C C . ASP A 1 398 ? -11.000 -8.912 -5.140 1.00 62.66 398 ASP A C 1
ATOM 3266 O O . ASP A 1 398 ? -10.309 -9.861 -5.537 1.00 62.66 398 ASP A O 1
ATOM 3270 N N . THR A 1 399 ? -10.528 -8.036 -4.246 1.00 57.31 399 THR A N 1
ATOM 3271 C CA . THR A 1 399 ? -9.242 -8.219 -3.569 1.00 57.31 399 THR A CA 1
ATOM 3272 C C . THR A 1 399 ? -9.385 -9.319 -2.522 1.00 57.31 399 THR A C 1
ATOM 3274 O O . THR A 1 399 ? -9.508 -9.077 -1.320 1.00 57.31 399 THR A O 1
ATOM 3277 N N . LEU A 1 400 ? -9.403 -10.568 -2.980 1.00 51.34 400 LEU A N 1
ATOM 3278 C CA . LEU A 1 400 ? -9.089 -11.701 -2.124 1.00 51.34 400 LEU A CA 1
ATOM 3279 C C . LEU A 1 400 ? -7.630 -11.529 -1.715 1.00 51.34 400 LEU A C 1
ATOM 3281 O O . LEU A 1 400 ? -6.726 -11.622 -2.548 1.00 51.34 400 LEU A O 1
ATOM 3285 N N . ILE A 1 401 ? -7.411 -11.198 -0.445 1.00 53.75 401 ILE A N 1
ATOM 3286 C CA . ILE A 1 401 ? -6.066 -11.011 0.071 1.00 53.75 401 ILE A CA 1
ATOM 3287 C C . ILE A 1 401 ? -5.323 -12.340 -0.056 1.00 53.75 401 ILE A C 1
ATOM 3289 O O . ILE A 1 401 ? -5.776 -13.389 0.389 1.00 53.75 401 ILE A O 1
ATOM 3293 N N . TYR A 1 402 ? -4.163 -12.253 -0.692 1.00 52.62 402 TYR A N 1
ATOM 3294 C CA . TYR A 1 402 ? -3.270 -13.311 -1.161 1.00 52.62 402 TYR A CA 1
ATOM 3295 C C . TYR A 1 402 ? -2.815 -14.352 -0.121 1.00 52.62 402 TYR A C 1
ATOM 3297 O O . TYR A 1 402 ? -2.067 -15.264 -0.466 1.00 52.62 402 TYR A O 1
ATOM 3305 N N . TYR A 1 403 ? -3.223 -14.236 1.145 1.00 56.31 403 TYR A N 1
ATOM 3306 C CA . TYR A 1 403 ? -2.641 -14.985 2.257 1.00 56.31 403 TYR A CA 1
ATOM 3307 C C . TYR A 1 403 ? -3.719 -15.416 3.260 1.00 56.31 403 TYR A C 1
ATOM 3309 O O . TYR A 1 403 ? -3.853 -14.853 4.342 1.00 56.31 403 TYR A O 1
ATOM 3317 N N . ASN A 1 404 ? -4.463 -16.470 2.919 1.00 52.62 404 ASN A N 1
ATOM 3318 C CA . ASN A 1 404 ? -5.508 -17.046 3.780 1.00 52.62 404 ASN A CA 1
ATOM 3319 C C . ASN A 1 404 ? -4.991 -17.737 5.059 1.00 52.62 404 ASN A C 1
ATOM 3321 O O . ASN A 1 404 ? -5.788 -18.209 5.868 1.00 52.62 404 ASN A O 1
ATOM 3325 N N . HIS A 1 405 ? -3.678 -17.791 5.286 1.00 62.28 405 HIS A N 1
ATOM 3326 C CA . HIS A 1 405 ? -3.093 -18.421 6.469 1.00 62.28 405 HIS A CA 1
ATOM 3327 C C . HIS A 1 405 ? -2.323 -17.403 7.314 1.00 62.28 405 HIS A C 1
ATOM 3329 O O . HIS A 1 405 ? -1.101 -17.321 7.246 1.00 62.28 405 HIS A O 1
ATOM 3335 N N . SER A 1 406 ? -3.042 -16.636 8.140 1.00 74.50 406 SER A N 1
ATOM 3336 C CA . SER A 1 406 ? -2.425 -15.931 9.270 1.00 74.50 406 SER A CA 1
ATOM 3337 C C . SER A 1 406 ? -2.287 -16.885 10.458 1.00 74.50 406 SER A C 1
ATOM 3339 O O . SER A 1 406 ? -3.273 -17.464 10.925 1.00 74.50 406 SER A O 1
ATOM 3341 N N . LEU A 1 407 ? -1.067 -17.006 10.990 1.00 79.38 407 LEU A N 1
ATOM 3342 C CA . LEU A 1 407 ? -0.775 -17.772 12.210 1.00 79.38 407 LEU A CA 1
ATOM 3343 C C . LEU A 1 407 ? -1.564 -17.257 13.422 1.00 79.38 407 LEU A C 1
ATOM 3345 O O . LEU A 1 407 ? -1.941 -18.030 14.301 1.00 79.38 407 LEU A O 1
ATOM 3349 N N . CYS A 1 408 ? -1.861 -15.957 13.453 1.00 81.56 408 CYS A N 1
ATOM 3350 C CA . CYS A 1 408 ? -2.639 -15.343 14.523 1.00 81.56 408 CYS A CA 1
ATOM 3351 C C . CYS A 1 408 ? -4.123 -15.717 14.486 1.00 81.56 408 CYS A C 1
ATOM 3353 O O . CYS A 1 408 ? -4.833 -15.530 15.474 1.00 81.56 408 CYS A O 1
ATOM 3355 N N . ARG A 1 409 ? -4.595 -16.274 13.368 1.00 75.44 409 ARG A N 1
ATOM 3356 C CA . ARG A 1 409 ? -6.010 -16.530 13.126 1.00 75.44 409 ARG A CA 1
ATOM 3357 C C . ARG A 1 409 ? -6.427 -17.983 13.325 1.00 75.44 409 ARG A C 1
ATOM 3359 O O . ARG A 1 409 ? -7.516 -18.219 13.836 1.00 75.44 409 ARG A O 1
ATOM 3366 N N . SER A 1 410 ? -5.588 -18.949 12.951 1.00 68.88 410 SER A N 1
ATOM 3367 C CA . SER A 1 410 ? -5.946 -20.376 13.003 1.00 68.88 410 SER A CA 1
ATOM 3368 C C . SER A 1 410 ? -6.105 -20.918 14.425 1.00 68.88 410 SER A C 1
ATOM 3370 O O . SER A 1 410 ? -6.900 -21.827 14.645 1.00 68.88 410 SER A O 1
ATOM 3372 N N . SER A 1 411 ? -5.370 -20.376 15.398 1.00 68.06 411 SER A N 1
ATOM 3373 C CA . SER A 1 411 ? -5.450 -20.844 16.788 1.00 68.06 411 SER A CA 1
ATOM 3374 C C . SER A 1 411 ? -5.072 -19.795 17.834 1.00 68.06 411 SER A C 1
ATOM 3376 O O . SER A 1 411 ? -4.841 -20.190 18.968 1.00 68.06 411 SER A O 1
ATOM 3378 N N . ASN A 1 412 ? -4.975 -18.509 17.453 1.00 76.50 412 ASN A N 1
ATOM 3379 C CA . ASN A 1 412 ? -4.401 -17.400 18.234 1.00 76.50 412 ASN A CA 1
ATOM 3380 C C . ASN A 1 412 ? -3.381 -17.866 19.299 1.00 76.50 412 ASN A C 1
ATOM 3382 O O . ASN A 1 412 ? -3.760 -18.132 20.439 1.00 76.50 412 ASN A O 1
ATOM 3386 N N . PRO A 1 413 ? -2.087 -17.957 18.955 1.00 82.56 413 PRO A N 1
ATOM 3387 C CA . PRO A 1 413 ? -1.069 -18.529 19.837 1.00 82.56 413 PRO A CA 1
ATOM 3388 C C . PRO A 1 413 ? -0.762 -17.682 21.085 1.00 82.56 413 PRO A C 1
ATOM 3390 O O . PRO A 1 413 ? 0.019 -18.112 21.935 1.00 82.56 413 PRO A O 1
ATOM 3393 N N . CYS A 1 414 ? -1.323 -16.478 21.194 1.00 86.19 414 CYS A N 1
ATOM 3394 C CA . CYS A 1 414 ? -1.059 -15.554 22.289 1.00 86.19 414 CYS A CA 1
ATOM 3395 C C . CYS A 1 414 ? -2.044 -15.727 23.450 1.00 86.19 414 CYS A C 1
ATOM 3397 O O . CYS A 1 414 ? -3.145 -16.262 23.302 1.00 86.19 414 CYS A O 1
ATOM 3399 N N . LYS A 1 415 ? -1.669 -15.230 24.633 1.00 84.06 415 LYS A N 1
ATOM 3400 C CA . LYS A 1 415 ? -2.538 -15.297 25.816 1.00 84.06 415 LYS A CA 1
ATOM 3401 C C . LYS A 1 415 ? -3.786 -14.426 25.653 1.00 84.06 415 LYS A C 1
ATOM 3403 O O . LYS A 1 415 ? -3.841 -13.492 24.852 1.00 84.06 415 LYS A O 1
ATOM 3408 N N . SER A 1 416 ? -4.786 -14.663 26.505 1.00 81.00 416 SER A N 1
ATOM 3409 C CA . SER A 1 416 ? -6.064 -13.935 26.492 1.00 81.00 416 SER A CA 1
ATOM 3410 C C . SER A 1 416 ? -5.932 -12.413 26.594 1.00 81.00 416 SER A C 1
ATOM 3412 O O . SER A 1 416 ? -6.818 -11.722 26.107 1.00 81.00 416 SER A O 1
ATOM 3414 N N . ASN A 1 417 ? -4.847 -11.882 27.164 1.00 82.81 417 ASN A N 1
ATOM 3415 C CA . ASN A 1 417 ? -4.630 -10.439 27.349 1.00 82.81 417 ASN A CA 1
ATOM 3416 C C . ASN A 1 417 ? -3.640 -9.846 26.330 1.00 82.81 417 ASN A C 1
ATOM 3418 O O . ASN A 1 417 ? -3.326 -8.659 26.377 1.00 82.81 417 ASN A O 1
ATOM 3422 N N . GLU A 1 418 ? -3.148 -10.665 25.405 1.00 87.50 418 GLU A N 1
ATOM 3423 C CA . GLU A 1 418 ? -2.169 -10.273 24.398 1.00 87.50 418 GLU A CA 1
ATOM 3424 C C . GLU A 1 418 ? -2.839 -10.115 23.025 1.00 87.50 418 GLU A C 1
ATOM 3426 O O . GLU A 1 418 ? -3.882 -10.713 22.733 1.00 87.50 418 GLU A O 1
ATOM 3431 N N . ILE A 1 419 ? -2.242 -9.280 22.185 1.00 88.94 419 ILE A N 1
ATOM 3432 C CA . ILE A 1 419 ? -2.541 -9.121 20.769 1.00 88.94 419 ILE A CA 1
ATOM 3433 C C . ILE A 1 419 ? -1.523 -9.942 19.985 1.00 88.94 419 ILE A C 1
ATOM 3435 O O . ILE A 1 419 ? -0.321 -9.770 20.177 1.00 88.94 419 ILE A O 1
ATOM 3439 N N . CYS A 1 420 ? -2.010 -10.803 19.094 1.00 89.56 420 CYS A N 1
ATOM 3440 C CA . CYS A 1 420 ? -1.170 -11.501 18.131 1.00 89.56 420 CYS A CA 1
ATOM 3441 C C . CYS A 1 420 ? -1.038 -10.653 16.870 1.00 89.56 420 CYS A C 1
ATOM 3443 O O . CYS A 1 420 ? -2.049 -10.345 16.241 1.00 89.56 420 CYS A O 1
ATOM 3445 N N . LEU A 1 421 ? 0.193 -10.305 16.504 1.00 89.38 421 LEU A N 1
ATOM 3446 C CA . LEU A 1 421 ? 0.516 -9.674 15.227 1.00 89.38 421 LEU A CA 1
ATOM 3447 C C . LEU A 1 421 ? 1.469 -10.584 14.466 1.00 89.38 421 LEU A C 1
ATOM 3449 O O . LEU A 1 421 ? 2.467 -11.046 15.026 1.00 89.38 421 LEU A O 1
ATOM 3453 N N . THR A 1 422 ? 1.197 -10.836 13.189 1.00 87.69 422 THR A N 1
ATOM 3454 C CA . THR A 1 422 ? 2.172 -11.556 12.369 1.00 87.69 422 THR A CA 1
ATOM 3455 C C . THR A 1 422 ? 3.339 -10.631 12.025 1.00 87.69 422 THR A C 1
ATOM 3457 O O . THR A 1 422 ? 3.168 -9.441 11.760 1.00 87.69 422 THR A O 1
ATOM 3460 N N . THR A 1 423 ? 4.560 -11.161 12.083 1.00 84.50 423 THR A N 1
ATOM 3461 C CA . THR A 1 423 ? 5.774 -10.414 11.722 1.00 84.50 423 THR A CA 1
ATOM 3462 C C . THR A 1 423 ? 6.190 -10.685 10.278 1.00 84.50 423 THR A C 1
ATOM 3464 O O . THR A 1 423 ? 6.845 -9.847 9.667 1.00 84.50 423 THR A O 1
ATOM 3467 N N . ASN A 1 424 ? 5.786 -11.834 9.727 1.00 77.44 424 ASN A N 1
ATOM 3468 C CA . ASN A 1 424 ? 5.807 -12.193 8.308 1.00 77.44 424 ASN A CA 1
ATOM 3469 C C . ASN A 1 424 ? 4.835 -13.376 8.079 1.00 77.44 424 ASN A C 1
ATOM 3471 O O . ASN A 1 424 ? 4.082 -13.744 8.979 1.00 77.44 424 ASN A O 1
ATOM 3475 N N . ILE A 1 425 ? 4.872 -14.005 6.900 1.00 70.56 425 ILE A N 1
ATOM 3476 C CA . ILE A 1 425 ? 4.009 -15.150 6.535 1.00 70.56 425 ILE A CA 1
ATOM 3477 C C . ILE A 1 425 ? 4.190 -16.368 7.478 1.00 70.56 425 ILE A C 1
ATOM 3479 O O . ILE A 1 425 ? 3.271 -17.159 7.655 1.00 70.56 425 ILE A O 1
ATOM 3483 N N . SER A 1 426 ? 5.364 -16.523 8.094 1.00 77.00 426 SER A N 1
ATOM 3484 C CA . SER A 1 426 ? 5.787 -17.697 8.878 1.00 77.00 426 SER A CA 1
ATOM 3485 C C . SER A 1 426 ? 6.040 -17.441 10.370 1.00 77.00 426 SER A C 1
ATOM 3487 O O . SER A 1 426 ? 6.355 -18.381 11.099 1.00 77.00 426 SER A O 1
ATOM 3489 N N . SER A 1 427 ? 5.907 -16.205 10.855 1.00 85.06 427 SER A N 1
ATOM 3490 C CA . SER A 1 427 ? 6.172 -15.868 12.257 1.00 85.06 427 SER A CA 1
ATOM 3491 C C . SER A 1 427 ? 5.202 -14.833 12.819 1.00 85.06 427 SER A C 1
ATOM 3493 O O . SER A 1 427 ? 4.614 -14.030 12.095 1.00 85.06 427 SER A O 1
ATOM 3495 N N . TYR A 1 428 ? 5.049 -14.845 14.141 1.00 89.44 428 TYR A N 1
ATOM 3496 C CA . TYR A 1 428 ? 4.172 -13.946 14.885 1.00 89.44 428 TYR A CA 1
ATOM 3497 C C . TYR A 1 428 ? 4.863 -13.420 16.141 1.00 89.44 428 TYR A C 1
ATOM 3499 O O . TYR A 1 428 ? 5.898 -13.932 16.567 1.00 89.44 428 TYR A O 1
ATOM 3507 N N . THR A 1 429 ? 4.271 -12.394 16.739 1.00 89.69 429 THR A N 1
ATOM 3508 C CA . THR A 1 429 ? 4.641 -11.890 18.056 1.00 89.69 429 THR A CA 1
ATOM 3509 C C . THR A 1 429 ? 3.395 -11.578 18.875 1.00 89.69 429 THR A C 1
ATOM 3511 O O . THR A 1 429 ? 2.335 -11.266 18.327 1.00 89.69 429 THR A O 1
ATOM 3514 N N . CYS A 1 430 ? 3.534 -11.682 20.193 1.00 90.06 430 CYS A N 1
ATOM 3515 C CA . CYS A 1 430 ? 2.485 -11.393 21.157 1.00 90.06 430 CYS A CA 1
ATOM 3516 C C . CYS A 1 430 ? 2.844 -10.122 21.917 1.00 90.06 430 CYS A C 1
ATOM 3518 O O . CYS A 1 430 ? 3.932 -10.012 22.480 1.00 90.06 430 CYS A O 1
ATOM 3520 N N . LEU A 1 431 ? 1.924 -9.166 21.946 1.00 88.75 431 LEU A N 1
ATOM 3521 C CA . LEU A 1 431 ? 2.109 -7.895 22.636 1.00 88.75 431 LEU A CA 1
ATOM 3522 C C . LEU A 1 431 ? 1.008 -7.702 23.669 1.00 88.75 431 LEU A C 1
ATOM 3524 O O . LEU A 1 431 ? -0.155 -7.984 23.393 1.00 88.75 431 LEU A O 1
ATOM 3528 N N . PHE A 1 432 ? 1.347 -7.200 24.850 1.00 87.19 432 PHE A N 1
ATOM 3529 C CA . PHE A 1 432 ? 0.339 -6.911 25.866 1.00 87.19 432 PHE A CA 1
ATOM 3530 C C . PHE A 1 432 ? -0.575 -5.777 25.411 1.00 87.19 432 PHE A C 1
ATOM 3532 O O . PHE A 1 432 ? -0.098 -4.723 24.997 1.00 87.19 432 PHE A O 1
ATOM 3539 N N . ALA A 1 433 ? -1.887 -6.002 25.493 1.00 84.50 433 ALA A N 1
ATOM 3540 C CA . ALA A 1 433 ? -2.859 -4.947 25.259 1.00 84.50 433 ALA A CA 1
ATOM 3541 C C . ALA A 1 433 ? -2.810 -3.936 26.413 1.00 84.50 433 ALA A C 1
ATOM 3543 O O . ALA A 1 433 ? -2.823 -4.330 27.580 1.00 84.50 433 ALA A O 1
ATOM 3544 N N . ASN A 1 434 ? -2.799 -2.645 26.082 1.00 83.06 434 ASN A N 1
ATOM 3545 C CA . ASN A 1 434 ? -2.889 -1.578 27.078 1.00 83.06 434 ASN A CA 1
ATOM 3546 C C . ASN A 1 434 ? -4.333 -1.421 27.577 1.00 83.06 434 ASN A C 1
ATOM 3548 O O . ASN A 1 434 ? -4.556 -1.143 28.751 1.00 83.06 434 ASN A O 1
ATOM 3552 N N . GLU A 1 435 ? -5.314 -1.616 26.690 1.00 79.44 435 GLU A N 1
ATOM 3553 C CA . GLU A 1 435 ? -6.742 -1.484 26.989 1.00 79.44 435 GLU A CA 1
ATOM 3554 C C . GLU A 1 435 ? -7.557 -2.561 26.260 1.00 79.44 435 GLU A C 1
ATOM 3556 O O . GLU A 1 435 ? -7.168 -3.065 25.199 1.00 79.44 435 GLU A O 1
ATOM 3561 N N . THR A 1 436 ? -8.728 -2.891 26.806 1.00 78.75 436 THR A N 1
ATOM 3562 C CA . THR A 1 436 ? -9.699 -3.797 26.176 1.00 78.75 436 THR A CA 1
ATOM 3563 C C . THR A 1 436 ? -11.080 -3.150 26.136 1.00 78.75 436 THR A C 1
ATOM 3565 O O . THR A 1 436 ? -11.629 -2.798 27.178 1.00 78.75 436 THR A O 1
ATOM 3568 N N . LEU A 1 437 ? -11.650 -3.020 24.938 1.00 71.44 437 LEU A N 1
ATOM 3569 C CA . LEU A 1 437 ? -12.988 -2.494 24.688 1.00 71.44 437 LEU A CA 1
ATOM 3570 C C . LEU A 1 437 ? -13.955 -3.664 24.492 1.00 71.44 437 LEU A C 1
ATOM 3572 O O . LEU A 1 437 ? -13.898 -4.357 23.476 1.00 71.44 437 LEU A O 1
ATOM 3576 N N . THR A 1 438 ? -14.849 -3.879 25.452 1.00 67.25 438 THR A N 1
ATOM 3577 C 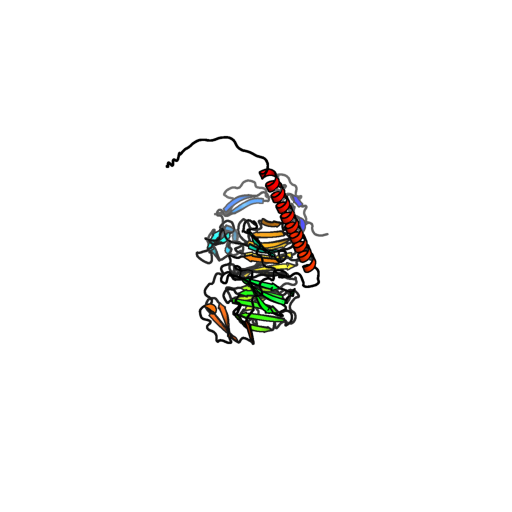CA . THR A 1 438 ? -15.907 -4.892 25.373 1.00 67.25 438 THR A CA 1
ATOM 3578 C C . THR A 1 438 ? -17.263 -4.214 25.274 1.00 67.25 438 THR A C 1
ATOM 3580 O O . THR A 1 438 ? -17.646 -3.426 26.136 1.00 67.25 438 THR A O 1
ATOM 3583 N N . TYR A 1 439 ? -18.004 -4.525 24.212 1.00 66.19 439 TYR A N 1
ATOM 3584 C CA . TYR A 1 439 ? -19.334 -3.971 23.991 1.00 66.19 439 TYR A CA 1
ATOM 3585 C C . TYR A 1 439 ? -20.306 -5.048 23.516 1.00 66.19 439 TYR A C 1
ATOM 3587 O O . TYR A 1 439 ? -19.968 -5.9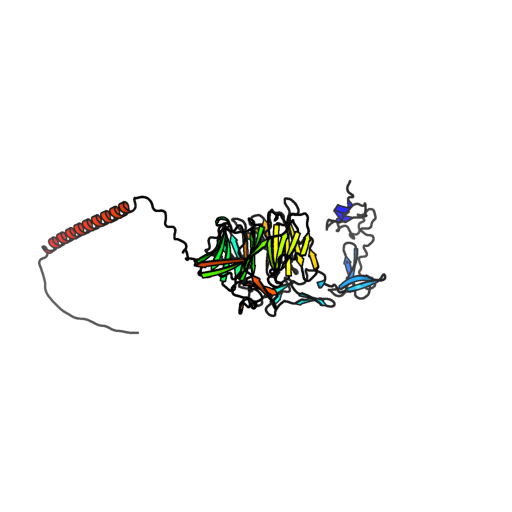55 22.752 1.00 66.19 439 TYR A O 1
ATOM 3595 N N . VAL A 1 440 ? -21.551 -4.906 23.964 1.00 57.47 440 VAL A N 1
ATOM 3596 C CA . VAL A 1 440 ? -22.715 -5.577 23.390 1.00 57.47 440 VAL A CA 1
ATOM 3597 C C . VAL A 1 440 ? -23.534 -4.477 22.730 1.00 57.47 440 VAL A C 1
ATOM 3599 O O . VAL A 1 440 ? -24.185 -3.687 23.411 1.00 57.47 440 VAL A O 1
ATOM 3602 N N . SER A 1 441 ? -23.431 -4.366 21.410 1.00 49.97 441 SER A N 1
ATOM 3603 C CA . SER A 1 441 ? -24.199 -3.387 20.644 1.00 49.97 441 SER A CA 1
ATOM 3604 C C . SER A 1 441 ? -25.639 -3.870 20.467 1.00 49.97 441 SER A C 1
ATOM 3606 O O . SER A 1 441 ? -25.897 -5.030 20.137 1.00 49.97 441 SER A O 1
ATOM 3608 N N . PHE A 1 442 ? -26.592 -2.969 20.698 1.00 46.12 442 PHE A N 1
ATOM 3609 C CA . PHE A 1 442 ? -27.986 -3.172 20.324 1.00 46.12 442 PHE A CA 1
ATOM 3610 C C . PHE A 1 442 ? -28.143 -2.675 18.889 1.00 46.12 442 PHE A C 1
ATOM 3612 O O . PHE A 1 442 ? -27.838 -1.518 18.608 1.00 46.12 442 PHE A O 1
ATOM 3619 N N . VAL A 1 443 ? -28.580 -3.549 17.979 1.00 45.34 443 VAL A N 1
ATOM 3620 C CA . VAL A 1 443 ? -28.826 -3.183 16.578 1.00 45.34 443 VAL A CA 1
ATOM 3621 C C . VAL A 1 443 ? -29.901 -2.103 16.555 1.00 45.34 443 VAL A C 1
ATOM 3623 O O . VAL A 1 443 ? -31.071 -2.371 16.831 1.00 45.34 443 VAL A O 1
ATOM 3626 N N . THR A 1 444 ? -29.522 -0.872 16.232 1.00 41.56 444 THR A N 1
ATOM 3627 C CA . THR A 1 444 ? -30.494 0.142 15.847 1.00 41.56 444 THR A CA 1
ATOM 3628 C C . THR A 1 444 ? -30.861 -0.146 14.401 1.00 41.56 444 THR A C 1
ATOM 3630 O O . THR A 1 444 ? -30.066 0.122 13.504 1.00 41.56 444 THR A O 1
ATOM 3633 N N . SER A 1 445 ? -32.047 -0.715 14.159 1.00 33.94 445 SER A N 1
ATOM 3634 C CA . SER A 1 445 ? -32.622 -0.692 12.809 1.00 33.94 445 SER A CA 1
ATOM 3635 C C . SER A 1 445 ? -32.590 0.754 12.309 1.00 33.94 445 SER A C 1
ATOM 3637 O O . SER A 1 445 ? -32.867 1.633 13.138 1.00 33.94 445 SER A O 1
ATOM 3639 N N . PRO A 1 446 ? -32.346 1.031 11.016 1.00 35.78 446 PRO A N 1
ATOM 3640 C CA . PRO A 1 446 ? -32.600 2.359 10.484 1.00 35.78 446 PRO A CA 1
ATOM 3641 C C . PRO A 1 446 ? -34.050 2.687 10.822 1.00 35.78 446 PRO A C 1
ATOM 3643 O O . PRO A 1 446 ? -34.995 2.038 10.363 1.00 35.78 446 PRO A O 1
ATOM 3646 N N . SER A 1 447 ? -34.226 3.623 11.746 1.00 29.81 447 SER A N 1
ATOM 3647 C CA . SER A 1 447 ? -35.530 4.123 12.101 1.00 29.81 447 SER A CA 1
ATOM 3648 C C . SER A 1 447 ? -36.107 4.675 10.808 1.00 29.81 447 SER A C 1
ATOM 3650 O O . SER A 1 447 ? -35.650 5.694 10.295 1.00 29.81 447 SER A O 1
ATOM 3652 N N . LYS A 1 448 ? -37.142 4.011 10.270 1.00 27.81 448 LYS A N 1
ATOM 3653 C CA . LYS A 1 448 ? -38.152 4.723 9.487 1.00 27.81 448 LYS A CA 1
ATOM 3654 C C . LYS A 1 448 ? -38.443 5.976 10.290 1.00 27.81 448 LYS A C 1
ATOM 3656 O O . LYS A 1 448 ? -38.880 5.862 11.436 1.00 27.81 448 LYS A O 1
ATOM 3661 N N . ILE A 1 449 ? -38.096 7.121 9.717 1.00 27.31 449 ILE A N 1
ATOM 3662 C CA . ILE A 1 449 ? -38.284 8.448 10.282 1.00 27.31 449 ILE A CA 1
ATOM 3663 C C . ILE A 1 449 ? -39.668 8.471 10.935 1.00 27.31 449 ILE A C 1
ATOM 3665 O O . ILE A 1 449 ? -40.694 8.529 10.257 1.00 27.31 449 ILE A O 1
ATOM 3669 N N . ARG A 1 450 ? -39.713 8.371 12.269 1.00 26.00 450 ARG A N 1
ATOM 3670 C CA . ARG A 1 450 ? -40.870 8.834 13.021 1.00 26.00 450 ARG A CA 1
ATOM 3671 C C . ARG A 1 450 ? -40.761 10.341 12.945 1.00 26.00 450 ARG A C 1
ATOM 3673 O O . ARG A 1 450 ? -40.007 10.958 13.690 1.00 26.00 450 ARG A O 1
ATOM 3680 N N . ILE A 1 451 ? -41.480 10.892 11.974 1.00 29.75 451 ILE A N 1
ATOM 3681 C CA . ILE A 1 451 ? -41.854 12.299 11.935 1.00 29.75 451 ILE A CA 1
ATOM 3682 C C . ILE A 1 451 ? -42.318 12.663 13.347 1.00 29.75 451 ILE A C 1
ATOM 3684 O O . ILE A 1 451 ? -43.091 11.920 13.960 1.00 29.75 451 ILE A O 1
ATOM 3688 N N . GLY A 1 452 ? -41.759 13.752 13.870 1.00 26.62 452 GLY A N 1
ATOM 3689 C CA . GLY A 1 452 ? -41.927 14.176 15.249 1.00 26.62 452 GLY A CA 1
ATOM 3690 C C . GLY A 1 452 ? -43.382 14.131 15.717 1.00 26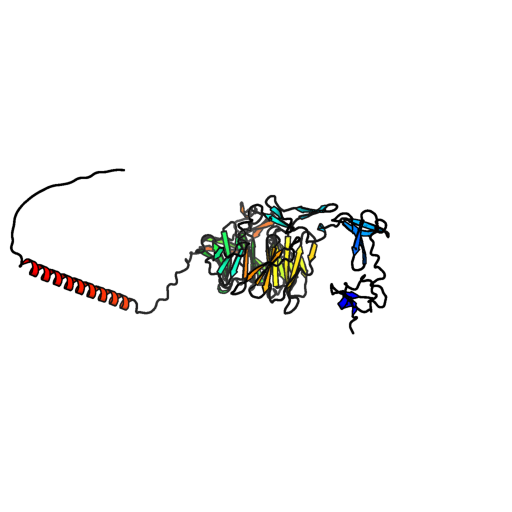.62 452 GLY A C 1
ATOM 3691 O O . GLY A 1 452 ? -44.291 14.644 15.071 1.00 26.62 452 GLY A O 1
ATOM 3692 N N . GLN A 1 453 ? -43.586 13.544 16.892 1.00 32.28 453 GLN A N 1
ATOM 3693 C CA . GLN A 1 453 ? -44.591 14.051 17.824 1.00 32.28 453 GLN A CA 1
ATOM 3694 C C . GLN A 1 453 ? -44.079 15.443 18.247 1.00 32.28 453 GLN A C 1
ATOM 3696 O O . GLN A 1 453 ? -42.913 15.551 18.611 1.00 32.28 453 GLN A O 1
ATOM 3701 N N . LEU A 1 454 ? -44.796 16.565 18.166 1.00 31.50 454 LEU A N 1
ATOM 3702 C CA . LEU A 1 454 ? -46.220 16.914 18.308 1.00 31.50 454 LEU A CA 1
ATOM 3703 C C . LEU A 1 454 ? -46.454 18.295 17.617 1.00 31.50 454 LEU A C 1
ATOM 3705 O O . LEU A 1 454 ? -45.450 18.931 17.298 1.00 31.50 454 LEU A O 1
ATOM 3709 N N . PRO A 1 455 ? -47.690 18.844 17.453 1.00 38.09 455 PRO A N 1
ATOM 3710 C CA . PRO A 1 455 ? -48.938 18.494 18.144 1.00 38.09 455 PRO A CA 1
ATOM 3711 C C . PRO A 1 455 ? -50.197 18.322 17.256 1.00 38.09 455 PRO A C 1
ATOM 3713 O O . PRO A 1 455 ? -50.297 18.819 16.144 1.00 38.09 455 PRO A O 1
ATOM 3716 N N . ILE A 1 456 ? -51.186 17.618 17.820 1.00 47.53 456 ILE A N 1
ATOM 3717 C CA . ILE A 1 456 ? -52.638 17.884 17.728 1.00 47.53 456 ILE A CA 1
ATOM 3718 C C . ILE A 1 456 ? -53.175 18.290 16.333 1.00 47.53 456 ILE A C 1
ATOM 3720 O O . ILE A 1 456 ? -53.235 19.470 16.014 1.00 47.53 456 ILE A O 1
ATOM 3724 N N . SER A 1 457 ? -53.676 17.325 15.544 1.00 41.69 457 SER A N 1
ATOM 3725 C CA . SER A 1 457 ? -54.843 17.530 14.637 1.00 41.69 457 SER A CA 1
ATOM 3726 C C . SER A 1 457 ? -55.301 16.279 13.863 1.00 41.69 457 SER A C 1
ATOM 3728 O O . SER A 1 457 ? -56.392 16.281 13.297 1.00 41.69 457 SER A O 1
ATOM 3730 N N . VAL A 1 458 ? -54.552 15.169 13.870 1.00 44.09 458 VAL A N 1
ATOM 3731 C CA . VAL A 1 458 ? -54.899 13.978 13.053 1.00 44.09 458 VAL A CA 1
ATOM 3732 C C . VAL A 1 458 ? -56.149 13.229 13.561 1.00 44.09 458 VAL A C 1
ATOM 3734 O O . VAL A 1 458 ? -56.859 12.583 12.786 1.00 44.09 458 VAL A O 1
ATOM 3737 N N . GLY A 1 459 ? -56.487 13.376 14.849 1.00 43.28 459 GLY A N 1
ATOM 3738 C CA . GLY A 1 459 ? -57.704 12.794 15.429 1.00 43.28 459 GLY A CA 1
ATOM 3739 C C . GLY A 1 459 ? -58.998 13.430 14.909 1.00 43.28 459 GLY A C 1
ATOM 3740 O O . GLY A 1 459 ? -59.991 12.732 14.730 1.00 43.28 459 GLY A O 1
ATOM 3741 N N . ILE A 1 460 ? -58.982 14.731 14.596 1.00 53.97 460 ILE A N 1
ATOM 3742 C CA . ILE A 1 460 ? -60.182 15.455 14.149 1.00 53.97 460 ILE A CA 1
ATOM 3743 C C . ILE A 1 460 ? -60.497 15.107 12.692 1.00 53.97 460 ILE A C 1
ATOM 3745 O O . ILE A 1 460 ? -61.648 14.833 12.367 1.00 53.97 460 ILE A O 1
ATOM 3749 N N . VAL A 1 461 ? -59.481 15.016 11.827 1.00 54.25 461 VAL A N 1
ATOM 3750 C CA . VAL A 1 461 ? -59.677 14.642 10.414 1.00 54.25 461 VAL A CA 1
ATOM 3751 C C . VAL A 1 461 ? -60.178 13.199 10.290 1.00 54.25 461 VAL A C 1
ATOM 3753 O O . VAL A 1 461 ? -61.089 12.932 9.510 1.00 54.25 461 VAL A O 1
ATOM 3756 N N . SER A 1 462 ? -59.666 12.283 11.121 1.00 59.53 462 SER A N 1
ATOM 3757 C CA . SER A 1 462 ? -60.124 10.885 11.136 1.00 59.53 462 SER A CA 1
ATOM 3758 C C . SER A 1 462 ? -61.555 10.745 11.668 1.00 59.53 462 SER A C 1
ATOM 3760 O O . SER A 1 462 ? -62.346 9.992 11.104 1.00 59.53 462 SER A O 1
ATOM 3762 N N . LEU A 1 463 ? -61.931 11.506 12.704 1.00 61.62 463 LEU A N 1
ATOM 3763 C CA . LEU A 1 463 ? -63.304 11.512 13.223 1.00 61.62 463 LEU A CA 1
ATOM 3764 C C . LEU A 1 463 ? -64.297 12.136 12.237 1.00 61.62 463 LEU A C 1
ATOM 3766 O O . LEU A 1 463 ? -65.389 11.599 12.073 1.00 61.62 463 LEU A O 1
ATOM 3770 N N . ILE A 1 464 ? -63.919 13.208 11.534 1.00 69.25 464 ILE A N 1
ATOM 3771 C CA . ILE A 1 464 ? -64.753 13.809 10.482 1.00 69.25 464 ILE A CA 1
ATOM 3772 C C . ILE A 1 464 ? -64.963 12.814 9.337 1.00 69.25 464 ILE A C 1
ATOM 3774 O O . ILE A 1 464 ? -66.088 12.657 8.870 1.00 69.25 464 ILE A O 1
ATOM 3778 N N . PHE A 1 465 ? -63.921 12.088 8.922 1.00 67.50 465 PHE A N 1
ATOM 3779 C CA . PHE A 1 465 ? -64.039 11.097 7.850 1.00 67.50 465 PHE A CA 1
ATOM 3780 C C . PHE A 1 465 ? -64.961 9.931 8.240 1.00 67.50 465 PHE A C 1
ATOM 3782 O O . PHE A 1 465 ? -65.813 9.524 7.451 1.00 67.50 465 PHE A O 1
ATOM 3789 N N . ILE A 1 466 ? -64.863 9.449 9.485 1.00 74.12 466 ILE A N 1
ATOM 3790 C CA . ILE A 1 466 ? -65.758 8.415 10.029 1.00 74.12 466 ILE A CA 1
ATOM 3791 C C . ILE A 1 466 ? -67.201 8.935 10.131 1.00 74.12 466 ILE A C 1
ATOM 3793 O O . ILE A 1 466 ? -68.138 8.211 9.797 1.00 74.12 466 ILE A O 1
ATOM 3797 N N . PHE A 1 467 ? -67.398 10.193 10.536 1.00 75.31 467 PHE A N 1
ATOM 3798 C CA . PHE A 1 467 ? -68.729 10.794 10.644 1.00 75.31 467 PHE A CA 1
ATOM 3799 C C . PHE A 1 467 ? -69.385 10.994 9.269 1.00 75.31 467 PHE A C 1
ATOM 3801 O O . PHE A 1 467 ? -70.568 10.702 9.099 1.00 75.31 467 PHE A O 1
ATOM 3808 N N . ILE A 1 468 ? -68.614 11.410 8.258 1.00 78.50 468 ILE A N 1
ATOM 3809 C CA . ILE A 1 468 ? -69.087 11.526 6.870 1.00 78.50 468 ILE A CA 1
ATOM 3810 C C . ILE A 1 468 ? -69.456 10.146 6.310 1.00 78.50 468 ILE A C 1
ATOM 3812 O O . ILE A 1 468 ? -70.531 9.994 5.730 1.00 78.50 468 ILE A O 1
ATOM 3816 N N . LEU A 1 469 ? -68.629 9.121 6.542 1.00 77.38 469 LEU A N 1
ATOM 3817 C CA . LEU A 1 469 ? -68.942 7.737 6.163 1.00 77.38 469 LEU A CA 1
ATOM 3818 C C . LEU A 1 469 ? -70.224 7.232 6.837 1.00 77.38 469 LEU A C 1
ATOM 3820 O O . LEU A 1 469 ? -71.066 6.632 6.171 1.00 77.38 469 LEU A O 1
ATOM 3824 N N . ALA A 1 470 ? -70.422 7.526 8.124 1.00 80.12 470 ALA A N 1
ATOM 3825 C CA . ALA A 1 470 ? -71.642 7.158 8.838 1.00 80.12 470 ALA A CA 1
ATOM 3826 C C . ALA A 1 470 ? -72.888 7.850 8.254 1.00 80.12 470 ALA A C 1
ATOM 3828 O O . ALA A 1 470 ? -73.917 7.199 8.066 1.00 80.12 470 ALA A O 1
ATOM 3829 N N . ILE A 1 471 ? -72.799 9.138 7.895 1.00 83.25 471 ILE A N 1
ATOM 3830 C CA . ILE A 1 471 ? -73.899 9.865 7.240 1.00 83.25 471 ILE A CA 1
ATOM 3831 C C . ILE A 1 471 ? -74.216 9.255 5.869 1.00 83.25 471 ILE A C 1
ATOM 3833 O O . ILE A 1 471 ? -75.388 9.038 5.560 1.00 83.25 471 ILE A O 1
ATOM 3837 N N . ILE A 1 472 ? -73.198 8.926 5.066 1.00 84.12 472 ILE A N 1
ATOM 3838 C CA . ILE A 1 472 ? -73.386 8.290 3.753 1.00 84.12 472 ILE A CA 1
ATOM 3839 C C . ILE A 1 472 ? -74.089 6.936 3.906 1.00 84.12 472 ILE A C 1
ATOM 3841 O O . ILE A 1 472 ? -75.045 6.661 3.181 1.00 84.12 472 ILE A O 1
ATOM 3845 N N . VAL A 1 473 ? -73.692 6.118 4.886 1.00 84.88 473 VAL A N 1
ATOM 3846 C CA . VAL A 1 473 ? -74.346 4.829 5.163 1.00 84.88 473 VAL A CA 1
ATOM 3847 C C . VAL A 1 473 ? -75.806 5.026 5.580 1.00 84.88 473 VAL A C 1
ATOM 3849 O O . VAL A 1 473 ? -76.685 4.332 5.070 1.00 84.88 473 VAL A O 1
ATOM 3852 N N . VAL A 1 474 ? -76.108 6.000 6.444 1.00 83.75 474 VAL A N 1
ATOM 3853 C CA . VAL A 1 474 ? -77.494 6.297 6.851 1.00 83.75 474 VAL A CA 1
ATOM 3854 C C . VAL A 1 474 ? -78.340 6.766 5.663 1.00 83.75 474 VAL A C 1
ATOM 3856 O O . VAL A 1 474 ? -79.492 6.345 5.531 1.00 83.75 474 VAL A O 1
ATOM 3859 N N . LEU A 1 475 ? -77.783 7.595 4.776 1.00 83.62 475 LEU A N 1
ATOM 3860 C CA . LEU A 1 475 ? -78.468 8.050 3.564 1.00 83.62 475 LEU A CA 1
ATOM 3861 C C . LEU A 1 475 ? -78.717 6.901 2.582 1.00 83.62 475 LEU A C 1
ATOM 3863 O O . LEU A 1 475 ? -79.825 6.794 2.057 1.00 83.62 475 LEU A O 1
ATOM 3867 N N . LEU A 1 476 ? -77.752 5.996 2.398 1.00 81.75 476 LEU A N 1
ATOM 3868 C CA . LEU A 1 476 ? -77.913 4.798 1.569 1.00 81.75 476 LEU A CA 1
ATOM 3869 C C . LEU A 1 476 ? -78.976 3.849 2.134 1.00 81.75 476 LEU A C 1
ATOM 3871 O O . LEU A 1 476 ? -79.805 3.340 1.382 1.00 81.75 476 LEU A O 1
ATOM 3875 N N . VAL A 1 477 ? -79.024 3.661 3.456 1.00 81.94 477 VAL A N 1
ATOM 3876 C CA . VAL A 1 477 ? -80.069 2.857 4.109 1.00 81.94 477 VAL A CA 1
ATOM 3877 C C . VAL A 1 477 ? -81.446 3.513 3.964 1.00 81.94 477 VAL A C 1
ATOM 3879 O O . VAL A 1 477 ? -82.430 2.818 3.699 1.00 81.94 477 VAL A O 1
ATOM 3882 N N . LYS A 1 478 ? -81.545 4.845 4.090 1.00 79.12 478 LYS A N 1
ATOM 3883 C CA . LYS A 1 478 ? -82.796 5.584 3.841 1.00 79.12 478 LYS A CA 1
ATOM 3884 C C . LYS A 1 478 ? -83.253 5.453 2.388 1.00 79.12 478 LYS A C 1
ATOM 3886 O O . LYS A 1 478 ? -84.430 5.189 2.153 1.00 79.12 478 LYS A O 1
ATOM 3891 N N . TRP A 1 479 ? -82.335 5.590 1.434 1.00 80.31 479 TRP A N 1
ATOM 3892 C CA . TRP A 1 479 ? -82.616 5.435 0.008 1.00 80.31 479 TRP A CA 1
ATOM 3893 C C . TRP A 1 479 ? -83.081 4.011 -0.325 1.00 80.31 479 TRP A C 1
ATOM 3895 O O . TRP A 1 479 ? -84.099 3.828 -0.991 1.00 80.31 479 TRP A O 1
ATOM 3905 N N . TYR A 1 480 ? -82.417 2.997 0.235 1.00 75.56 480 TYR A N 1
ATOM 3906 C CA . TYR A 1 480 ? -82.804 1.598 0.062 1.00 75.56 480 TYR A CA 1
ATOM 3907 C C . TYR A 1 480 ? -84.182 1.289 0.670 1.00 75.56 480 TYR A C 1
ATOM 3909 O O . TYR A 1 480 ? -84.989 0.580 0.067 1.00 75.56 480 TYR A O 1
ATOM 3917 N N . ARG A 1 481 ? -84.508 1.869 1.836 1.00 72.81 481 ARG A N 1
ATOM 3918 C CA . ARG A 1 481 ? -85.859 1.766 2.413 1.00 72.81 481 ARG A CA 1
ATOM 3919 C C . ARG A 1 481 ? -86.920 2.423 1.529 1.00 72.81 481 ARG A C 1
ATOM 3921 O O . ARG A 1 481 ? -88.007 1.867 1.426 1.00 72.81 481 ARG A O 1
ATOM 3928 N N . HIS A 1 482 ? -86.616 3.544 0.873 1.00 69.94 482 HIS A N 1
ATOM 3929 C CA . HIS A 1 482 ? -87.548 4.189 -0.058 1.00 69.94 482 HIS A CA 1
ATOM 3930 C C . HIS A 1 482 ? -87.825 3.305 -1.285 1.00 69.94 482 HIS A C 1
ATOM 3932 O O . HIS A 1 482 ? -88.979 3.071 -1.629 1.00 69.94 482 HIS A O 1
ATOM 3938 N N . GLN A 1 483 ? -86.781 2.696 -1.859 1.00 66.12 483 GLN A N 1
ATOM 3939 C CA . GLN A 1 483 ? -86.903 1.743 -2.973 1.00 66.12 483 GLN A CA 1
ATOM 3940 C C . GLN A 1 483 ? -87.739 0.498 -2.617 1.00 66.12 483 GLN A C 1
ATOM 3942 O O . GLN A 1 483 ? -88.470 -0.035 -3.453 1.00 66.12 483 GLN A O 1
ATOM 3947 N N . LEU A 1 484 ? -87.669 0.026 -1.368 1.00 61.59 484 LEU A N 1
ATOM 3948 C CA . LEU A 1 484 ? -88.493 -1.092 -0.892 1.00 61.59 484 LEU A CA 1
ATOM 3949 C C . LEU A 1 484 ? -89.972 -0.721 -0.702 1.00 61.59 484 LEU A C 1
ATOM 3951 O O . LEU A 1 484 ? -90.829 -1.596 -0.838 1.00 61.59 484 LEU A O 1
ATOM 3955 N N . VAL A 1 485 ? -90.283 0.542 -0.397 1.00 61.09 485 VAL A N 1
ATOM 3956 C CA . VAL A 1 485 ? -91.669 1.034 -0.310 1.00 61.09 485 VAL A CA 1
ATOM 3957 C C . VAL A 1 485 ? -92.273 1.182 -1.711 1.00 61.09 485 VAL A C 1
ATOM 3959 O O . VAL A 1 485 ? -93.397 0.724 -1.922 1.00 61.09 485 VAL A O 1
ATOM 3962 N N . ASP A 1 486 ? -91.502 1.669 -2.689 1.00 57.44 486 ASP A N 1
ATOM 3963 C CA . ASP A 1 486 ? -91.942 1.761 -4.091 1.00 57.44 486 ASP A CA 1
ATOM 3964 C C . ASP A 1 486 ? -92.192 0.374 -4.717 1.00 57.44 486 ASP A C 1
ATOM 3966 O O . ASP A 1 486 ? -93.191 0.164 -5.411 1.00 57.44 486 ASP A O 1
ATOM 3970 N N . LYS A 1 487 ? -91.366 -0.633 -4.391 1.00 55.69 487 LYS A N 1
ATOM 3971 C CA . LYS A 1 487 ? -91.590 -2.020 -4.847 1.00 55.69 487 LYS A CA 1
ATOM 3972 C C . LYS A 1 487 ? -92.818 -2.695 -4.221 1.00 55.69 487 LYS A C 1
ATOM 3974 O O . LYS A 1 487 ? -93.408 -3.559 -4.867 1.00 55.69 487 LYS A O 1
ATOM 3979 N N . ARG A 1 488 ? -93.248 -2.300 -3.013 1.00 52.31 488 ARG A N 1
ATOM 3980 C CA . ARG A 1 488 ? -94.509 -2.796 -2.417 1.00 52.31 488 ARG A CA 1
ATOM 3981 C C . ARG A 1 488 ? -95.748 -2.157 -3.044 1.00 52.31 488 ARG A C 1
ATOM 3983 O O . ARG A 1 488 ? -96.778 -2.818 -3.115 1.00 52.31 488 ARG A O 1
ATOM 3990 N N . GLN A 1 489 ? -95.659 -0.921 -3.542 1.00 52.38 489 GLN A N 1
ATOM 3991 C CA . GLN A 1 489 ? -96.775 -0.278 -4.247 1.00 52.38 489 GLN A CA 1
ATOM 3992 C C . GLN A 1 489 ? -96.969 -0.818 -5.676 1.00 52.38 489 GLN A C 1
ATOM 3994 O O . GLN A 1 489 ? -98.096 -0.851 -6.163 1.00 52.38 489 GLN A O 1
ATOM 3999 N N . GLN A 1 490 ? -95.919 -1.347 -6.315 1.00 53.12 490 GLN A N 1
ATOM 4000 C CA . GLN A 1 490 ? -96.012 -1.964 -7.648 1.00 53.12 490 GLN A CA 1
ATOM 4001 C C . GLN A 1 490 ? -96.519 -3.423 -7.654 1.00 53.12 490 GLN A C 1
ATOM 4003 O O . GLN A 1 490 ? -96.883 -3.930 -8.712 1.00 53.12 490 GLN A O 1
ATOM 4008 N N . GLN A 1 491 ? -96.612 -4.099 -6.500 1.00 47.62 491 GLN A N 1
ATOM 4009 C CA . GLN A 1 491 ? -97.154 -5.468 -6.393 1.00 47.62 491 GLN A CA 1
ATOM 4010 C C . GLN A 1 491 ? -98.685 -5.542 -6.208 1.00 47.62 491 GLN A C 1
ATOM 4012 O O . GLN A 1 491 ? -99.242 -6.635 -6.259 1.00 47.62 491 GLN A O 1
ATOM 4017 N N . HIS A 1 492 ? -99.387 -4.409 -6.062 1.00 44.88 492 HIS A N 1
ATOM 4018 C CA . HIS A 1 492 ? -100.858 -4.361 -5.975 1.00 44.88 492 HIS A CA 1
ATOM 4019 C C . HIS A 1 492 ? -101.580 -4.065 -7.305 1.00 44.88 492 HIS A C 1
ATOM 4021 O O . HIS A 1 492 ? -102.803 -3.949 -7.326 1.00 44.88 492 HIS A O 1
ATOM 4027 N N . GLN A 1 493 ? -100.863 -4.015 -8.431 1.00 44.69 493 GLN A N 1
ATOM 4028 C CA . GLN A 1 493 ? -101.451 -3.902 -9.770 1.00 44.69 493 GLN A CA 1
ATOM 4029 C C . GLN A 1 493 ? -100.872 -4.964 -10.712 1.00 44.69 493 GLN A C 1
ATOM 4031 O O . GLN A 1 493 ? -99.981 -4.672 -11.503 1.00 44.69 493 GLN A O 1
ATOM 4036 N N . ARG A 1 494 ? -101.380 -6.200 -10.628 1.00 37.00 494 ARG A N 1
ATOM 4037 C CA . ARG A 1 494 ? -101.461 -7.159 -11.751 1.00 37.00 494 ARG A CA 1
ATOM 4038 C C . ARG A 1 494 ? -102.304 -8.373 -11.345 1.00 37.00 494 ARG A C 1
ATOM 4040 O O . ARG A 1 494 ? -101.882 -9.199 -10.544 1.00 37.00 494 ARG A O 1
ATOM 4047 N N . SER A 1 495 ? -103.514 -8.433 -11.890 1.00 32.31 495 SER A N 1
ATOM 4048 C CA . SER A 1 495 ? -104.423 -9.584 -11.893 1.00 32.31 495 SER A CA 1
ATOM 4049 C C . SER A 1 495 ? -104.071 -10.579 -13.024 1.00 32.31 495 SER A C 1
ATOM 4051 O O . SER A 1 495 ? -103.318 -10.208 -13.927 1.00 32.31 495 SER A O 1
ATOM 4053 N N . PRO A 1 496 ? -104.580 -11.830 -12.978 1.00 44.75 496 PRO A N 1
ATOM 4054 C CA . PRO A 1 496 ? -103.979 -12.997 -13.635 1.00 44.75 496 PRO A CA 1
ATOM 4055 C C . PRO A 1 496 ? -104.712 -13.459 -14.911 1.00 44.75 496 PRO A C 1
ATOM 4057 O O . PRO A 1 496 ? -105.910 -13.239 -15.038 1.00 44.75 496 PRO A O 1
ATOM 4060 N N . MET A 1 497 ? -103.986 -14.143 -15.803 1.00 32.22 497 MET A N 1
ATOM 4061 C CA . MET A 1 497 ? -104.412 -15.099 -16.856 1.00 32.22 497 MET A CA 1
ATOM 4062 C C . MET A 1 497 ? -103.103 -15.587 -17.524 1.00 32.22 497 MET A C 1
ATOM 4064 O O . MET A 1 497 ? -102.201 -14.776 -17.694 1.00 32.22 497 MET A O 1
ATOM 4068 N N . ASP A 1 498 ? -102.846 -16.829 -17.920 1.00 32.72 498 ASP A N 1
ATOM 4069 C CA . ASP A 1 498 ? -103.584 -18.084 -17.911 1.00 32.72 498 ASP A CA 1
ATOM 4070 C C . ASP A 1 498 ? -102.542 -19.224 -18.084 1.00 32.72 498 ASP A C 1
ATOM 4072 O O . ASP A 1 498 ? -101.523 -19.064 -18.752 1.00 32.72 498 ASP A O 1
ATOM 4076 N N . ASN A 1 499 ? -102.812 -20.321 -17.389 1.00 31.64 499 ASN A N 1
ATOM 4077 C CA . ASN A 1 499 ? -102.429 -21.735 -17.501 1.00 31.64 499 ASN A CA 1
ATOM 4078 C C . ASN A 1 499 ? -101.476 -22.331 -18.581 1.00 31.64 499 ASN A C 1
ATOM 4080 O O . ASN A 1 499 ? -101.594 -22.074 -19.774 1.00 31.64 499 ASN A O 1
ATOM 4084 N N . THR A 1 500 ? -100.750 -23.372 -18.107 1.00 31.83 500 THR A N 1
ATOM 4085 C CA . THR A 1 500 ? -100.280 -24.631 -18.771 1.00 31.83 500 THR A CA 1
ATOM 4086 C C . THR A 1 500 ? -99.103 -24.545 -19.760 1.00 31.83 500 THR A C 1
ATOM 4088 O O . THR A 1 500 ? -99.061 -23.637 -20.570 1.00 31.83 500 THR A O 1
ATOM 4091 N N . ALA A 1 501 ? -98.114 -25.447 -19.828 1.00 32.84 501 ALA A N 1
ATOM 4092 C CA . ALA A 1 501 ? -97.726 -26.672 -19.115 1.00 32.84 501 ALA A CA 1
ATOM 4093 C C . ALA A 1 501 ? -96.247 -27.007 -19.484 1.00 32.84 501 ALA A C 1
ATOM 4095 O O . ALA A 1 501 ? -95.818 -26.633 -20.570 1.00 32.84 501 ALA A O 1
ATOM 4096 N N . ASP A 1 502 ? -95.510 -27.650 -18.560 1.00 30.44 502 ASP A N 1
ATOM 4097 C CA . ASP A 1 502 ? -94.442 -28.689 -18.660 1.00 30.44 502 ASP A CA 1
ATOM 4098 C C . ASP A 1 502 ? -93.711 -29.028 -19.997 1.00 30.44 502 ASP A C 1
ATOM 4100 O O . ASP A 1 502 ? -94.276 -28.850 -21.071 1.00 30.44 502 ASP A O 1
ATOM 4104 N N . PRO A 1 503 ? -92.571 -29.777 -19.989 1.00 48.16 503 PRO A N 1
ATOM 4105 C CA . PRO A 1 503 ? -91.511 -29.955 -18.972 1.00 48.16 503 PRO A CA 1
ATOM 4106 C C . PRO A 1 503 ? -90.062 -30.093 -19.558 1.00 48.16 503 PRO A C 1
ATOM 4108 O O . PRO A 1 503 ? -89.860 -30.104 -20.764 1.00 48.16 503 PRO A O 1
ATOM 4111 N N . LEU A 1 504 ? -89.074 -30.299 -18.662 1.00 32.88 504 LEU A N 1
ATOM 4112 C CA . LEU A 1 504 ? -87.853 -31.143 -18.789 1.00 32.88 504 LEU A CA 1
ATOM 4113 C C . LEU A 1 504 ? -86.847 -30.945 -19.953 1.00 32.88 504 LEU A C 1
ATOM 4115 O O . LEU A 1 504 ? -87.175 -31.080 -21.125 1.00 32.88 504 LEU A O 1
ATOM 4119 N N . GLY A 1 505 ? -85.551 -30.858 -19.608 1.00 31.12 505 GLY A N 1
ATOM 4120 C CA . GLY A 1 505 ? -84.470 -31.161 -20.560 1.00 31.12 505 GLY A CA 1
ATOM 4121 C C . GLY A 1 505 ? -83.052 -30.756 -20.141 1.00 31.12 505 GLY A C 1
ATOM 4122 O O . GLY A 1 505 ? -82.553 -29.724 -20.567 1.00 31.12 505 GLY A O 1
ATOM 4123 N N . PHE A 1 506 ? -82.389 -31.607 -19.352 1.00 35.56 506 PHE A N 1
ATOM 4124 C CA . PHE A 1 506 ? -80.925 -31.805 -19.375 1.00 35.56 506 PHE A CA 1
ATOM 4125 C C . PHE A 1 506 ? -80.481 -32.232 -20.800 1.00 35.56 506 PHE A C 1
ATOM 4127 O O . PHE A 1 506 ? -81.307 -32.837 -21.490 1.00 35.56 506 PHE A O 1
ATOM 4134 N N . PRO A 1 507 ? -79.228 -31.989 -21.260 1.00 48.34 507 PRO A N 1
ATOM 4135 C CA . PRO A 1 507 ? -78.107 -32.834 -20.818 1.00 48.34 507 PRO A CA 1
ATOM 4136 C C . PRO A 1 507 ? -76.695 -32.208 -20.768 1.00 48.34 507 PRO A C 1
ATOM 4138 O O . PRO A 1 507 ? -76.384 -31.186 -21.374 1.00 48.34 507 PRO A O 1
ATOM 4141 N N . LEU A 1 508 ? -75.850 -32.923 -20.016 1.00 38.25 508 LEU A N 1
ATOM 4142 C CA . LEU A 1 508 ? -74.387 -32.989 -20.083 1.00 38.25 508 LEU A CA 1
ATOM 4143 C C . LEU A 1 508 ? -73.893 -33.606 -21.405 1.00 38.25 508 LEU A C 1
ATOM 4145 O O . LEU A 1 508 ? -74.580 -34.472 -21.934 1.00 38.25 508 LEU A O 1
ATOM 4149 N N . LEU A 1 509 ? -72.670 -33.254 -21.825 1.00 34.62 509 LEU A N 1
ATOM 4150 C CA . LEU A 1 509 ? -71.570 -34.109 -22.346 1.00 34.62 509 LEU A CA 1
ATOM 4151 C C . LEU A 1 509 ? -70.439 -33.139 -22.795 1.00 34.62 509 LEU A C 1
ATOM 4153 O O . LEU A 1 509 ? -70.747 -32.186 -23.504 1.00 34.62 509 LEU A O 1
ATOM 4157 N N . ILE A 1 510 ? -69.220 -33.120 -22.234 1.00 37.41 510 ILE A N 1
ATOM 4158 C CA . ILE A 1 510 ? -68.131 -34.127 -22.142 1.00 37.41 510 ILE A CA 1
ATOM 4159 C C . ILE A 1 510 ? -67.198 -34.097 -23.373 1.00 37.41 510 ILE A C 1
ATOM 4161 O O . ILE A 1 510 ? -67.671 -34.269 -24.492 1.00 37.41 510 ILE A O 1
ATOM 4165 N N . ASP A 1 511 ? -65.908 -33.921 -23.036 1.00 37.19 511 ASP A N 1
ATOM 4166 C CA . ASP A 1 511 ? -64.617 -34.298 -23.658 1.00 37.19 511 ASP A CA 1
ATOM 4167 C C . ASP A 1 511 ? -64.252 -33.746 -25.057 1.00 37.19 511 ASP A C 1
ATOM 4169 O O . ASP A 1 511 ? -65.116 -33.521 -25.900 1.00 37.19 511 ASP A O 1
ATOM 4173 N N . ASP A 1 512 ? -62.992 -33.415 -25.374 1.00 42.41 512 ASP A N 1
ATOM 4174 C CA . ASP A 1 512 ? -61.670 -33.842 -24.856 1.00 42.41 512 ASP A CA 1
ATOM 4175 C C . ASP A 1 512 ? -60.744 -32.690 -24.406 1.00 42.41 512 ASP A C 1
ATOM 4177 O O . ASP A 1 512 ? -60.848 -31.569 -24.966 1.00 42.41 512 ASP A O 1
#

pLDDT: mean 72.27, std 15.58, range [26.0, 94.5]

InterPro domains:
  IPR000742 EGF-like domain [SM00181] (48-89)
  IPR000742 EGF-like domain [SM00181] (93-130)
  IPR001881 EGF-like calcium-binding domain [SM00179] (90-130)
  IPR002172 Low-density lipoprotein (LDL) receptor class A repeat [PS50068] (7-46)
  IPR002172 Low-density lipoprotein (LDL) receptor class A repeat [SM00192] (7-47)
  IPR002172 Low-density lipoprotein (LDL) receptor class A repeat [cd00112] (11-45)
  IPR011042 Six-bladed beta-propeller, TolB-like [G3DSA:2.120.10.30] (134-432)
  IPR018097 EGF-like calcium-binding, conserved site [PS01187] (90-113)
  IPR036055 LDL receptor-like superfamily [G3DSA:4.10.400.10] (4-53)
  IPR036055 LDL receptor-like superfamily [SSF57424] (12-45)
  IPR051221 Low-density lipoprotein receptor-related [PTHR22722] (12-325)